Protein AF-0000000070051507 (afdb_homodimer)

Solvent-accessible surface area (backbone atoms only — not comparable to full-atom values): 35044 Å² total; per-residue (Å²): 140,75,80,56,63,63,51,51,51,51,50,54,23,62,71,34,67,65,43,35,50,49,50,51,35,51,47,28,41,49,50,14,38,51,30,26,48,51,31,29,52,52,48,38,68,68,48,47,46,37,40,68,68,58,68,72,49,69,60,43,59,74,74,42,43,77,36,34,33,37,32,28,30,28,58,47,40,47,27,27,34,36,51,43,52,40,48,64,41,48,28,32,37,35,39,18,28,78,46,60,70,51,39,54,53,39,52,52,52,40,33,53,50,28,43,73,73,70,38,88,58,59,73,87,47,46,41,85,45,68,42,52,52,79,47,59,86,52,49,64,62,50,50,52,56,54,34,65,71,74,70,49,50,39,30,39,37,45,47,47,69,60,43,38,44,23,55,86,43,46,54,71,41,38,50,52,33,29,38,29,41,23,52,28,49,52,43,53,50,59,68,45,45,63,50,13,60,73,71,62,36,28,34,42,34,39,56,52,26,46,44,38,74,47,62,47,21,14,26,23,46,38,18,11,15,23,20,12,36,50,32,28,48,55,8,46,39,28,32,26,59,46,70,66,48,61,44,48,40,24,39,33,21,38,45,50,42,42,42,67,53,53,22,52,25,38,30,43,87,77,47,59,68,68,43,96,41,78,53,74,63,27,67,71,28,44,50,24,57,61,52,24,54,50,48,51,22,27,46,51,63,60,34,60,62,44,47,40,19,44,72,65,58,40,36,46,52,40,25,41,50,48,32,31,70,60,34,49,52,52,40,58,69,40,8,41,61,39,26,49,50,28,43,49,51,49,51,52,50,41,51,49,45,46,69,74,48,62,69,66,74,74,106,140,76,84,54,65,64,52,50,51,51,50,54,22,62,71,34,68,66,43,35,50,49,50,49,35,49,46,28,40,50,51,14,38,52,31,26,47,53,31,29,52,52,47,39,68,68,47,47,44,36,40,69,66,57,67,72,49,69,59,44,60,74,73,43,44,78,37,34,34,37,32,28,30,26,56,46,40,48,27,27,34,36,51,43,52,39,46,63,41,47,26,31,37,36,39,18,26,77,46,60,68,49,39,56,52,39,51,52,50,40,33,51,52,28,43,74,73,71,37,88,57,59,71,86,46,46,42,84,46,69,43,49,54,79,47,60,84,53,49,64,62,49,51,52,55,53,33,65,72,74,69,49,49,39,30,40,36,46,47,45,67,62,43,38,44,24,54,86,42,46,55,71,42,37,51,51,33,30,38,28,40,23,52,28,49,52,43,55,51,60,67,44,45,62,49,14,59,72,71,62,34,30,36,43,34,39,55,52,26,44,44,36,74,47,61,46,21,13,26,24,45,36,20,11,16,22,20,12,37,51,32,29,46,54,7,47,37,28,31,25,57,46,69,65,48,60,45,49,40,25,38,35,20,37,46,50,41,43,43,66,53,52,21,50,25,37,29,42,88,78,46,60,67,68,44,98,42,78,54,72,62,27,67,72,28,44,50,23,57,61,51,23,53,50,48,50,23,27,47,50,64,61,34,60,62,44,45,39,19,43,73,66,57,41,37,46,51,40,26,41,50,46,32,32,70,61,33,48,52,52,40,58,70,40,7,40,61,38,24,50,50,28,44,48,50,49,52,51,51,40,51,50,46,48,68,74,48,61,68,67,76,76,107

InterPro domains:
  IPR002347 Short-chain dehydrogenase/reductase SDR [PF00106] (68-262)
  IPR002347 Short-chain dehydrogenase/reductase SDR [PR00080] (151-162)
  IPR002347 Short-chain dehydrogenase/reductase SDR [PR00080] (202-210)
  IPR002347 Short-chain dehydrogenase/reductase SDR [PR00080] (222-241)
  IPR002347 Short-chain dehydrogenase/reductase SDR [PR00081] (68-85)
  IPR002347 Short-chain dehydrogenase/reductase SDR [PR00081] (151-162)
  IPR002347 Short-chain dehydrogenase/reductase SDR [PR00081] (196-212)
  IPR002347 Short-chain dehydrogenase/reductase SDR [PR00081] (222-241)
  IPR002347 Short-chain dehydrogenase/reductase SDR [PR00081] (245-262)
  IPR036291 NAD(P)-binding domain superfamily [SSF51735] (64-303)
  IPR053011 Dehydrogenase/reductase SDR family member 7 [PTHR44269] (31-338)

Foldseek 3Di:
DDPVVVVVLVVVLVVDVVSVVVVVVVVVLVVLLVVLLVVLVVQQVPQQWKHDVLSPFFFPLQLLAPAEEEFEPCLWFLNVLLVLVSVLSHHQYEYEEQDQVSRVVSLVVSQVVNVVVPHHDDPLSYHDQYDDQQCLVCLLVSVVVVCVSVVAHAEYEADDAAAEFAAPADVVQLVSRLSRLAVSLVSNCVSRVVRQQVVQHHEYEHEAALLLLPPAGGRVSSSVNRVNRLVVQVVVQVVCVVVVGRYFYEYEHEYQAQIQRCQQYDYHPLFDRGDRDDDPSNVPWHYSNVSSSSSSSCVSVRPRYMYTTGPPSSSLSSCCVSPVVVSVVVRVVCRVVRNVSRVVRRVVRSVRVCVVPVPVVVD/DDPVVVVVLVVVLVVDVVSVVVVVVVVVLVVLLVVLLVVLVVQQVPQQWKHDVLSPFFFPLQLLAPAEEEFEPCLWFLNVLLVLVSVLSHHQYEYEEQDQVSQVVSLVVSQVVNVVVPRHDDPLSYHDQYDDLQCLVCLLVSVVVVCVSPVAHAEYEADDAAAAFAAPADVVQLVSRLSRLAVSLVSNCVSRVVRQQVVQHHEYEHEAALLLLPPAGGRVSSSVNRVNRLVVQVVVQVVCVVVVGRYFYEYEHEYQAQIQRCQQYDYHPLFDRGDRDDDPSNVPWHYSNVSSSSSSSCVSVRPRYMYTTGPPSSSLSSCCVSPVVVSVVVRVVCRVVRNVSSVVRRVVRSVRVCVVPVPVVVD

Sequence (726 aa):
MECIGLSCFFNSLVESPLLMIVACLGMFKIAGAVLNSLWCVVAALILRDCDFLTKILPEKKDYWKDRTAWVTGACSGIGLSVARLLAMRGCKIIMSSNRPDALKAAVDDIIKFCNKKGTQRKESDFLVLPCDMLHLETLDDTVVKAKEWQGKIDFLFNNAGIIGVGALMPYKSDERVVTIDLLAQMKLSKLVIPIMKEAGFGHIIFTASMYSRFVTGGFASYCAAKHGLRAFAEGLDREFRAKGYNIAVTNICPGWVDTPIYTRAVGPAEMPQAVDYKSKKVTVGLSSDTVAAKILKSSSNQLTECWVSRNPELLIAYFNYYVPFAARIFLDISARSMCAATDETVADIIAQKAVNNPRAELRMECIGLSCFFNSLVESPLLMIVACLGMFKIAGAVLNSLWCVVAALILRDCDFLTKILPEKKDYWKDRTAWVTGACSGIGLSVARLLAMRGCKIIMSSNRPDALKAAVDDIIKFCNKKGTQRKESDFLVLPCDMLHLETLDDTVVKAKEWQGKIDFLFNNAGIIGVGALMPYKSDERVVTIDLLAQMKLSKLVIPIMKEAGFGHIIFTASMYSRFVTGGFASYCAAKHGLRAFAEGLDREFRAKGYNIAVTNICPGWVDTPIYTRAVGPAEMPQAVDYKSKKVTVGLSSDTVAAKILKSSSNQLTECWVSRNPELLIAYFNYYVPFAARIFLDISARSMCAATDETVADIIAQKAVNNPRAELR

Organism: Toxoplasma gondii (strain ATCC 50861 / VEG) (NCBI:txid432359)

Secondary structure (DSSP, 8-state):
--THHHHHHHHHHHHSHHHHHHHHHHHHHHHHHHHHHHHHHHHHHHHSSB-HHHHHSPP-GGGTTT-EEEEESTTSHHHHHHHHHHHHTT-EEEEE-S-HHHHHHHHHHHHHHHHHTT----GGGEEE----TT-GGGHHHHHHHHHHHHS---EEEE-----B-STT--HHHHHHHHIIIIIHHHHHHHHHHHHHHHHT-EEEEEE--GGGTS--TT-HHHHHHHHHHHHHHHHHHHHHHHHT--EEEEEEEE-SEESSGGGG-B-STT--S------HHHHTSEEHHHHHHHHHHHHHTT-SEEEE--TTHHHHHHHHHH-HHHHHHHHHHTHHHHHHHHHHHHHHHHHHHHHH-GGGG--/--THHHHHHHHHHHHSHHHHHHHHHHHHHHHHHHHHHHHHHHHHHHHSSB-HHHHHSPP-GGGTTT-EEEEESTTSHHHHHHHHHHHHTT-EEEEE-S-HHHHHHHHHHHHHHHHHTT----GGGEEE----TT-GGGHHHHHHHHHHHHS---EEEE-----B-STT--HHHHHHHHIIIIIHHHHHHHHHHHHHHHHT-EEEEEE--GGGTS--TT-HHHHHHHHHHHHHHHHHHHHHHHHT--EEEEEEEE-SEESSGGGG-B-STT--S------HHHHTSEEHHHHHHHHHHHHHTT-SEEEE--TTHHHHHHHHHH-HHHHHHHHHHTHHHHHHHHHHHHHHHHHHHHHH-GGGG--

Structure (mmCIF, N/CA/C/O backbone):
data_AF-0000000070051507-model_v1
#
loop_
_entity.id
_entity.type
_entity.pdbx_description
1 polymer 'Oxidoreductase, putative'
#
loop_
_atom_site.group_PDB
_atom_site.id
_atom_site.type_symbol
_atom_site.label_atom_id
_atom_site.label_alt_id
_atom_site.label_comp_id
_atom_site.label_asym_id
_atom_site.label_entity_id
_atom_site.label_seq_id
_atom_site.pdbx_PDB_ins_code
_atom_site.Cartn_x
_atom_site.Cartn_y
_atom_site.Cartn_z
_atom_site.occupancy
_atom_site.B_iso_or_equiv
_atom_site.auth_seq_id
_atom_site.auth_comp_id
_atom_site.auth_asym_id
_atom_site.auth_atom_id
_atom_site.pdbx_PDB_model_num
ATOM 1 N N . MET A 1 1 ? 19.859 -2.852 -48.156 1 27.39 1 MET A N 1
ATOM 2 C CA . MET A 1 1 ? 18.953 -3.727 -47.438 1 27.39 1 MET A CA 1
ATOM 3 C C . MET A 1 1 ? 17.719 -2.961 -46.969 1 27.39 1 MET A C 1
ATOM 5 O O . MET A 1 1 ? 17.812 -2.105 -46.062 1 27.39 1 MET A O 1
ATOM 9 N N . GLU A 1 2 ? 16.672 -2.658 -47.875 1 28.89 2 GLU A N 1
ATOM 10 C CA . GLU A 1 2 ? 15.617 -1.666 -48.062 1 28.89 2 GLU A CA 1
ATOM 11 C C . GLU A 1 2 ? 14.578 -1.739 -46.969 1 28.89 2 GLU A C 1
ATOM 13 O O . GLU A 1 2 ? 14.398 -2.791 -46.344 1 28.89 2 GLU A O 1
ATOM 18 N N . CYS A 1 3 ? 14.109 -0.548 -46.531 1 34.5 3 CYS A N 1
ATOM 19 C CA . CYS A 1 3 ? 13.078 -0.025 -45.656 1 34.5 3 CYS A CA 1
ATOM 20 C C . CYS A 1 3 ? 11.742 -0.734 -45.875 1 34.5 3 CYS A C 1
ATOM 22 O O . CYS A 1 3 ? 10.68 -0.123 -45.75 1 34.5 3 CYS A O 1
ATOM 24 N N . ILE A 1 4 ? 11.719 -1.844 -46.625 1 40.22 4 ILE A N 1
ATOM 25 C CA . ILE A 1 4 ? 10.555 -2.615 -47.031 1 40.22 4 ILE A CA 1
ATOM 26 C C . ILE A 1 4 ? 9.836 -3.154 -45.812 1 40.22 4 ILE A C 1
ATOM 28 O O . ILE A 1 4 ? 8.641 -3.453 -45.844 1 40.22 4 ILE A O 1
ATOM 32 N N . GLY A 1 5 ? 10.641 -3.309 -44.75 1 37.44 5 GLY A N 1
ATOM 33 C CA . GLY A 1 5 ? 10.141 -4.105 -43.625 1 37.44 5 GLY A CA 1
ATOM 34 C C . GLY A 1 5 ? 9.031 -3.418 -42.844 1 37.44 5 GLY A C 1
ATOM 35 O O . GLY A 1 5 ? 8.125 -4.078 -42.344 1 37.44 5 GLY A O 1
ATOM 36 N N . LEU A 1 6 ? 9.094 -2.107 -42.656 1 42.06 6 LEU A N 1
ATOM 37 C CA . LEU A 1 6 ? 8.039 -1.378 -41.969 1 42.06 6 LEU A CA 1
ATOM 38 C C . LEU A 1 6 ? 6.797 -1.254 -42.844 1 42.06 6 LEU A C 1
ATOM 40 O O . LEU A 1 6 ? 5.668 -1.327 -42.344 1 42.06 6 LEU A O 1
ATOM 44 N N . SER A 1 7 ? 7.035 -1.087 -44.125 1 40.97 7 SER A N 1
ATOM 45 C CA . SER A 1 7 ? 5.934 -0.929 -45.094 1 40.97 7 SER A CA 1
ATOM 46 C C . SER A 1 7 ? 5.09 -2.195 -45.156 1 40.97 7 SER A C 1
ATOM 48 O O . SER A 1 7 ? 3.859 -2.123 -45.219 1 40.97 7 SER A O 1
ATOM 50 N N . CYS A 1 8 ? 5.711 -3.326 -45.25 1 43.97 8 CYS A N 1
ATOM 51 C CA . CYS A 1 8 ? 4.98 -4.586 -45.312 1 43.97 8 CYS A CA 1
ATOM 52 C C . CYS A 1 8 ? 4.238 -4.855 -44.031 1 43.97 8 CYS A C 1
ATOM 54 O O . CYS A 1 8 ? 3.17 -5.469 -44.031 1 43.97 8 CYS A O 1
ATOM 56 N N . PHE A 1 9 ? 4.84 -4.516 -42.938 1 44.34 9 PHE A N 1
ATOM 57 C CA . PHE A 1 9 ? 4.148 -4.609 -41.656 1 44.34 9 PHE A CA 1
ATOM 58 C C . PHE A 1 9 ? 2.914 -3.717 -41.656 1 44.34 9 PHE A C 1
ATOM 60 O O . PHE A 1 9 ? 1.825 -4.16 -41.281 1 44.34 9 PHE A O 1
ATOM 67 N N . PHE A 1 10 ? 3.047 -2.494 -42.125 1 47 10 PHE A N 1
ATOM 68 C CA . PHE A 1 10 ? 1.906 -1.591 -42.219 1 47 10 PHE A CA 1
ATOM 69 C C . PHE A 1 10 ? 0.923 -2.068 -43.281 1 47 10 PHE A C 1
ATOM 71 O O . PHE A 1 10 ? -0.29 -1.914 -43.125 1 47 10 PHE A O 1
ATOM 78 N N . ASN A 1 11 ? 1.437 -2.553 -44.312 1 47.88 11 ASN A N 1
ATOM 79 C CA . ASN A 1 11 ? 0.542 -3.064 -45.344 1 47.88 11 ASN A CA 1
ATOM 80 C C . ASN A 1 11 ? -0.254 -4.27 -44.875 1 47.88 11 ASN A C 1
ATOM 82 O O . ASN A 1 11 ? -1.44 -4.402 -45.156 1 47.88 11 ASN A O 1
ATOM 86 N N . SER A 1 12 ? 0.407 -5.184 -44.25 1 46.84 12 SER A N 1
ATOM 87 C CA . SER A 1 12 ? -0.302 -6.32 -43.688 1 46.84 12 SER A CA 1
ATOM 88 C C . SER A 1 12 ? -1.2 -5.883 -42.531 1 46.84 12 SER A C 1
ATOM 90 O O . SER A 1 12 ? -2.223 -6.516 -42.25 1 46.84 12 SER A O 1
ATOM 92 N N . LEU A 1 13 ? -0.785 -4.969 -41.75 1 47.97 13 LEU A N 1
ATOM 93 C CA . LEU A 1 13 ? -1.673 -4.367 -40.781 1 47.97 13 LEU A CA 1
ATOM 94 C C . LEU A 1 13 ? -2.914 -3.785 -41.438 1 47.97 13 LEU A C 1
ATOM 96 O O . LEU A 1 13 ? -4.016 -3.875 -40.906 1 47.97 13 LEU A O 1
ATOM 100 N N . VAL A 1 14 ? -2.76 -3.215 -42.594 1 48.12 14 VAL A N 1
ATOM 101 C CA . VAL A 1 14 ? -3.877 -2.66 -43.344 1 48.12 14 VAL A CA 1
ATOM 102 C C . VAL A 1 14 ? -4.777 -3.789 -43.844 1 48.12 14 VAL A C 1
ATOM 104 O O . VAL A 1 14 ? -5.973 -3.59 -44.062 1 48.12 14 VAL A O 1
ATOM 107 N N . GLU A 1 15 ? -4.309 -4.879 -44.156 1 52.56 15 GLU A N 1
ATOM 108 C CA . GLU A 1 15 ? -5.188 -5.891 -44.719 1 52.56 15 GLU A CA 1
ATOM 109 C C . GLU A 1 15 ? -6.012 -6.586 -43.656 1 52.56 15 GLU A C 1
ATOM 111 O O . GLU A 1 15 ? -7 -7.258 -43.938 1 52.56 15 GLU A O 1
ATOM 116 N N . SER A 1 16 ? -5.586 -6.641 -42.375 1 58.44 16 SER A N 1
ATOM 117 C CA . SER A 1 16 ? -6.465 -7.203 -41.375 1 58.44 16 SER A CA 1
ATOM 118 C C . SER A 1 16 ? -7.012 -6.117 -40.438 1 58.44 16 SER A C 1
ATOM 120 O O . SER A 1 16 ? -6.246 -5.359 -39.844 1 58.44 16 SER A O 1
ATOM 122 N N . PRO A 1 17 ? -8.32 -5.777 -40.594 1 60.12 17 PRO A N 1
ATOM 123 C CA . PRO A 1 17 ? -8.984 -4.77 -39.781 1 60.12 17 PRO A CA 1
ATOM 124 C C . PRO A 1 17 ? -8.547 -4.824 -38.312 1 60.12 17 PRO A C 1
ATOM 126 O O . PRO A 1 17 ? -8.383 -3.781 -37.688 1 60.12 17 PRO A O 1
ATOM 129 N N . LEU A 1 18 ? -8.289 -6.004 -37.875 1 63.69 18 LEU A N 1
ATOM 130 C CA . LEU A 1 18 ? -7.883 -6.148 -36.5 1 63.69 18 LEU A CA 1
ATOM 131 C C . LEU A 1 18 ? -6.492 -5.57 -36.25 1 63.69 18 LEU A C 1
ATOM 133 O O . LEU A 1 18 ? -6.25 -4.891 -35.25 1 63.69 18 LEU A O 1
ATOM 137 N N . LEU A 1 19 ? -5.668 -5.836 -37.156 1 63.16 19 LEU A N 1
ATOM 138 C CA . LEU A 1 19 ? -4.309 -5.328 -37.031 1 63.16 19 LEU A CA 1
ATOM 139 C C . LEU A 1 19 ? -4.285 -3.807 -37.125 1 63.16 19 LEU A C 1
ATOM 141 O O . LEU A 1 19 ? -3.496 -3.141 -36.469 1 63.16 19 LEU A O 1
ATOM 145 N N . MET A 1 20 ? -5.164 -3.293 -38 1 63.44 20 MET A N 1
ATOM 146 C CA . MET A 1 20 ? -5.27 -1.843 -38.125 1 63.44 20 MET A CA 1
ATOM 147 C C . MET A 1 20 ? -5.758 -1.202 -36.844 1 63.44 20 MET A C 1
ATOM 149 O O . MET A 1 20 ? -5.258 -0.15 -36.438 1 63.44 20 MET A O 1
ATOM 153 N N . ILE A 1 21 ? -6.672 -1.845 -36.312 1 65.06 21 ILE A N 1
ATOM 154 C CA . ILE A 1 21 ? -7.211 -1.332 -35.031 1 65.06 21 ILE A CA 1
ATOM 155 C C . ILE A 1 21 ? -6.121 -1.334 -33.969 1 65.06 21 ILE A C 1
ATOM 157 O O . ILE A 1 21 ? -5.941 -0.346 -33.25 1 65.06 21 ILE A O 1
ATOM 161 N N . VAL A 1 22 ? -5.383 -2.377 -34.031 1 67.62 22 VAL A N 1
ATOM 162 C CA . VAL A 1 22 ? -4.32 -2.506 -33.062 1 67.62 22 VAL A CA 1
ATOM 163 C C . VAL A 1 22 ? -3.248 -1.447 -33.312 1 67.62 22 VAL A C 1
ATOM 165 O O . VAL A 1 22 ? -2.734 -0.839 -32.344 1 67.62 22 VAL A O 1
ATOM 168 N N . ALA A 1 23 ? -2.947 -1.271 -34.531 1 68.06 23 ALA A N 1
ATOM 169 C CA . ALA A 1 23 ? -1.936 -0.278 -34.875 1 68.06 23 ALA A CA 1
ATOM 170 C C . ALA A 1 23 ? -2.393 1.128 -34.5 1 68.06 23 ALA A C 1
ATOM 172 O O . ALA A 1 23 ? -1.611 1.916 -33.969 1 68.06 23 ALA A O 1
ATOM 173 N N . CYS A 1 24 ? -3.654 1.364 -34.844 1 66.94 24 CYS A N 1
ATOM 174 C CA . CYS A 1 24 ? -4.203 2.67 -34.5 1 66.94 24 CYS A CA 1
ATOM 175 C C . CYS A 1 24 ? -4.199 2.871 -32.969 1 66.94 24 CYS A C 1
ATOM 177 O O . CYS A 1 24 ? -3.85 3.949 -32.5 1 66.94 24 CYS A O 1
ATOM 179 N N . LEU A 1 25 ? -4.457 1.819 -32.406 1 69.44 25 LEU A N 1
ATOM 180 C CA . LEU A 1 25 ? -4.492 1.853 -30.953 1 69.44 25 LEU A CA 1
ATOM 181 C C . LEU A 1 25 ? -3.107 2.146 -30.391 1 69.44 25 LEU A C 1
ATOM 183 O O . LEU A 1 25 ? -2.969 2.945 -29.453 1 69.44 25 LEU A O 1
ATOM 187 N N . GLY A 1 26 ? -2.252 1.47 -31 1 74.06 26 GLY A N 1
ATOM 188 C CA . GLY A 1 26 ? -0.878 1.714 -30.594 1 74.06 26 GLY A CA 1
ATOM 189 C C . GLY A 1 26 ? -0.429 3.143 -30.844 1 74.06 26 GLY A C 1
ATOM 190 O O . GLY A 1 26 ? 0.268 3.729 -30 1 74.06 26 GLY A O 1
ATOM 191 N N . MET A 1 27 ? -0.958 3.688 -31.875 1 75 27 MET A N 1
ATOM 192 C CA . MET A 1 27 ? -0.606 5.066 -32.219 1 75 27 MET A CA 1
ATOM 193 C C . MET A 1 27 ? -1.228 6.043 -31.219 1 75 27 MET A C 1
ATOM 195 O O . MET A 1 27 ? -0.59 7.02 -30.828 1 75 27 MET A O 1
ATOM 199 N N . PHE A 1 28 ? -2.424 5.758 -30.859 1 76.19 28 PHE A N 1
ATOM 200 C CA . PHE A 1 28 ? -3.072 6.613 -29.875 1 76.19 28 PHE A CA 1
ATOM 201 C C . PHE A 1 28 ? -2.316 6.586 -28.562 1 76.19 28 PHE A C 1
ATOM 203 O O . PHE A 1 28 ? -2.139 7.625 -27.922 1 76.19 28 PHE A O 1
ATOM 210 N N . LYS A 1 29 ? -1.93 5.434 -28.25 1 80.19 29 LYS A N 1
ATOM 211 C CA . LYS A 1 29 ? -1.178 5.266 -27.016 1 80.19 29 LYS A CA 1
ATOM 212 C C . LYS A 1 29 ? 0.126 6.059 -27.047 1 80.19 29 LYS A C 1
ATOM 214 O O . LYS A 1 29 ? 0.46 6.758 -26.094 1 80.19 29 LYS A O 1
ATOM 219 N N . ILE A 1 30 ? 0.766 5.996 -28.141 1 82.94 30 ILE A N 1
ATOM 220 C CA . ILE A 1 30 ? 2.055 6.664 -28.281 1 82.94 30 ILE A CA 1
ATOM 221 C C . ILE A 1 30 ? 1.851 8.18 -28.312 1 82.94 30 ILE A C 1
ATOM 223 O O . ILE A 1 30 ? 2.559 8.914 -27.625 1 82.94 30 ILE A O 1
ATOM 227 N N . ALA A 1 31 ? 0.872 8.562 -29.062 1 83.06 31 ALA A N 1
ATOM 228 C CA . ALA A 1 31 ? 0.582 9.992 -29.141 1 83.06 31 ALA A CA 1
ATOM 229 C C . ALA A 1 31 ? 0.167 10.547 -27.781 1 83.06 31 ALA A C 1
ATOM 231 O O . ALA A 1 31 ? 0.604 11.625 -27.391 1 83.06 31 ALA A O 1
ATOM 232 N N . GLY A 1 32 ? -0.646 9.867 -27.141 1 83.38 32 GLY A N 1
ATOM 233 C CA . GLY A 1 32 ? -1.034 10.266 -25.797 1 83.38 32 GLY A CA 1
ATOM 234 C C . GLY A 1 32 ? 0.14 10.367 -24.844 1 83.38 32 GLY A C 1
ATOM 235 O O . GLY A 1 32 ? 0.225 11.305 -24.047 1 83.38 32 GLY A O 1
ATOM 236 N N . ALA A 1 33 ? 0.987 9.414 -24.969 1 86.12 33 ALA A N 1
ATOM 237 C CA . ALA A 1 33 ? 2.168 9.398 -24.125 1 86.12 33 ALA A CA 1
ATOM 238 C C . ALA A 1 33 ? 3.064 10.602 -24.391 1 86.12 33 ALA A C 1
ATOM 240 O O . ALA A 1 33 ? 3.607 11.203 -23.469 1 86.12 33 ALA A O 1
ATOM 241 N N . VAL A 1 34 ? 3.234 10.93 -25.625 1 86.75 34 VAL A N 1
ATOM 242 C CA . VAL A 1 34 ? 4.094 12.047 -26.016 1 86.75 34 VAL A CA 1
ATOM 243 C C . VAL A 1 34 ? 3.508 13.359 -25.484 1 86.75 34 VAL A C 1
ATOM 245 O O . VAL A 1 34 ? 4.215 14.156 -24.875 1 86.75 34 VAL A O 1
ATOM 248 N N . LEU A 1 35 ? 2.252 13.562 -25.672 1 86.38 35 LEU A N 1
ATOM 249 C CA . LEU A 1 35 ? 1.6 14.781 -25.219 1 86.38 35 LEU A CA 1
ATOM 250 C C . LEU A 1 35 ? 1.623 14.875 -23.703 1 86.38 35 LEU A C 1
ATOM 252 O O . LEU A 1 35 ? 1.883 15.945 -23.141 1 86.38 35 LEU A O 1
ATOM 256 N N . ASN A 1 36 ? 1.382 13.789 -23.062 1 87.69 36 ASN A N 1
ATOM 257 C CA . ASN A 1 36 ? 1.438 13.766 -21.594 1 87.69 36 ASN A CA 1
ATOM 258 C C . ASN A 1 36 ? 2.857 14 -21.094 1 87.69 36 ASN A C 1
ATOM 260 O O . ASN A 1 36 ? 3.053 14.609 -20.047 1 87.69 36 ASN A O 1
ATOM 264 N N . SER A 1 37 ? 3.785 13.438 -21.844 1 88.44 37 SER A N 1
ATOM 265 C CA . SER A 1 37 ? 5.176 13.656 -21.453 1 88.44 37 SER A CA 1
ATOM 266 C C . SER A 1 37 ? 5.539 15.141 -21.516 1 88.44 37 SER A C 1
ATOM 268 O O . SER A 1 37 ? 6.234 15.648 -20.625 1 88.44 37 SER A O 1
ATOM 270 N N . LEU A 1 38 ? 5.113 15.773 -22.5 1 86.06 38 LEU A N 1
ATOM 271 C CA . LEU A 1 38 ? 5.359 17.203 -22.609 1 86.06 38 LEU A CA 1
ATOM 272 C C . LEU A 1 38 ? 4.723 17.969 -21.453 1 86.06 38 LEU A C 1
ATOM 274 O O . LEU A 1 38 ? 5.336 18.875 -20.891 1 86.06 38 LEU A O 1
ATOM 278 N N . TRP A 1 39 ? 3.586 17.578 -21.109 1 84.38 39 TRP A N 1
ATOM 279 C CA . TRP A 1 39 ? 2.918 18.172 -19.953 1 84.38 39 TRP A CA 1
ATOM 280 C C . TRP A 1 39 ? 3.736 17.969 -18.688 1 84.38 39 TRP A C 1
ATOM 282 O O . TRP A 1 39 ? 3.924 18.891 -17.906 1 84.38 39 TRP A O 1
ATOM 292 N N . CYS A 1 40 ? 4.172 16.75 -18.484 1 87.62 40 CYS A N 1
ATOM 293 C CA . CYS A 1 40 ? 4.926 16.406 -17.281 1 87.62 40 CYS A CA 1
ATOM 294 C C . CYS A 1 40 ? 6.191 17.266 -17.188 1 87.62 40 CYS A C 1
ATOM 296 O O . CYS A 1 40 ? 6.496 17.797 -16.109 1 87.62 40 CYS A O 1
ATOM 298 N N . VAL A 1 41 ? 6.879 17.453 -18.266 1 85.94 41 VAL A N 1
ATOM 299 C CA . VAL A 1 41 ? 8.141 18.188 -18.281 1 85.94 41 VAL A CA 1
ATOM 300 C C . VAL A 1 41 ? 7.883 19.656 -18 1 85.94 41 VAL A C 1
ATOM 302 O O . VAL A 1 41 ? 8.555 20.266 -17.156 1 85.94 41 VAL A O 1
ATOM 305 N N . VAL A 1 42 ? 6.91 20.203 -18.578 1 82.31 42 VAL A N 1
ATOM 306 C CA . VAL A 1 42 ? 6.605 21.625 -18.422 1 82.31 42 VAL A CA 1
ATOM 307 C C . VAL A 1 42 ? 6.109 21.875 -17 1 82.31 42 VAL A C 1
ATOM 309 O O . VAL A 1 42 ? 6.516 22.844 -16.359 1 82.31 42 VAL A O 1
ATOM 312 N N . ALA A 1 43 ? 5.277 21.047 -16.516 1 81.56 43 ALA A N 1
ATOM 313 C CA . ALA A 1 43 ? 4.75 21.203 -15.164 1 81.56 43 ALA A CA 1
ATOM 314 C C . ALA A 1 43 ? 5.867 21.125 -14.125 1 81.56 43 ALA A C 1
ATOM 316 O O . ALA A 1 43 ? 5.957 21.969 -13.234 1 81.56 43 ALA A O 1
ATOM 317 N N . ALA A 1 44 ? 6.664 20.125 -14.297 1 79.56 44 ALA A N 1
ATOM 318 C CA . ALA A 1 44 ? 7.75 19.938 -13.336 1 79.56 44 ALA A CA 1
ATOM 319 C C . ALA A 1 44 ? 8.711 21.125 -13.367 1 79.56 44 ALA A C 1
ATOM 321 O O . ALA A 1 44 ? 9.25 21.531 -12.336 1 79.56 44 ALA A O 1
ATOM 322 N N . LEU A 1 45 ? 8.922 21.641 -14.508 1 78.44 45 LEU A N 1
ATOM 323 C CA . LEU A 1 45 ? 9.852 22.766 -14.656 1 78.44 45 LEU A CA 1
ATOM 324 C C . LEU A 1 45 ? 9.266 24.031 -14.062 1 78.44 45 LEU A C 1
ATOM 326 O O . LEU A 1 45 ? 10 24.859 -13.492 1 78.44 45 LEU A O 1
ATOM 330 N N . ILE A 1 46 ? 7.988 24.156 -14.102 1 79.69 46 ILE A N 1
ATOM 331 C CA . ILE A 1 46 ? 7.348 25.375 -13.641 1 79.69 46 ILE A CA 1
ATOM 332 C C . ILE A 1 46 ? 7.055 25.281 -12.148 1 79.69 46 ILE A C 1
ATOM 334 O O . ILE A 1 46 ? 7.23 26.25 -11.406 1 79.69 46 ILE A O 1
ATOM 338 N N . LEU A 1 47 ? 6.602 24.25 -11.633 1 78.12 47 LEU A N 1
ATOM 339 C CA . LEU A 1 47 ? 6.117 24.125 -10.266 1 78.12 47 LEU A CA 1
ATOM 340 C C . LEU A 1 47 ? 7.281 23.938 -9.297 1 78.12 47 LEU A C 1
ATOM 342 O O . LEU A 1 47 ? 7.285 24.516 -8.203 1 78.12 47 LEU A O 1
ATOM 346 N N . ARG A 1 48 ? 8.32 23.375 -9.531 1 81.38 48 ARG A N 1
ATOM 347 C CA . ARG A 1 48 ? 9.641 23.281 -8.93 1 81.38 48 ARG A CA 1
ATOM 348 C C . ARG A 1 48 ? 9.578 22.594 -7.566 1 81.38 48 ARG A C 1
ATOM 350 O O . ARG A 1 48 ? 10.5 21.859 -7.188 1 81.38 48 ARG A O 1
ATOM 357 N N . ASP A 1 49 ? 8.367 22.875 -6.754 1 92 49 ASP A N 1
ATOM 358 C CA . ASP A 1 49 ? 8.492 22.344 -5.398 1 92 49 ASP A CA 1
ATOM 359 C C . ASP A 1 49 ? 7.176 21.719 -4.93 1 92 49 ASP A C 1
ATOM 361 O O . ASP A 1 49 ? 7.09 21.203 -3.812 1 92 49 ASP A O 1
ATOM 365 N N . CYS A 1 50 ? 6.137 21.797 -5.637 1 94.5 50 CYS A N 1
ATOM 366 C CA . CYS A 1 50 ? 4.875 21.156 -5.277 1 94.5 50 CYS A CA 1
ATOM 367 C C . CYS A 1 50 ? 3.979 21 -6.5 1 94.5 50 CYS A C 1
ATOM 369 O O . CYS A 1 50 ? 4.367 21.359 -7.613 1 94.5 50 CYS A O 1
ATOM 371 N N . ASP A 1 51 ? 2.863 20.375 -6.402 1 91.38 51 ASP A N 1
ATOM 372 C CA . ASP A 1 51 ? 1.928 20.156 -7.504 1 91.38 51 ASP A CA 1
ATOM 373 C C . ASP A 1 51 ? 1.176 21.438 -7.836 1 91.38 51 ASP A C 1
ATOM 375 O O . ASP A 1 51 ? 1.249 22.422 -7.094 1 91.38 51 ASP A O 1
ATOM 379 N N . PHE A 1 52 ? 0.408 21.453 -8.805 1 86.38 52 PHE A N 1
ATOM 380 C CA . PHE A 1 52 ? -0.171 22.641 -9.422 1 86.38 52 PHE A CA 1
ATOM 381 C C . PHE A 1 52 ? -1.198 23.281 -8.5 1 86.38 52 PHE A C 1
ATOM 383 O O . PHE A 1 52 ? -1.153 24.484 -8.258 1 86.38 52 PHE A O 1
ATOM 390 N N . LEU A 1 53 ? -2.146 22.562 -7.973 1 89.69 53 LEU A N 1
ATOM 391 C CA . LEU A 1 53 ? -3.219 23.109 -7.152 1 89.69 53 LEU A CA 1
ATOM 392 C C . LEU A 1 53 ? -2.664 23.719 -5.871 1 89.69 53 LEU A C 1
ATOM 394 O O . LEU A 1 53 ? -3.086 24.797 -5.457 1 89.69 53 LEU A O 1
ATOM 398 N N . THR A 1 54 ? -1.752 22.984 -5.277 1 93.62 54 THR A N 1
ATOM 399 C CA . THR A 1 54 ? -1.118 23.5 -4.07 1 93.62 54 THR A CA 1
ATOM 400 C C . THR A 1 54 ? -0.393 24.812 -4.363 1 93.62 54 THR A C 1
ATOM 402 O O . THR A 1 54 ? -0.371 25.719 -3.523 1 93.62 54 THR A O 1
ATOM 405 N N . LYS A 1 55 ? 0.182 24.922 -5.516 1 91.12 55 LYS A N 1
ATOM 406 C CA . LYS A 1 55 ? 0.932 26.109 -5.898 1 91.12 55 LYS A CA 1
ATOM 407 C C . LYS A 1 55 ? 0.01 27.328 -6.047 1 91.12 55 LYS A C 1
ATOM 409 O O . LYS A 1 55 ? 0.34 28.422 -5.59 1 91.12 55 LYS A O 1
ATOM 414 N N . ILE A 1 56 ? -1.159 27.156 -6.543 1 90 56 ILE A N 1
ATOM 415 C CA . ILE A 1 56 ? -1.947 28.312 -6.98 1 90 56 ILE A CA 1
ATOM 416 C C . ILE A 1 56 ? -2.943 28.703 -5.891 1 90 56 ILE A C 1
ATOM 418 O O . ILE A 1 56 ? -3.373 29.844 -5.816 1 90 56 ILE A O 1
ATOM 422 N N . LEU A 1 57 ? -3.377 27.812 -5.066 1 94.38 57 LEU A N 1
ATOM 423 C CA . LEU A 1 57 ? -4.387 28.109 -4.051 1 94.38 57 LEU A CA 1
ATOM 424 C C . LEU A 1 57 ? -3.752 28.75 -2.824 1 94.38 57 LEU A C 1
ATOM 426 O O . LEU A 1 57 ? -2.67 28.344 -2.393 1 94.38 57 LEU A O 1
ATOM 430 N N . PRO A 1 58 ? -4.414 29.75 -2.314 1 96.81 58 PRO A N 1
ATOM 431 C CA . PRO A 1 58 ? -3.91 30.359 -1.08 1 96.81 58 PRO A CA 1
ATOM 432 C C . PRO A 1 58 ? -4.301 29.578 0.167 1 96.81 58 PRO A C 1
ATOM 434 O O . PRO A 1 58 ? -5.293 28.844 0.156 1 96.81 58 PRO A O 1
ATOM 437 N N . GLU A 1 59 ? -3.574 29.719 1.198 1 97.81 59 GLU A N 1
ATOM 438 C CA . GLU A 1 59 ? -3.953 29.125 2.471 1 97.81 59 GLU A CA 1
ATOM 439 C C . GLU A 1 59 ? -5.16 29.828 3.082 1 97.81 59 GLU A C 1
ATOM 441 O O . GLU A 1 59 ? -5.211 31.062 3.111 1 97.81 59 GLU A O 1
ATOM 446 N N . LYS A 1 60 ? -6.148 29.078 3.533 1 98.12 60 LYS A N 1
ATOM 447 C CA . LYS A 1 60 ? -7.246 29.625 4.324 1 98.12 60 LYS A CA 1
ATOM 448 C C . LYS A 1 60 ? -6.906 29.609 5.812 1 98.12 60 LYS A C 1
ATOM 450 O O . LYS A 1 60 ? -7.332 28.719 6.547 1 98.12 60 LYS A O 1
ATOM 455 N N . LYS A 1 61 ? -6.293 30.609 6.285 1 96.75 61 LYS A N 1
ATOM 456 C CA . LYS A 1 61 ? -5.73 30.656 7.633 1 96.75 61 LYS A CA 1
ATOM 457 C C . LYS A 1 61 ? -6.824 30.531 8.688 1 96.75 61 LYS A C 1
ATOM 459 O O . LYS A 1 61 ? -6.598 29.953 9.758 1 96.75 61 LYS A O 1
ATOM 464 N N . ASP A 1 62 ? -8.023 31.016 8.422 1 97.56 62 ASP A N 1
ATOM 465 C CA . ASP A 1 62 ? -9.133 30.969 9.367 1 97.56 62 ASP A CA 1
ATOM 466 C C . ASP A 1 62 ? -9.625 29.547 9.578 1 97.56 62 ASP A C 1
ATOM 468 O O . ASP A 1 62 ? -10.352 29.266 10.531 1 97.56 62 ASP A O 1
ATOM 472 N N . TYR A 1 63 ? -9.227 28.656 8.656 1 98.38 63 TYR A N 1
ATOM 473 C CA . TYR A 1 63 ? -9.602 27.25 8.734 1 98.38 63 TYR A CA 1
ATOM 474 C C . TYR A 1 63 ? -9.102 26.625 10.031 1 98.38 63 TYR A C 1
ATOM 476 O O . TYR A 1 63 ? -9.742 25.719 10.57 1 98.38 63 TYR A O 1
ATOM 484 N N . TRP A 1 64 ? -8.031 27.172 10.609 1 98.5 64 TRP A N 1
ATOM 485 C CA . TRP A 1 64 ? -7.328 26.562 11.734 1 98.5 64 TRP A CA 1
ATOM 486 C C . TRP A 1 64 ? -7.699 27.266 13.039 1 98.5 64 TRP A C 1
ATOM 488 O O . TRP A 1 64 ? -7.59 26.672 14.117 1 98.5 64 TRP A O 1
ATOM 498 N N . LYS A 1 65 ? -8.117 28.469 13.008 1 97.81 65 LYS A N 1
ATOM 499 C CA . LYS A 1 65 ? -8.25 29.359 14.164 1 97.81 65 LYS A CA 1
ATOM 500 C C . LYS A 1 65 ? -9.242 28.797 15.18 1 97.81 65 LYS A C 1
ATOM 502 O O . LYS A 1 65 ? -10.336 28.375 14.812 1 97.81 65 LYS A O 1
ATOM 507 N N . ASP A 1 66 ? -8.828 28.656 16.422 1 97.38 66 ASP A N 1
ATOM 508 C CA . ASP A 1 66 ? -9.625 28.281 17.594 1 97.38 66 ASP A CA 1
ATOM 509 C C . ASP A 1 66 ? -10.078 26.828 17.516 1 97.38 66 ASP A C 1
ATOM 511 O O . ASP A 1 66 ? -11.117 26.453 18.062 1 97.38 66 ASP A O 1
ATOM 515 N N . ARG A 1 67 ? -9.383 26.062 16.766 1 98.44 67 ARG A N 1
ATOM 516 C CA . ARG A 1 67 ? -9.648 24.625 16.656 1 98.44 67 ARG A CA 1
ATOM 517 C C . ARG A 1 67 ? -8.523 23.812 17.281 1 98.44 67 ARG A C 1
ATOM 519 O O . ARG A 1 67 ? -7.52 24.359 17.734 1 98.44 67 ARG A O 1
ATOM 526 N N . THR A 1 68 ? -8.766 22.516 17.422 1 98.81 68 THR A N 1
ATOM 527 C CA . THR A 1 68 ? -7.82 21.641 18.094 1 98.81 68 THR A CA 1
ATOM 528 C C . THR A 1 68 ? -7.172 20.672 17.094 1 98.81 68 THR A C 1
ATOM 530 O O . THR A 1 68 ? -7.867 19.922 16.406 1 98.81 68 THR A O 1
ATOM 533 N N . ALA A 1 69 ? -5.848 20.719 17.031 1 98.94 69 ALA A N 1
ATOM 534 C CA . ALA A 1 69 ? -5.082 19.828 16.156 1 98.94 69 ALA A CA 1
ATOM 535 C C . ALA A 1 69 ? -4.238 18.859 16.969 1 98.94 69 ALA A C 1
ATOM 537 O O . ALA A 1 69 ? -3.635 19.234 17.984 1 98.94 69 ALA A O 1
ATOM 538 N N . TRP A 1 70 ? -4.285 17.609 16.609 1 98.94 70 TRP A N 1
ATOM 539 C CA . TRP A 1 70 ? -3.361 16.609 17.109 1 98.94 70 TRP A CA 1
ATOM 540 C C . TRP A 1 70 ? -2.277 16.297 16.094 1 98.94 70 TRP A C 1
ATOM 542 O O . TRP A 1 70 ? -2.57 15.812 14.992 1 98.94 70 TRP A O 1
ATOM 552 N N . VAL A 1 71 ? -1.01 16.562 16.422 1 98.88 71 VAL A N 1
ATOM 553 C CA . VAL A 1 71 ? 0.129 16.328 15.539 1 98.88 71 VAL A CA 1
ATOM 554 C C . VAL A 1 71 ? 1.014 15.234 16.125 1 98.88 71 VAL A C 1
ATOM 556 O O . VAL A 1 71 ? 1.575 15.383 17.203 1 98.88 71 VAL A O 1
ATOM 559 N N . THR A 1 72 ? 1.153 14.133 15.391 1 98.56 72 THR A N 1
ATOM 560 C CA . THR A 1 72 ? 2.098 13.094 15.789 1 98.56 72 THR A CA 1
ATOM 561 C C . THR A 1 72 ? 3.469 13.344 15.164 1 98.56 72 THR A C 1
ATOM 563 O O . THR A 1 72 ? 3.572 13.992 14.117 1 98.56 72 THR A O 1
ATOM 566 N N . GLY A 1 73 ? 4.512 12.852 15.82 1 96.81 73 GLY A N 1
ATOM 567 C CA . GLY A 1 73 ? 5.852 13.219 15.375 1 96.81 73 GLY A CA 1
ATOM 568 C C . GLY A 1 73 ? 6.129 14.703 15.477 1 96.81 73 GLY A C 1
ATOM 569 O O . GLY A 1 73 ? 6.703 15.297 14.562 1 96.81 73 GLY A O 1
ATOM 570 N N . ALA A 1 74 ? 5.773 15.289 16.578 1 97.56 74 ALA A N 1
ATOM 571 C CA . ALA A 1 74 ? 5.629 16.75 16.656 1 97.56 74 ALA A CA 1
ATOM 572 C C . ALA A 1 74 ? 6.891 17.391 17.203 1 97.56 74 ALA A C 1
ATOM 574 O O . ALA A 1 74 ? 6.957 18.625 17.344 1 97.56 74 ALA A O 1
ATOM 575 N N . CYS A 1 75 ? 7.949 16.656 17.484 1 93.56 75 CYS A N 1
ATOM 576 C CA . CYS A 1 75 ? 9.078 17.312 18.141 1 93.56 75 CYS A CA 1
ATOM 577 C C . CYS A 1 75 ? 10.25 17.453 17.188 1 93.56 75 CYS A C 1
ATOM 579 O O . CYS A 1 75 ? 11.328 17.891 17.594 1 93.56 75 CYS A O 1
ATOM 581 N N . SER A 1 76 ? 10.078 17.062 15.945 1 90.88 76 SER A N 1
ATOM 582 C CA . SER A 1 76 ? 11.141 17.281 14.969 1 90.88 76 SER A CA 1
ATOM 583 C C . SER A 1 76 ? 10.586 17.344 13.555 1 90.88 76 SER A C 1
ATOM 585 O O . SER A 1 76 ? 9.406 17.062 13.328 1 90.88 76 SER A O 1
ATOM 587 N N . GLY A 1 77 ? 11.328 17.922 12.695 1 93.5 77 GLY A N 1
ATOM 588 C CA . GLY A 1 77 ? 11.078 17.859 11.258 1 93.5 77 GLY A CA 1
ATOM 589 C C . GLY A 1 77 ? 9.766 18.5 10.859 1 93.5 77 GLY A C 1
ATOM 590 O O . GLY A 1 77 ? 9.469 19.625 11.273 1 93.5 77 GLY A O 1
ATOM 591 N N . ILE A 1 78 ? 9.062 17.797 9.984 1 96.12 78 ILE A N 1
ATOM 592 C CA . ILE A 1 78 ? 7.828 18.297 9.406 1 96.12 78 ILE A CA 1
ATOM 593 C C . ILE A 1 78 ? 6.793 18.516 10.5 1 96.12 78 ILE A C 1
ATOM 595 O O . ILE A 1 78 ? 6.121 19.562 10.531 1 96.12 78 ILE A O 1
ATOM 599 N N . GLY A 1 79 ? 6.699 17.609 11.469 1 97.81 79 GLY A N 1
ATOM 600 C CA . GLY A 1 79 ? 5.715 17.703 12.531 1 97.81 79 GLY A CA 1
ATOM 601 C C . GLY A 1 79 ? 5.898 18.938 13.406 1 97.81 79 GLY A C 1
ATOM 602 O O . GLY A 1 79 ? 4.926 19.609 13.75 1 97.81 79 GLY A O 1
ATOM 603 N N . LEU A 1 80 ? 7.129 19.203 13.711 1 97.69 80 LEU A N 1
ATOM 604 C CA . LEU A 1 80 ? 7.426 20.375 14.523 1 97.69 80 LEU A CA 1
ATOM 605 C C . LEU A 1 80 ? 7.066 21.656 13.781 1 97.69 80 LEU A C 1
ATOM 607 O O . LEU A 1 80 ? 6.469 22.562 14.367 1 97.69 80 LEU A O 1
ATOM 611 N N . SER A 1 81 ? 7.418 21.703 12.539 1 97.94 81 SER A N 1
ATOM 612 C CA . SER A 1 81 ? 7.125 22.891 11.727 1 97.94 81 SER A CA 1
ATOM 613 C C . SER A 1 81 ? 5.621 23.062 11.547 1 97.94 81 SER A C 1
ATOM 615 O O . SER A 1 81 ? 5.121 24.188 11.555 1 97.94 81 SER A O 1
ATOM 617 N N . VAL A 1 82 ? 4.895 22 11.383 1 98.69 82 VAL A N 1
ATOM 618 C CA . VAL A 1 82 ? 3.439 22.047 11.266 1 98.69 82 VAL A CA 1
ATOM 619 C C . VAL A 1 82 ? 2.838 22.578 12.562 1 98.69 82 VAL A C 1
ATOM 621 O O . VAL A 1 82 ? 1.992 23.484 12.531 1 98.69 82 VAL A O 1
ATOM 624 N N . ALA A 1 83 ? 3.297 22.078 13.664 1 98.75 83 ALA A N 1
ATOM 625 C CA . ALA A 1 83 ? 2.805 22.516 14.961 1 98.75 83 ALA A CA 1
ATOM 626 C C . ALA A 1 83 ? 3.049 24.016 15.156 1 98.75 83 ALA A C 1
ATOM 628 O O . ALA A 1 83 ? 2.17 24.734 15.633 1 98.75 83 ALA A O 1
ATOM 629 N N . ARG A 1 84 ? 4.223 24.438 14.781 1 98.44 84 ARG A N 1
ATOM 630 C CA . ARG A 1 84 ? 4.586 25.844 14.922 1 98.44 84 ARG A CA 1
ATOM 631 C C . ARG A 1 84 ? 3.664 26.734 14.094 1 98.44 84 ARG A C 1
ATOM 633 O O . ARG A 1 84 ? 3.162 27.75 14.586 1 98.44 84 ARG A O 1
ATOM 640 N N . LEU A 1 85 ? 3.404 26.359 12.883 1 98.38 85 LEU A N 1
ATOM 641 C CA . LEU A 1 85 ? 2.555 27.156 12 1 98.38 85 LEU A CA 1
ATOM 642 C C . LEU A 1 85 ? 1.108 27.156 12.492 1 98.38 85 LEU A C 1
ATOM 644 O O . LEU A 1 85 ? 0.423 28.172 12.43 1 98.38 85 LEU A O 1
ATOM 648 N N . LEU A 1 86 ? 0.654 26.016 12.953 1 98.75 86 LEU A N 1
ATOM 649 C CA . LEU A 1 86 ? -0.691 25.938 13.508 1 98.75 86 LEU A CA 1
ATOM 650 C C . LEU A 1 86 ? -0.842 26.859 14.719 1 98.75 86 LEU A C 1
ATOM 652 O O . LEU A 1 86 ? -1.878 27.5 14.883 1 98.75 86 LEU A O 1
ATOM 656 N N . ALA A 1 87 ? 0.199 26.875 15.547 1 98.62 87 ALA A N 1
ATOM 657 C CA . ALA A 1 87 ? 0.191 27.781 16.703 1 98.62 87 ALA A CA 1
ATOM 658 C C . ALA A 1 87 ? 0.068 29.234 16.25 1 98.62 87 ALA A C 1
ATOM 660 O O . ALA A 1 87 ? -0.701 30 16.844 1 98.62 87 ALA A O 1
ATOM 661 N N . MET A 1 88 ? 0.771 29.531 15.227 1 98.19 88 MET A N 1
ATOM 662 C CA . MET A 1 88 ? 0.742 30.891 14.672 1 98.19 88 MET A CA 1
ATOM 663 C C . MET A 1 88 ? -0.648 31.234 14.148 1 98.19 88 MET A C 1
ATOM 665 O O . MET A 1 88 ? -1.033 32.406 14.117 1 98.19 88 MET A O 1
ATOM 669 N N . ARG A 1 89 ? -1.418 30.203 13.766 1 97.81 89 ARG A N 1
ATOM 670 C CA . ARG A 1 89 ? -2.762 30.406 13.234 1 97.81 89 ARG A CA 1
ATOM 671 C C . ARG A 1 89 ? -3.801 30.391 14.344 1 97.81 89 ARG A C 1
ATOM 673 O O . ARG A 1 89 ? -5 30.5 14.086 1 97.81 89 ARG A O 1
ATOM 680 N N . GLY A 1 90 ? -3.4 30.172 15.594 1 97.38 90 GLY A N 1
ATOM 681 C CA . GLY A 1 90 ? -4.312 30.234 16.734 1 97.38 90 GLY A CA 1
ATOM 682 C C . GLY A 1 90 ? -4.926 28.906 17.078 1 97.38 90 GLY A C 1
ATOM 683 O O . GLY A 1 90 ? -5.934 28.844 17.781 1 97.38 90 GLY A O 1
ATOM 684 N N . CYS A 1 91 ? -4.367 27.844 16.641 1 98 91 CYS A N 1
ATOM 685 C CA . CYS A 1 91 ? -4.848 26.484 16.922 1 98 91 CYS A CA 1
ATOM 686 C C . CYS A 1 91 ? -4.367 26.016 18.297 1 98 91 CYS A C 1
ATOM 688 O O . CYS A 1 91 ? -3.273 26.391 18.734 1 98 91 CYS A O 1
ATOM 690 N N . LYS A 1 92 ? -5.211 25.266 19 1 98.56 92 LYS A N 1
ATOM 691 C CA . LYS A 1 92 ? -4.73 24.484 20.141 1 98.56 92 LYS A CA 1
ATOM 692 C C . LYS A 1 92 ? -4.117 23.172 19.672 1 98.56 92 LYS A C 1
ATOM 694 O O . LYS A 1 92 ? -4.617 22.531 18.734 1 98.56 92 LYS A O 1
ATOM 699 N N . ILE A 1 93 ? -3.039 22.75 20.344 1 98.88 93 ILE A N 1
ATOM 700 C CA . ILE A 1 93 ? -2.281 21.688 19.688 1 98.88 93 ILE A CA 1
ATOM 701 C C . ILE A 1 93 ? -1.964 20.578 20.703 1 98.88 93 ILE A C 1
ATOM 703 O O . ILE A 1 93 ? -1.417 20.844 21.766 1 98.88 93 ILE A O 1
ATOM 707 N N . ILE A 1 94 ? -2.344 19.359 20.375 1 98.88 94 ILE A N 1
ATOM 708 C CA . ILE A 1 94 ? -1.854 18.156 21.031 1 98.88 94 ILE A CA 1
ATOM 709 C C . ILE A 1 94 ? -0.575 17.688 20.344 1 98.88 94 ILE A C 1
ATOM 711 O O . ILE A 1 94 ? -0.575 17.391 19.156 1 98.88 94 ILE A O 1
ATOM 715 N N . MET A 1 95 ? 0.527 17.609 21.094 1 98.62 95 MET A N 1
ATOM 716 C CA . MET A 1 95 ? 1.827 17.219 20.562 1 98.62 95 MET A CA 1
ATOM 717 C C . MET A 1 95 ? 2.211 15.82 21.047 1 98.62 95 MET A C 1
ATOM 719 O O . MET A 1 95 ? 2.336 15.586 22.25 1 98.62 95 MET A O 1
ATOM 723 N N . SER A 1 96 ? 2.422 14.938 20.062 1 98.62 96 SER A N 1
ATOM 724 C CA . SER A 1 96 ? 2.781 13.578 20.453 1 98.62 96 SER A CA 1
ATOM 725 C C . SER A 1 96 ? 4.078 13.133 19.781 1 98.62 96 SER A C 1
ATOM 727 O O . SER A 1 96 ? 4.344 13.508 18.625 1 98.62 96 SER A O 1
ATOM 729 N N . SER A 1 97 ? 4.855 12.367 20.406 1 96.94 97 SER A N 1
ATOM 730 C CA . SER A 1 97 ? 6.051 11.641 19.984 1 96.94 97 SER A CA 1
ATOM 731 C C . SER A 1 97 ? 6.488 10.633 21.047 1 96.94 97 SER A C 1
ATOM 733 O O . SER A 1 97 ? 5.926 10.586 22.141 1 96.94 97 SER A O 1
ATOM 735 N N . ASN A 1 98 ? 7.457 9.844 20.672 1 95.06 98 ASN A N 1
ATOM 736 C CA . ASN A 1 98 ? 7.957 8.883 21.641 1 95.06 98 ASN A CA 1
ATOM 737 C C . ASN A 1 98 ? 9.086 9.469 22.484 1 95.06 98 ASN A C 1
ATOM 739 O O . ASN A 1 98 ? 9.828 8.734 23.141 1 95.06 98 ASN A O 1
ATOM 743 N N . ARG A 1 99 ? 9.281 10.852 22.531 1 93.88 99 ARG A N 1
ATOM 744 C CA . ARG A 1 99 ? 10.312 11.555 23.281 1 93.88 99 ARG A CA 1
ATOM 745 C C . ARG A 1 99 ? 9.703 12.664 24.141 1 93.88 99 ARG A C 1
ATOM 747 O O . ARG A 1 99 ? 9.727 13.836 23.75 1 93.88 99 ARG A O 1
ATOM 754 N N . PRO A 1 100 ? 9.32 12.344 25.297 1 96.31 100 PRO A N 1
ATOM 755 C CA . PRO A 1 100 ? 8.578 13.305 26.125 1 96.31 100 PRO A CA 1
ATOM 756 C C . PRO A 1 100 ? 9.375 14.57 26.406 1 96.31 100 PRO A C 1
ATOM 758 O O . PRO A 1 100 ? 8.82 15.672 26.375 1 96.31 100 PRO A O 1
ATOM 761 N N . ASP A 1 101 ? 10.648 14.469 26.656 1 97.19 101 ASP A N 1
ATOM 762 C CA . ASP A 1 101 ? 11.469 15.641 26.953 1 97.19 101 ASP A CA 1
ATOM 763 C C . ASP A 1 101 ? 11.594 16.547 25.734 1 97.19 101 ASP A C 1
ATOM 765 O O . ASP A 1 101 ? 11.539 17.781 25.859 1 97.19 101 ASP A O 1
ATOM 769 N N . ALA A 1 102 ? 11.742 15.93 24.656 1 96.06 102 ALA A N 1
ATOM 770 C CA . ALA A 1 102 ? 11.828 16.703 23.406 1 96.06 102 ALA A CA 1
ATOM 771 C C . ALA A 1 102 ? 10.516 17.422 23.125 1 96.06 102 ALA A C 1
ATOM 773 O O . ALA A 1 102 ? 10.516 18.516 22.578 1 96.06 102 ALA A O 1
ATOM 774 N N . LEU A 1 103 ? 9.43 16.844 23.484 1 98 103 LEU A N 1
ATOM 775 C CA . LEU A 1 103 ? 8.117 17.453 23.297 1 98 103 LEU A CA 1
ATOM 776 C C . LEU A 1 103 ? 7.984 18.719 24.141 1 98 103 LEU A C 1
ATOM 778 O O . LEU A 1 103 ? 7.516 19.75 23.641 1 98 103 LEU A O 1
ATOM 782 N N . LYS A 1 104 ? 8.375 18.625 25.359 1 97.88 104 LYS A N 1
ATOM 783 C CA . LYS A 1 104 ? 8.297 19.781 26.25 1 97.88 104 LYS A CA 1
ATOM 784 C C . LYS A 1 104 ? 9.164 20.922 25.734 1 97.88 104 LYS A C 1
ATOM 786 O O . LYS A 1 104 ? 8.727 22.078 25.719 1 97.88 104 LYS A O 1
ATOM 791 N N . ALA A 1 105 ? 10.328 20.562 25.328 1 98.12 105 ALA A N 1
ATOM 792 C CA . ALA A 1 105 ? 11.227 21.562 24.766 1 98.12 105 ALA A CA 1
ATOM 793 C C . ALA A 1 105 ? 10.625 22.203 23.516 1 98.12 105 ALA A C 1
ATOM 795 O O . ALA A 1 105 ? 10.758 23.422 23.312 1 98.12 105 ALA A O 1
ATOM 796 N N . ALA A 1 106 ? 10.016 21.406 22.719 1 98.06 106 ALA A N 1
ATOM 797 C CA . ALA A 1 106 ? 9.383 21.891 21.5 1 98.06 106 ALA A CA 1
ATOM 798 C C . ALA A 1 106 ? 8.266 22.875 21.812 1 98.06 106 ALA A C 1
ATOM 800 O O . ALA A 1 106 ? 8.133 23.906 21.141 1 98.06 106 ALA A O 1
ATOM 801 N N . VAL A 1 107 ? 7.461 22.594 22.797 1 98.5 107 VAL A N 1
ATOM 802 C CA . VAL A 1 107 ? 6.375 23.484 23.203 1 98.5 107 VAL A CA 1
ATOM 803 C C . VAL A 1 107 ? 6.941 24.828 23.641 1 98.5 107 VAL A C 1
ATOM 805 O O . VAL A 1 107 ? 6.449 25.875 23.219 1 98.5 107 VAL A O 1
ATOM 808 N N . ASP A 1 108 ? 7.965 24.766 24.406 1 98.19 108 ASP A N 1
ATOM 809 C CA . ASP A 1 108 ? 8.609 26 24.875 1 98.19 108 ASP A CA 1
ATOM 810 C C . ASP A 1 108 ? 9.117 26.828 23.703 1 98.19 108 ASP A C 1
ATOM 812 O O . ASP A 1 108 ? 8.914 28.047 23.656 1 98.19 108 ASP A O 1
ATOM 816 N N . ASP A 1 109 ? 9.719 26.156 22.812 1 97.56 109 ASP A N 1
ATOM 817 C CA . ASP A 1 109 ? 10.273 26.828 21.641 1 97.56 109 ASP A CA 1
ATOM 818 C C . ASP A 1 109 ? 9.172 27.453 20.797 1 97.56 109 ASP A C 1
ATOM 820 O O . ASP A 1 109 ? 9.336 28.562 20.281 1 97.56 109 ASP A O 1
ATOM 824 N N . ILE A 1 110 ? 8.094 26.797 20.625 1 98.56 110 ILE A N 1
ATOM 825 C CA . ILE A 1 110 ? 6.977 27.281 19.828 1 98.56 110 ILE A CA 1
ATOM 826 C C . ILE A 1 110 ? 6.363 28.516 20.484 1 98.56 110 ILE A C 1
ATOM 828 O O . ILE A 1 110 ? 6.07 29.516 19.797 1 98.56 110 ILE A O 1
ATOM 832 N N . ILE A 1 111 ? 6.238 28.484 21.75 1 98.31 111 ILE A N 1
ATOM 833 C CA . ILE A 1 111 ? 5.652 29.594 22.484 1 98.31 111 ILE A CA 1
ATOM 834 C C . ILE A 1 111 ? 6.531 30.844 22.328 1 98.31 111 ILE A C 1
ATOM 836 O O . ILE A 1 111 ? 6.035 31.922 22 1 98.31 111 ILE A O 1
ATOM 840 N N . LYS A 1 112 ? 7.816 30.609 22.516 1 97.88 112 LYS A N 1
ATOM 841 C CA . LYS A 1 112 ? 8.75 31.719 22.359 1 97.88 112 LYS A CA 1
ATOM 842 C C . LYS A 1 112 ? 8.695 32.312 20.938 1 97.88 112 LYS A C 1
ATOM 844 O O . LYS A 1 112 ? 8.672 33.531 20.766 1 97.88 112 LYS A O 1
ATOM 849 N N . PHE A 1 113 ? 8.648 31.453 20.016 1 97 113 PHE A N 1
ATOM 850 C CA . PHE A 1 113 ? 8.602 31.859 18.609 1 97 113 PHE A CA 1
ATOM 851 C C . PHE A 1 113 ? 7.34 32.656 18.328 1 97 113 PHE A C 1
ATOM 853 O O . PHE A 1 113 ? 7.414 33.75 17.734 1 97 113 PHE A O 1
ATOM 860 N N . CYS A 1 114 ? 6.234 32.156 18.719 1 97.5 114 CYS A N 1
ATOM 861 C CA . CYS A 1 114 ? 4.945 32.812 18.484 1 97.5 114 CYS A CA 1
ATOM 862 C C . CYS A 1 114 ? 4.875 34.188 19.156 1 97.5 114 CYS A C 1
ATOM 864 O O . CYS A 1 114 ? 4.453 35.156 18.531 1 97.5 114 CYS A O 1
ATOM 866 N N . ASN A 1 115 ? 5.301 34.188 20.328 1 96.31 115 ASN A N 1
ATOM 867 C CA . ASN A 1 115 ? 5.242 35.438 21.078 1 96.31 115 ASN A CA 1
ATOM 868 C C . ASN A 1 115 ? 6.16 36.5 20.484 1 96.31 115 ASN A C 1
ATOM 870 O O . ASN A 1 115 ? 5.801 37.688 20.422 1 96.31 115 ASN A O 1
ATOM 874 N N . LYS A 1 116 ? 7.254 36.094 20.047 1 96.81 116 LYS A N 1
ATOM 875 C CA . LYS A 1 116 ? 8.18 37 19.375 1 96.81 116 LYS A CA 1
ATOM 876 C C . LYS A 1 116 ? 7.566 37.531 18.094 1 96.81 116 LYS A C 1
ATOM 878 O O . LYS A 1 116 ? 7.828 38.688 17.719 1 96.81 116 LYS A O 1
ATOM 883 N N . LYS A 1 117 ? 6.754 36.812 17.484 1 95.69 117 LYS A N 1
ATOM 884 C CA . LYS A 1 117 ? 6.152 37.188 16.203 1 95.69 117 LYS A CA 1
ATOM 885 C C . LYS A 1 117 ? 4.816 37.906 16.422 1 95.69 117 LYS A C 1
ATOM 887 O O . LYS A 1 117 ? 4.129 38.25 15.461 1 95.69 117 LYS A O 1
ATOM 892 N N . GLY A 1 118 ? 4.34 38 17.703 1 95.12 118 GLY A N 1
ATOM 893 C CA . GLY A 1 118 ? 3.172 38.812 18.031 1 95.12 118 GLY A CA 1
ATOM 894 C C . GLY A 1 118 ? 1.919 37.969 18.234 1 95.12 118 GLY A C 1
ATOM 895 O O . GLY A 1 118 ? 0.823 38.531 18.375 1 95.12 118 GLY A O 1
ATOM 896 N N . THR A 1 119 ? 2.045 36.688 18.156 1 95.5 119 THR A N 1
ATOM 897 C CA . THR A 1 119 ? 0.94 35.812 18.469 1 95.5 119 THR A CA 1
ATOM 898 C C . THR A 1 119 ? 1.073 35.25 19.891 1 95.5 119 THR A C 1
ATOM 900 O O . THR A 1 119 ? 1.954 34.438 20.172 1 95.5 119 THR A O 1
ATOM 903 N N . GLN A 1 120 ? 0.228 35.656 20.781 1 96.12 120 GLN A N 1
ATOM 904 C CA . GLN A 1 120 ? 0.335 35.281 22.188 1 96.12 120 GLN A CA 1
ATOM 905 C C . GLN A 1 120 ? -0.095 33.844 22.406 1 96.12 120 GLN A C 1
ATOM 907 O O . GLN A 1 120 ? -1.256 33.5 22.188 1 96.12 120 GLN A O 1
ATOM 912 N N . ARG A 1 121 ? 0.861 33.062 22.797 1 97.88 121 ARG A N 1
ATOM 913 C CA . ARG A 1 121 ? 0.596 31.672 23.125 1 97.88 121 ARG A CA 1
ATOM 914 C C . ARG A 1 121 ? 1.101 31.328 24.531 1 97.88 121 ARG A C 1
ATOM 916 O O . ARG A 1 121 ? 2.053 31.953 25.016 1 97.88 121 ARG A O 1
ATOM 923 N N . LYS A 1 122 ? 0.431 30.391 25.25 1 97.81 122 LYS A N 1
ATOM 924 C CA . LYS A 1 122 ? 0.8 29.922 26.578 1 97.81 122 LYS A CA 1
ATOM 925 C C . LYS A 1 122 ? 0.788 28.406 26.656 1 97.81 122 LYS A C 1
ATOM 927 O O . LYS A 1 122 ? 0.348 27.734 25.719 1 97.81 122 LYS A O 1
ATOM 932 N N . GLU A 1 123 ? 1.26 27.859 27.656 1 97.81 123 GLU A N 1
ATOM 933 C CA . GLU A 1 123 ? 1.407 26.422 27.844 1 97.81 123 GLU A CA 1
ATOM 934 C C . GLU A 1 123 ? 0.058 25.703 27.75 1 97.81 123 GLU A C 1
ATOM 936 O O . GLU A 1 123 ? -0.028 24.578 27.266 1 97.81 123 GLU A O 1
ATOM 941 N N . SER A 1 124 ? -0.985 26.375 28.219 1 97.69 124 SER A N 1
ATOM 942 C CA . SER A 1 124 ? -2.312 25.766 28.25 1 97.69 124 SER A CA 1
ATOM 943 C C . SER A 1 124 ? -2.871 25.594 26.844 1 97.69 124 SER A C 1
ATOM 945 O O . SER A 1 124 ? -3.865 24.891 26.656 1 97.69 124 SER A O 1
ATOM 947 N N . ASP A 1 125 ? -2.234 26.203 25.875 1 98.44 125 ASP A N 1
ATOM 948 C CA . ASP A 1 125 ? -2.652 26.062 24.484 1 98.44 125 ASP A CA 1
ATOM 949 C C . ASP A 1 125 ? -2.113 24.766 23.875 1 98.44 125 ASP A C 1
ATOM 951 O O . ASP A 1 125 ? -2.445 24.422 22.734 1 98.44 125 ASP A O 1
ATOM 955 N N . PHE A 1 126 ? -1.315 24.031 24.672 1 98.69 126 PHE A N 1
ATOM 956 C CA . PHE A 1 126 ? -0.679 22.812 24.203 1 98.69 126 PHE A CA 1
ATOM 957 C C . PHE A 1 126 ? -0.94 21.672 25.188 1 98.69 126 PHE A C 1
ATOM 959 O O . PHE A 1 126 ? -1.035 21.891 26.391 1 98.69 126 PHE A O 1
ATOM 966 N N . LEU A 1 127 ? -1.101 20.484 24.656 1 98.75 127 LEU A N 1
ATOM 967 C CA . LEU A 1 127 ? -1.079 19.25 25.438 1 98.75 127 LEU A CA 1
ATOM 968 C C . LEU A 1 127 ? 0.082 18.359 25.016 1 98.75 127 LEU A C 1
ATOM 970 O O . LEU A 1 127 ? 0.162 17.953 23.859 1 98.75 127 LEU A O 1
ATOM 974 N N . VAL A 1 128 ? 1.026 18.188 25.891 1 98.69 128 VAL A N 1
ATOM 975 C CA . VAL A 1 128 ? 2.084 17.203 25.672 1 98.69 128 VAL A CA 1
ATOM 976 C C . VAL A 1 128 ? 1.557 15.797 25.969 1 98.69 128 VAL A C 1
ATOM 978 O O . VAL A 1 128 ? 1.215 15.484 27.109 1 98.69 128 VAL A O 1
ATOM 981 N N . LEU A 1 129 ? 1.477 14.953 24.953 1 98.62 129 LEU A N 1
ATOM 982 C CA . LEU A 1 129 ? 0.898 13.617 25.047 1 98.62 129 LEU A CA 1
ATOM 983 C C . LEU A 1 129 ? 1.814 12.578 24.422 1 98.62 129 LEU A C 1
ATOM 985 O O . LEU A 1 129 ? 1.643 12.227 23.25 1 98.62 129 LEU A O 1
ATOM 989 N N . PRO A 1 130 ? 2.738 12.055 25.25 1 98 130 PRO A N 1
ATOM 990 C CA . PRO A 1 130 ? 3.664 11.055 24.703 1 98 130 PRO A CA 1
ATOM 991 C C . PRO A 1 130 ? 2.945 9.844 24.094 1 98 130 PRO A C 1
ATOM 993 O O . PRO A 1 130 ? 1.941 9.391 24.656 1 98 130 PRO A O 1
ATOM 996 N N . CYS A 1 131 ? 3.469 9.43 22.953 1 96.5 131 CYS A N 1
ATOM 997 C CA . CYS A 1 131 ? 2.889 8.312 22.203 1 96.5 131 CYS A CA 1
ATOM 998 C C . CYS A 1 131 ? 3.953 7.586 21.391 1 96.5 131 CYS A C 1
ATOM 1000 O O . CYS A 1 131 ? 4.699 8.211 20.641 1 96.5 131 CYS A O 1
ATOM 1002 N N . ASP A 1 132 ? 4.074 6.285 21.609 1 96 132 ASP A N 1
ATOM 1003 C CA . ASP A 1 132 ? 4.949 5.449 20.781 1 96 132 ASP A CA 1
ATOM 1004 C C . ASP A 1 132 ? 4.137 4.613 19.797 1 96 132 ASP A C 1
ATOM 1006 O O . ASP A 1 132 ? 3.469 3.654 20.188 1 96 132 ASP A O 1
ATOM 1010 N N . MET A 1 133 ? 4.359 4.922 18.531 1 95.94 133 MET A N 1
ATOM 1011 C CA . MET A 1 133 ? 3.553 4.332 17.469 1 95.94 133 MET A CA 1
ATOM 1012 C C . MET A 1 133 ? 3.869 2.848 17.312 1 95.94 133 MET A C 1
ATOM 1014 O O . MET A 1 133 ? 3.105 2.109 16.688 1 95.94 133 MET A O 1
ATOM 1018 N N . LEU A 1 134 ? 4.934 2.402 17.812 1 94.94 134 LEU A N 1
ATOM 1019 C CA . LEU A 1 134 ? 5.281 0.986 17.766 1 94.94 134 LEU A CA 1
ATOM 1020 C C . LEU A 1 134 ? 4.383 0.173 18.688 1 94.94 134 LEU A C 1
ATOM 1022 O O . LEU A 1 134 ? 4.168 -1.02 18.469 1 94.94 134 LEU A O 1
ATOM 1026 N N . HIS A 1 135 ? 3.898 0.845 19.734 1 96.81 135 HIS A N 1
ATOM 1027 C CA . HIS A 1 135 ? 3.078 0.16 20.734 1 96.81 135 HIS A CA 1
ATOM 1028 C C . HIS A 1 135 ? 1.596 0.442 20.516 1 96.81 135 HIS A C 1
ATOM 1030 O O . HIS A 1 135 ? 0.983 1.194 21.266 1 96.81 135 HIS A O 1
ATOM 1036 N N . LEU A 1 136 ? 1.035 -0.291 19.609 1 97.56 136 LEU A N 1
ATOM 1037 C CA . LEU A 1 136 ? -0.343 -0.098 19.172 1 97.56 136 LEU A CA 1
ATOM 1038 C C . LEU A 1 136 ? -1.309 -0.217 20.344 1 97.56 136 LEU A C 1
ATOM 1040 O O . LEU A 1 136 ? -2.354 0.438 20.375 1 97.56 136 LEU A O 1
ATOM 1044 N N . GLU A 1 137 ? -0.96 -1.034 21.312 1 95.94 137 GLU A N 1
ATOM 1045 C CA . GLU A 1 137 ? -1.839 -1.343 22.438 1 95.94 137 GLU A CA 1
ATOM 1046 C C . GLU A 1 137 ? -2.051 -0.118 23.312 1 95.94 137 GLU A C 1
ATOM 1048 O O . GLU A 1 137 ? -3.008 -0.065 24.094 1 95.94 137 GLU A O 1
ATOM 1053 N N . THR A 1 138 ? -1.251 0.883 23.203 1 97.19 138 THR A N 1
ATOM 1054 C CA . THR A 1 138 ? -1.324 2.053 24.078 1 97.19 138 THR A CA 1
ATOM 1055 C C . THR A 1 138 ? -2.178 3.145 23.438 1 97.19 138 THR A C 1
ATOM 1057 O O . THR A 1 138 ? -2.551 4.113 24.109 1 97.19 138 THR A O 1
ATOM 1060 N N . LEU A 1 139 ? -2.57 3.025 22.188 1 98.12 139 LEU A N 1
ATOM 1061 C CA . LEU A 1 139 ? -3.186 4.113 21.438 1 98.12 139 LEU A CA 1
ATOM 1062 C C . LEU A 1 139 ? -4.609 4.367 21.922 1 98.12 139 LEU A C 1
ATOM 1064 O O . LEU A 1 139 ? -5.086 5.504 21.891 1 98.12 139 LEU A O 1
ATOM 1068 N N . ASP A 1 140 ? -5.246 3.328 22.438 1 97.75 140 ASP A N 1
ATOM 1069 C CA . ASP A 1 140 ? -6.594 3.518 22.969 1 97.75 140 ASP A CA 1
ATOM 1070 C C . ASP A 1 140 ? -6.598 4.523 24.125 1 97.75 140 ASP A C 1
ATOM 1072 O O . ASP A 1 140 ? -7.363 5.488 24.109 1 97.75 140 ASP A O 1
ATOM 1076 N N . ASP A 1 141 ? -5.742 4.309 25.031 1 97.94 141 ASP A N 1
ATOM 1077 C CA . ASP A 1 141 ? -5.641 5.191 26.188 1 97.94 141 ASP A CA 1
ATOM 1078 C C . ASP A 1 141 ? -5.18 6.586 25.781 1 97.94 141 ASP A C 1
ATOM 1080 O O . ASP A 1 141 ? -5.629 7.586 26.344 1 97.94 141 ASP A O 1
ATOM 1084 N N . THR A 1 142 ? -4.312 6.641 24.859 1 98.44 142 THR A N 1
ATOM 1085 C CA . THR A 1 142 ? -3.785 7.91 24.375 1 98.44 142 THR A CA 1
ATOM 1086 C C . THR A 1 142 ? -4.898 8.766 23.781 1 98.44 142 THR A C 1
ATOM 1088 O O . THR A 1 142 ? -4.957 9.977 24.016 1 98.44 142 THR A O 1
ATOM 1091 N N . VAL A 1 143 ? -5.805 8.18 23.031 1 98.62 143 VAL A N 1
ATOM 1092 C CA . VAL A 1 143 ? -6.879 8.906 22.359 1 98.62 143 VAL A CA 1
ATOM 1093 C C . VAL A 1 143 ? -7.883 9.414 23.391 1 98.62 143 VAL A C 1
ATOM 1095 O O . VAL A 1 143 ? -8.445 10.5 23.25 1 98.62 143 VAL A O 1
ATOM 1098 N N . VAL A 1 144 ? -8.086 8.633 24.438 1 98.25 144 VAL A N 1
ATOM 1099 C CA . VAL A 1 144 ? -8.977 9.055 25.5 1 98.25 144 VAL A CA 1
ATOM 1100 C C . VAL A 1 144 ? -8.453 10.336 26.141 1 98.25 144 VAL A C 1
ATOM 1102 O O . VAL A 1 144 ? -9.211 11.289 26.344 1 98.25 144 VAL A O 1
ATOM 1105 N N . LYS A 1 145 ? -7.176 10.359 26.422 1 98.5 145 LYS A N 1
ATOM 1106 C CA . LYS A 1 145 ? -6.551 11.539 27.016 1 98.5 145 LYS A CA 1
ATOM 1107 C C . LYS A 1 145 ? -6.617 12.734 26.078 1 98.5 145 LYS A C 1
ATOM 1109 O O . LYS A 1 145 ? -6.852 13.867 26.516 1 98.5 145 LYS A O 1
ATOM 1114 N N . ALA A 1 146 ? -6.406 12.492 24.828 1 98.69 146 ALA A N 1
ATOM 1115 C CA . ALA A 1 146 ? -6.48 13.562 23.828 1 98.69 146 ALA A CA 1
ATOM 1116 C C . ALA A 1 146 ? -7.875 14.18 23.781 1 98.69 146 ALA A C 1
ATOM 1118 O O . ALA A 1 146 ? -8.016 15.398 23.75 1 98.69 146 ALA A O 1
ATOM 1119 N N . LYS A 1 147 ? -8.867 13.367 23.766 1 98.19 147 LYS A N 1
ATOM 1120 C CA . LYS A 1 147 ? -10.25 13.828 23.703 1 98.19 147 LYS A CA 1
ATOM 1121 C C . LYS A 1 147 ? -10.625 14.625 24.953 1 98.19 147 LYS A C 1
ATOM 1123 O O . LYS A 1 147 ? -11.328 15.633 24.859 1 98.19 147 LYS A O 1
ATOM 1128 N N . GLU A 1 148 ? -10.172 14.188 26.094 1 98 148 GLU A N 1
ATOM 1129 C CA . GLU A 1 148 ? -10.531 14.789 27.375 1 98 148 GLU A CA 1
ATOM 1130 C C . GLU A 1 148 ? -10.008 16.219 27.484 1 98 148 GLU A C 1
ATOM 1132 O O . GLU A 1 148 ? -10.602 17.047 28.156 1 98 148 GLU A O 1
ATOM 1137 N N . TRP A 1 149 ? -9.016 16.547 26.797 1 98.31 149 TRP A N 1
ATOM 1138 C CA . TRP A 1 149 ? -8.359 17.859 26.938 1 98.31 149 TRP A CA 1
ATOM 1139 C C . TRP A 1 149 ? -9.281 18.984 26.484 1 98.31 149 TRP A C 1
ATOM 1141 O O . TRP A 1 149 ? -9.602 19.875 27.266 1 98.31 149 TRP A O 1
ATOM 1151 N N . GLN A 1 150 ? -9.805 18.891 25.312 1 97.5 150 GLN A N 1
ATOM 1152 C CA . GLN A 1 150 ? -10.664 19.953 24.781 1 97.5 150 GLN A CA 1
ATOM 1153 C C . GLN A 1 150 ? -12.055 19.406 24.469 1 97.5 150 GLN A C 1
ATOM 1155 O O . GLN A 1 150 ? -12.945 20.172 24.062 1 97.5 150 GLN A O 1
ATOM 1160 N N . GLY A 1 151 ? -12.258 18.125 24.547 1 97.19 151 GLY A N 1
ATOM 1161 C CA . GLY A 1 151 ? -13.539 17.5 24.25 1 97.19 151 GLY A CA 1
ATOM 1162 C C . GLY A 1 151 ? -13.719 17.172 22.781 1 97.19 151 GLY A C 1
ATOM 1163 O O . GLY A 1 151 ? -14.719 16.547 22.406 1 97.19 151 GLY A O 1
ATOM 1164 N N . LYS A 1 152 ? -12.805 17.641 21.969 1 97.81 152 LYS A N 1
ATOM 1165 C CA . LYS A 1 152 ? -12.891 17.406 20.531 1 97.81 152 LYS A CA 1
ATOM 1166 C C . LYS A 1 152 ? -11.5 17.391 19.891 1 97.81 152 LYS A C 1
ATOM 1168 O O . LYS A 1 152 ? -10.523 17.828 20.5 1 97.81 152 LYS A O 1
ATOM 1173 N N . ILE A 1 153 ? -11.406 16.844 18.719 1 98.75 153 ILE A N 1
ATOM 1174 C CA . ILE A 1 153 ? -10.242 16.859 17.844 1 98.75 153 ILE A CA 1
ATOM 1175 C C . ILE A 1 153 ? -10.68 17.219 16.422 1 98.75 153 ILE A C 1
ATOM 1177 O O . ILE A 1 153 ? -11.352 16.438 15.75 1 98.75 153 ILE A O 1
ATOM 1181 N N . ASP A 1 154 ? -10.273 18.375 15.992 1 98.88 154 ASP A N 1
ATOM 1182 C CA . ASP A 1 154 ? -10.711 18.859 14.688 1 98.88 154 ASP A CA 1
ATOM 1183 C C . ASP A 1 154 ? -9.789 18.359 13.578 1 98.88 154 ASP A C 1
ATOM 1185 O O . ASP A 1 154 ? -10.242 18.047 12.477 1 98.88 154 ASP A O 1
ATOM 1189 N N . PHE A 1 155 ? -8.477 18.359 13.859 1 98.94 155 PHE A N 1
ATOM 1190 C CA . PHE A 1 155 ? -7.465 17.953 12.891 1 98.94 155 PHE A CA 1
ATOM 1191 C C . PHE A 1 155 ? -6.555 16.875 13.469 1 98.94 155 PHE A C 1
ATOM 1193 O O . PHE A 1 155 ? -6.102 17 14.609 1 98.94 155 PHE A O 1
ATOM 1200 N N . LEU A 1 156 ? -6.363 15.82 12.742 1 98.94 156 LEU A N 1
ATOM 1201 C CA . LEU A 1 156 ? -5.355 14.812 13.062 1 98.94 156 LEU A CA 1
ATOM 1202 C C . LEU A 1 156 ? -4.266 14.773 11.992 1 98.94 156 LEU A C 1
ATOM 1204 O O . LEU A 1 156 ? -4.531 14.414 10.844 1 98.94 156 LEU A O 1
ATOM 1208 N N . PHE A 1 157 ? -3.098 15.219 12.352 1 98.88 157 PHE A N 1
ATOM 1209 C CA . PHE A 1 157 ? -1.927 15.117 11.492 1 98.88 157 PHE A CA 1
ATOM 1210 C C . PHE A 1 157 ? -1.14 13.844 11.805 1 98.88 157 PHE A C 1
ATOM 1212 O O . PHE A 1 157 ? -0.343 13.82 12.742 1 98.88 157 PHE A O 1
ATOM 1219 N N . ASN A 1 158 ? -1.367 12.812 10.984 1 98.56 158 ASN A N 1
ATOM 1220 C CA . ASN A 1 158 ? -0.58 11.586 11.055 1 98.56 158 ASN A CA 1
ATOM 1221 C C . ASN A 1 158 ? 0.796 11.766 10.422 1 98.56 158 ASN A C 1
ATOM 1223 O O . ASN A 1 158 ? 1.002 11.406 9.266 1 98.56 158 ASN A O 1
ATOM 1227 N N . ASN A 1 159 ? 1.719 12.203 11.25 1 97.38 159 ASN A N 1
ATOM 1228 C CA . ASN A 1 159 ? 3.021 12.586 10.711 1 97.38 159 ASN A CA 1
ATOM 1229 C C . ASN A 1 159 ? 4.129 11.672 11.227 1 97.38 159 ASN A C 1
ATOM 1231 O O . ASN A 1 159 ? 5.195 11.57 10.617 1 97.38 159 ASN A O 1
ATOM 1235 N N . ALA A 1 160 ? 3.895 11.047 12.367 1 96 160 ALA A N 1
ATOM 1236 C CA . ALA A 1 160 ? 4.906 10.148 12.914 1 96 160 ALA A CA 1
ATOM 1237 C C . ALA A 1 160 ? 5.234 9.023 11.93 1 96 160 ALA A C 1
ATOM 1239 O O . ALA A 1 160 ? 4.336 8.461 11.297 1 96 160 ALA A O 1
ATOM 1240 N N . GLY A 1 161 ? 6.5 8.766 11.703 1 93.62 161 GLY A N 1
ATOM 1241 C CA . GLY A 1 161 ? 6.922 7.703 10.805 1 93.62 161 GLY A CA 1
ATOM 1242 C C . GLY A 1 161 ? 8.406 7.422 10.867 1 93.62 161 GLY A C 1
ATOM 1243 O O . GLY A 1 161 ? 9.164 8.172 11.5 1 93.62 161 GLY A O 1
ATOM 1244 N N . ILE A 1 162 ? 8.789 6.324 10.281 1 92.81 162 ILE A N 1
ATOM 1245 C CA . ILE A 1 162 ? 10.195 5.945 10.148 1 92.81 162 ILE A CA 1
ATOM 1246 C C . ILE A 1 162 ? 10.484 5.523 8.711 1 92.81 162 ILE A C 1
ATOM 1248 O O . ILE A 1 162 ? 9.562 5.188 7.957 1 92.81 162 ILE A O 1
ATOM 1252 N N . ILE A 1 163 ? 11.773 5.621 8.398 1 92.31 163 ILE A N 1
ATOM 1253 C CA . ILE A 1 163 ? 12.164 5.199 7.059 1 92.31 163 ILE A CA 1
ATOM 1254 C C . ILE A 1 163 ? 12.914 3.869 7.133 1 92.31 163 ILE A C 1
ATOM 1256 O O . ILE A 1 163 ? 13.688 3.639 8.062 1 92.31 163 ILE A O 1
ATOM 1260 N N . GLY A 1 164 ? 12.555 2.928 6.305 1 91.94 164 GLY A N 1
ATOM 1261 C CA . GLY A 1 164 ? 13.344 1.731 6.055 1 91.94 164 GLY A CA 1
ATOM 1262 C C . GLY A 1 164 ? 14.25 1.854 4.848 1 91.94 164 GLY A C 1
ATOM 1263 O O . GLY A 1 164 ? 13.781 2.119 3.736 1 91.94 164 GLY A O 1
ATOM 1264 N N . VAL A 1 165 ? 15.57 1.651 5.094 1 91.12 165 VAL A N 1
ATOM 1265 C CA . VAL A 1 165 ? 16.516 1.879 4.012 1 91.12 165 VAL A CA 1
ATOM 1266 C C . VAL A 1 165 ? 17.469 0.692 3.902 1 91.12 165 VAL A C 1
ATOM 1268 O O . VAL A 1 165 ? 18 0.221 4.91 1 91.12 165 VAL A O 1
ATOM 1271 N N . GLY A 1 166 ? 17.594 0.192 2.67 1 91.25 166 GLY A N 1
ATOM 1272 C CA . GLY A 1 166 ? 18.484 -0.93 2.402 1 91.25 166 GLY A CA 1
ATOM 1273 C C . GLY A 1 166 ? 17.812 -2.047 1.626 1 91.25 166 GLY A C 1
ATOM 1274 O O . GLY A 1 166 ? 16.641 -2.359 1.862 1 91.25 166 GLY A O 1
ATOM 1275 N N . ALA A 1 167 ? 18.578 -2.586 0.691 1 92.25 167 ALA A N 1
ATOM 1276 C CA . ALA A 1 167 ? 18.047 -3.695 -0.1 1 92.25 167 ALA A CA 1
ATOM 1277 C C . ALA A 1 167 ? 17.938 -4.965 0.74 1 92.25 167 ALA A C 1
ATOM 1279 O O . ALA A 1 167 ? 18.828 -5.266 1.54 1 92.25 167 ALA A O 1
ATOM 1280 N N . LEU A 1 168 ? 16.766 -5.629 0.596 1 93.56 168 LEU A N 1
ATOM 1281 C CA . LEU A 1 168 ? 16.531 -6.949 1.177 1 93.56 168 LEU A CA 1
ATOM 1282 C C . LEU A 1 168 ? 16.766 -6.926 2.684 1 93.56 168 LEU A C 1
ATOM 1284 O O . LEU A 1 168 ? 17.484 -7.773 3.221 1 93.56 168 LEU A O 1
ATOM 1288 N N . MET A 1 169 ? 16.203 -5.973 3.307 1 92.25 169 MET A N 1
ATOM 1289 C CA . MET A 1 169 ? 16.25 -5.875 4.762 1 92.25 169 MET A CA 1
ATOM 1290 C C . MET A 1 169 ? 15.625 -7.105 5.41 1 92.25 169 MET A C 1
ATOM 1292 O O . MET A 1 169 ? 14.766 -7.758 4.816 1 92.25 169 MET A O 1
ATOM 1296 N N . PRO A 1 170 ? 16.078 -7.379 6.641 1 94.25 170 PRO A N 1
ATOM 1297 C CA . PRO A 1 170 ? 15.422 -8.477 7.355 1 94.25 170 PRO A CA 1
ATOM 1298 C C . PRO A 1 170 ? 13.961 -8.18 7.668 1 94.25 170 PRO A C 1
ATOM 1300 O O . PRO A 1 170 ? 13.578 -7.012 7.812 1 94.25 170 PRO A O 1
ATOM 1303 N N . TYR A 1 171 ? 13.164 -9.227 7.812 1 96.19 171 TYR A N 1
ATOM 1304 C CA . TYR A 1 171 ? 11.727 -9.07 8.008 1 96.19 171 TYR A CA 1
ATOM 1305 C C . TYR A 1 171 ? 11.438 -8.242 9.25 1 96.19 171 TYR A C 1
ATOM 1307 O O . TYR A 1 171 ? 10.477 -7.465 9.273 1 96.19 171 TYR A O 1
ATOM 1315 N N . LYS A 1 172 ? 12.172 -8.438 10.297 1 95.06 172 LYS A N 1
ATOM 1316 C CA . LYS A 1 172 ? 11.93 -7.68 11.523 1 95.06 172 LYS A CA 1
ATOM 1317 C C . LYS A 1 172 ? 11.914 -6.18 11.25 1 95.06 172 LYS A C 1
ATOM 1319 O O . LYS A 1 172 ? 11.086 -5.449 11.805 1 95.06 172 LYS A O 1
ATOM 1324 N N . SER A 1 173 ? 12.812 -5.73 10.422 1 95.12 173 SER A N 1
ATOM 1325 C CA . SER A 1 173 ? 12.844 -4.332 10.016 1 95.12 173 SER A CA 1
ATOM 1326 C C . SER A 1 173 ? 11.617 -3.967 9.188 1 95.12 173 SER A C 1
ATOM 1328 O O . SER A 1 173 ? 11.031 -2.896 9.367 1 95.12 173 SER A O 1
ATOM 1330 N N . ASP A 1 174 ? 11.25 -4.859 8.258 1 96.75 174 ASP A N 1
ATOM 1331 C CA . ASP A 1 174 ? 10.062 -4.641 7.438 1 96.75 174 ASP A CA 1
ATOM 1332 C C . ASP A 1 174 ? 8.82 -4.469 8.305 1 96.75 174 ASP A C 1
ATOM 1334 O O . ASP A 1 174 ? 8.023 -3.557 8.086 1 96.75 174 ASP A O 1
ATOM 1338 N N . GLU A 1 175 ? 8.703 -5.352 9.227 1 97.19 175 GLU A N 1
ATOM 1339 C CA . GLU A 1 175 ? 7.547 -5.359 10.109 1 97.19 175 GLU A CA 1
ATOM 1340 C C . GLU A 1 175 ? 7.457 -4.066 10.914 1 97.19 175 GLU A C 1
ATOM 1342 O O . GLU A 1 175 ? 6.367 -3.531 11.125 1 97.19 175 GLU A O 1
ATOM 1347 N N . ARG A 1 176 ? 8.531 -3.617 11.398 1 95.81 176 ARG A N 1
ATOM 1348 C CA . ARG A 1 176 ? 8.57 -2.379 12.172 1 95.81 176 ARG A CA 1
ATOM 1349 C C . ARG A 1 176 ? 8.086 -1.198 11.336 1 95.81 176 ARG A C 1
ATOM 1351 O O . ARG A 1 176 ? 7.301 -0.376 11.812 1 95.81 176 ARG A O 1
ATOM 1358 N N . VAL A 1 177 ? 8.547 -1.102 10.102 1 97.06 177 VAL A N 1
ATOM 1359 C CA . VAL A 1 177 ? 8.156 -0.021 9.203 1 97.06 177 VAL A CA 1
ATOM 1360 C C . VAL A 1 177 ? 6.648 -0.071 8.961 1 97.06 177 VAL A C 1
ATOM 1362 O O . VAL A 1 177 ? 5.961 0.943 9.094 1 97.06 177 VAL A O 1
ATOM 1365 N N . VAL A 1 178 ? 6.133 -1.252 8.672 1 98.44 178 VAL A N 1
ATOM 1366 C CA . VAL A 1 178 ? 4.719 -1.396 8.359 1 98.44 178 VAL A CA 1
ATOM 1367 C C . VAL A 1 178 ? 3.881 -1.104 9.609 1 98.44 178 VAL A C 1
ATOM 1369 O O . VAL A 1 178 ? 2.809 -0.501 9.516 1 98.44 178 VAL A O 1
ATOM 1372 N N . THR A 1 179 ? 4.355 -1.507 10.734 1 98.06 179 THR A N 1
ATOM 1373 C CA . THR A 1 179 ? 3.629 -1.282 11.977 1 98.06 179 THR A CA 1
ATOM 1374 C C . THR A 1 179 ? 3.502 0.211 12.266 1 98.06 179 THR A C 1
ATOM 1376 O O . THR A 1 179 ? 2.402 0.707 12.523 1 98.06 179 THR A O 1
ATOM 1379 N N . ILE A 1 180 ? 4.527 0.901 12.141 1 97.38 180 ILE A N 1
ATOM 1380 C CA . ILE A 1 180 ? 4.555 2.307 12.531 1 97.38 180 ILE A CA 1
ATOM 1381 C C . ILE A 1 180 ? 3.914 3.158 11.438 1 97.38 180 ILE A C 1
ATOM 1383 O O . ILE A 1 180 ? 3.07 4.012 11.727 1 97.38 180 ILE A O 1
ATOM 1387 N N . ASP A 1 181 ? 4.289 2.9 10.188 1 98.19 181 ASP A N 1
ATOM 1388 C CA . ASP A 1 181 ? 3.934 3.809 9.102 1 98.19 181 ASP A CA 1
ATOM 1389 C C . ASP A 1 181 ? 2.561 3.469 8.531 1 98.19 181 ASP A C 1
ATOM 1391 O O . ASP A 1 181 ? 1.98 4.258 7.781 1 98.19 181 ASP A O 1
ATOM 1395 N N . LEU A 1 182 ? 2.004 2.322 8.898 1 98.75 182 LEU A N 1
ATOM 1396 C CA . LEU A 1 182 ? 0.703 1.955 8.344 1 98.75 182 LEU A CA 1
ATOM 1397 C C . LEU A 1 182 ? -0.276 1.594 9.461 1 98.75 182 LEU A C 1
ATOM 1399 O O . LEU A 1 182 ? -1.196 2.359 9.758 1 98.75 182 LEU A O 1
ATOM 1403 N N . LEU A 1 183 ? -0.007 0.565 10.203 1 98.75 183 LEU A N 1
ATOM 1404 C CA . LEU A 1 183 ? -0.965 0.042 11.172 1 98.75 183 LEU A CA 1
ATOM 1405 C C . LEU A 1 183 ? -1.253 1.069 12.258 1 98.75 183 LEU A C 1
ATOM 1407 O O . LEU A 1 183 ? -2.41 1.282 12.633 1 98.75 183 LEU A O 1
ATOM 1411 N N . ALA A 1 184 ? -0.243 1.678 12.773 1 98.69 184 ALA A N 1
ATOM 1412 C CA . ALA A 1 184 ? -0.425 2.654 13.852 1 98.69 184 ALA A CA 1
ATOM 1413 C C . ALA A 1 184 ? -1.246 3.848 13.367 1 98.69 184 ALA A C 1
ATOM 1415 O O . ALA A 1 184 ? -2.117 4.34 14.094 1 98.69 184 ALA A O 1
ATOM 1416 N N . GLN A 1 185 ? -0.958 4.316 12.188 1 98.44 185 GLN A N 1
ATOM 1417 C CA . GLN A 1 185 ? -1.686 5.445 11.617 1 98.44 185 GLN A CA 1
ATOM 1418 C C . GLN A 1 185 ? -3.154 5.094 11.391 1 98.44 185 GLN A C 1
ATOM 1420 O O . GLN A 1 185 ? -4.039 5.914 11.641 1 98.44 185 GLN A O 1
ATOM 1425 N N . MET A 1 186 ? -3.395 3.902 10.898 1 98.62 186 MET A N 1
ATOM 1426 C CA . MET A 1 186 ? -4.758 3.42 10.711 1 98.62 186 MET A CA 1
ATOM 1427 C C . MET A 1 186 ? -5.508 3.377 12.039 1 98.62 186 MET A C 1
ATOM 1429 O O . MET A 1 186 ? -6.641 3.85 12.133 1 98.62 186 MET A O 1
ATOM 1433 N N . LYS A 1 187 ? -4.855 2.83 13.016 1 98.62 187 LYS A N 1
ATOM 1434 C CA . LYS A 1 187 ? -5.504 2.666 14.312 1 98.62 187 LYS A CA 1
ATOM 1435 C C . LYS A 1 187 ? -5.844 4.02 14.93 1 98.62 187 LYS A C 1
ATOM 1437 O O . LYS A 1 187 ? -6.977 4.242 15.367 1 98.62 187 LYS A O 1
ATOM 1442 N N . LEU A 1 188 ? -4.887 4.871 14.938 1 98.69 188 LEU A N 1
ATOM 1443 C CA . LEU A 1 188 ? -5.105 6.191 15.516 1 98.69 188 LEU A CA 1
ATOM 1444 C C . LEU A 1 188 ? -6.258 6.902 14.82 1 98.69 188 LEU A C 1
ATOM 1446 O O . LEU A 1 188 ? -7.121 7.488 15.477 1 98.69 188 LEU A O 1
ATOM 1450 N N . SER A 1 189 ? -6.285 6.883 13.523 1 98.69 189 SER A N 1
ATOM 1451 C CA . SER A 1 189 ? -7.352 7.508 12.742 1 98.69 189 SER A CA 1
ATOM 1452 C C . SER A 1 189 ? -8.711 6.906 13.086 1 98.69 189 SER A C 1
ATOM 1454 O O . SER A 1 189 ? -9.688 7.637 13.281 1 98.69 189 SER A O 1
ATOM 1456 N N . LYS A 1 190 ? -8.742 5.582 13.172 1 98.06 190 LYS A N 1
ATOM 1457 C CA . LYS A 1 190 ? -9.992 4.891 13.469 1 98.06 190 LYS A CA 1
ATOM 1458 C C . LYS A 1 190 ? -10.516 5.258 14.852 1 98.06 190 LYS A C 1
ATOM 1460 O O . LYS A 1 190 ? -11.727 5.316 15.07 1 98.06 190 LYS A O 1
ATOM 1465 N N . LEU A 1 191 ? -9.641 5.484 15.758 1 98.31 191 LEU A N 1
ATOM 1466 C CA . 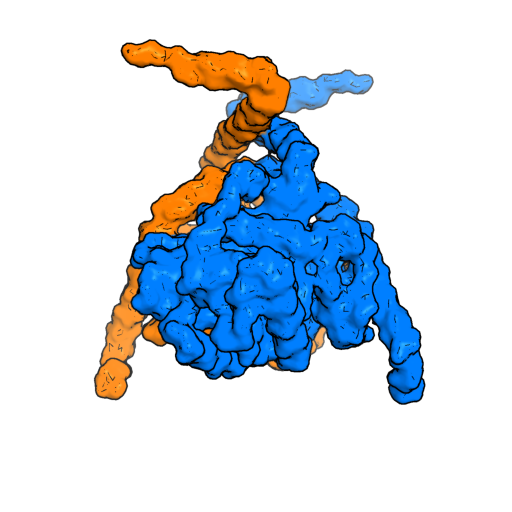LEU A 1 191 ? -10.023 5.828 17.125 1 98.31 191 LEU A CA 1
ATOM 1467 C C . LEU A 1 191 ? -10.516 7.27 17.203 1 98.31 191 LEU A C 1
ATOM 1469 O O . LEU A 1 191 ? -11.336 7.605 18.062 1 98.31 191 LEU A O 1
ATOM 1473 N N . VAL A 1 192 ? -10.094 8.141 16.281 1 98.75 192 VAL A N 1
ATOM 1474 C CA . VAL A 1 192 ? -10.414 9.562 16.328 1 98.75 192 VAL A CA 1
ATOM 1475 C C . VAL A 1 192 ? -11.703 9.828 15.547 1 98.75 192 VAL A C 1
ATOM 1477 O O . VAL A 1 192 ? -12.438 10.766 15.859 1 98.75 192 VAL A O 1
ATOM 1480 N N . ILE A 1 193 ? -12.055 9 14.594 1 98.5 193 ILE A N 1
ATOM 1481 C CA . ILE A 1 193 ? -13.172 9.188 13.672 1 98.5 193 ILE A CA 1
ATOM 1482 C C . ILE A 1 193 ? -14.469 9.352 14.461 1 98.5 193 ILE A C 1
ATOM 1484 O O . ILE A 1 193 ? -15.242 10.281 14.219 1 98.5 193 ILE A O 1
ATOM 1488 N N . PRO A 1 194 ? -14.719 8.477 15.484 1 97.88 194 PRO A N 1
ATOM 1489 C CA . PRO A 1 194 ? -15.969 8.664 16.234 1 97.88 194 PRO A CA 1
ATOM 1490 C C . PRO A 1 194 ? -16.031 10.008 16.953 1 97.88 194 PRO A C 1
ATOM 1492 O O . PRO A 1 194 ? -17.109 10.586 17.109 1 97.88 194 PRO A O 1
ATOM 1495 N N . ILE A 1 195 ? -14.93 10.531 17.375 1 98.5 195 ILE A N 1
ATOM 1496 C CA . ILE A 1 195 ? -14.859 11.82 18.047 1 98.5 195 ILE A CA 1
ATOM 1497 C C . ILE A 1 195 ? -15.227 12.938 17.062 1 98.5 195 ILE A C 1
ATOM 1499 O O . ILE A 1 195 ? -16.031 13.82 17.391 1 98.5 195 ILE A O 1
ATOM 1503 N N . MET A 1 196 ? -14.711 12.859 15.867 1 98.69 196 MET A N 1
ATOM 1504 C CA . MET A 1 196 ? -14.969 13.852 14.828 1 98.69 196 MET A CA 1
ATOM 1505 C C . MET A 1 196 ? -16.422 13.781 14.352 1 98.69 196 MET A C 1
ATOM 1507 O O . MET A 1 196 ? -17.047 14.812 14.117 1 98.69 196 MET A O 1
ATOM 1511 N N . LYS A 1 197 ? -16.859 12.586 14.234 1 97.88 197 LYS A N 1
ATOM 1512 C CA . LYS A 1 197 ? -18.25 12.398 13.836 1 97.88 197 LYS A CA 1
ATOM 1513 C C . LYS A 1 197 ? -19.203 13.047 14.828 1 97.88 197 LYS A C 1
ATOM 1515 O O . LYS A 1 197 ? -20.141 13.75 14.438 1 97.88 197 LYS A O 1
ATOM 1520 N N . GLU A 1 198 ? -18.953 12.781 16.062 1 97.38 198 GLU A N 1
ATOM 1521 C CA . GLU A 1 198 ? -19.797 13.336 17.141 1 97.38 198 GLU A CA 1
ATOM 1522 C C . GLU A 1 198 ? -19.734 14.859 17.141 1 97.38 198 GLU A C 1
ATOM 1524 O O . GLU A 1 198 ? -20.75 15.523 17.359 1 97.38 198 GLU A O 1
ATOM 1529 N N . ALA A 1 199 ? -18.625 15.43 16.891 1 97.75 199 ALA A N 1
ATOM 1530 C CA . ALA A 1 199 ? -18.422 16.875 16.906 1 97.75 199 ALA A CA 1
ATOM 1531 C C . ALA A 1 199 ? -18.969 17.516 15.633 1 97.75 199 ALA A C 1
ATOM 1533 O O . ALA A 1 199 ? -19.156 18.734 15.578 1 97.75 199 ALA A O 1
ATOM 1534 N N . GLY A 1 200 ? -19.125 16.703 14.547 1 97.75 200 GLY A N 1
ATOM 1535 C CA . GLY A 1 200 ? -19.688 17.188 13.297 1 97.75 200 GLY A CA 1
ATOM 1536 C C . GLY A 1 200 ? -18.656 17.828 12.383 1 97.75 200 GLY A C 1
ATOM 1537 O O . GLY A 1 200 ? -19.016 18.547 11.453 1 97.75 200 GLY A O 1
ATOM 1538 N N . PHE A 1 201 ? -17.406 17.625 12.734 1 98.38 201 PHE A N 1
ATOM 1539 C CA . PHE A 1 201 ? -16.328 18.156 11.922 1 98.38 201 PHE A CA 1
ATOM 1540 C C . PHE A 1 201 ? -15.039 17.375 12.164 1 98.38 201 PHE A C 1
ATOM 1542 O O . PHE A 1 201 ? -14.758 16.953 13.289 1 98.38 201 PHE A O 1
ATOM 1549 N N . GLY A 1 202 ? -14.289 17.219 11.062 1 98.75 202 GLY A N 1
ATOM 1550 C CA . GLY A 1 202 ? -12.969 16.641 11.203 1 98.75 202 GLY A CA 1
ATOM 1551 C C . GLY A 1 202 ? -12.141 16.719 9.93 1 98.75 202 GLY A C 1
ATOM 1552 O O . GLY A 1 202 ? -12.68 16.922 8.844 1 98.75 202 GLY A O 1
ATOM 1553 N N . HIS A 1 203 ? -10.867 16.641 10.055 1 98.94 203 HIS A N 1
ATOM 1554 C CA . HIS A 1 203 ? -9.922 16.562 8.953 1 98.94 203 HIS A CA 1
ATOM 1555 C C . HIS A 1 203 ? -8.719 15.703 9.312 1 98.94 203 HIS A C 1
ATOM 1557 O O . HIS A 1 203 ? -7.98 16.016 10.25 1 98.94 203 HIS A O 1
ATOM 1563 N N . ILE A 1 204 ? -8.602 14.641 8.656 1 98.94 204 ILE A N 1
ATOM 1564 C CA . ILE A 1 204 ? -7.48 13.727 8.875 1 98.94 204 ILE A CA 1
ATOM 1565 C C . ILE A 1 204 ? -6.434 13.922 7.781 1 98.94 204 ILE A C 1
ATOM 1567 O O . ILE A 1 204 ? -6.734 13.758 6.598 1 98.94 204 ILE A O 1
ATOM 1571 N N . ILE A 1 205 ? -5.219 14.289 8.164 1 98.94 205 ILE A N 1
ATOM 1572 C CA . ILE A 1 205 ? -4.109 14.531 7.25 1 98.94 205 ILE A CA 1
ATOM 1573 C C . ILE A 1 205 ? -3.043 13.453 7.426 1 98.94 205 ILE A C 1
ATOM 1575 O O . ILE A 1 205 ? -2.541 13.242 8.531 1 98.94 205 ILE A O 1
ATOM 1579 N N . PHE A 1 206 ? -2.766 12.695 6.363 1 98.75 206 PHE A N 1
ATOM 1580 C CA . PHE A 1 206 ? -1.728 11.672 6.359 1 98.75 206 PHE A CA 1
ATOM 1581 C C . PHE A 1 206 ? -0.461 12.188 5.691 1 98.75 206 PHE A C 1
ATOM 1583 O O . PHE A 1 206 ? -0.519 12.766 4.602 1 98.75 206 PHE A O 1
ATOM 1590 N N . THR A 1 207 ? 0.661 12.055 6.395 1 97.81 207 THR A N 1
ATOM 1591 C CA . THR A 1 207 ? 1.945 12.305 5.75 1 97.81 207 THR A CA 1
ATOM 1592 C C . THR A 1 207 ? 2.506 11.031 5.137 1 97.81 207 THR A C 1
ATOM 1594 O O . THR A 1 207 ? 3.186 10.258 5.812 1 97.81 207 THR A O 1
ATOM 1597 N N . ALA A 1 208 ? 2.252 10.883 3.922 1 96.88 208 ALA A N 1
ATOM 1598 C CA . ALA A 1 208 ? 2.801 9.75 3.18 1 96.88 208 ALA A CA 1
ATOM 1599 C C . ALA A 1 208 ? 4.207 10.062 2.674 1 96.88 208 ALA A C 1
ATOM 1601 O O . ALA A 1 208 ? 5.082 10.445 3.451 1 96.88 208 ALA A O 1
ATOM 1602 N N . SER A 1 209 ? 4.445 9.844 1.37 1 94.88 209 SER A N 1
ATOM 1603 C CA . SER A 1 209 ? 5.723 10.062 0.698 1 94.88 209 SER A CA 1
ATOM 1604 C C . SER A 1 209 ? 5.562 10.016 -0.818 1 94.88 209 SER A C 1
ATOM 1606 O O . SER A 1 209 ? 4.562 9.508 -1.327 1 94.88 209 SER A O 1
ATOM 1608 N N . MET A 1 210 ? 6.52 10.617 -1.464 1 94 210 MET A N 1
ATOM 1609 C CA . MET A 1 210 ? 6.582 10.367 -2.9 1 94 210 MET A CA 1
ATOM 1610 C C . MET A 1 210 ? 6.723 8.875 -3.188 1 94 210 MET A C 1
ATOM 1612 O O . MET A 1 210 ? 6.27 8.391 -4.227 1 94 210 MET A O 1
ATOM 1616 N N . TYR A 1 211 ? 7.234 8.195 -2.244 1 94.06 211 TYR A N 1
ATOM 1617 C CA . TYR A 1 211 ? 7.414 6.754 -2.369 1 94.06 211 TYR A CA 1
ATOM 1618 C C . TYR A 1 211 ? 6.094 6.023 -2.146 1 94.06 211 TYR A C 1
ATOM 1620 O O . TYR A 1 211 ? 6.043 4.793 -2.213 1 94.06 211 TYR A O 1
ATOM 1628 N N . SER A 1 212 ? 5.043 6.742 -1.935 1 96.31 212 SER A N 1
ATOM 1629 C CA . SER A 1 212 ? 3.705 6.156 -1.974 1 96.31 212 SER A CA 1
ATOM 1630 C C . SER A 1 212 ? 3.129 6.188 -3.387 1 96.31 212 SER A C 1
ATOM 1632 O O . SER A 1 212 ? 2.09 5.578 -3.652 1 96.31 212 SER A O 1
ATOM 1634 N N . ARG A 1 213 ? 3.822 6.82 -4.309 1 92.94 213 ARG A N 1
ATOM 1635 C CA . ARG A 1 213 ? 3.363 6.949 -5.688 1 92.94 213 ARG A CA 1
ATOM 1636 C C . ARG A 1 213 ? 4.223 6.113 -6.629 1 92.94 213 ARG A C 1
ATOM 1638 O O . ARG A 1 213 ? 3.734 5.625 -7.648 1 92.94 213 ARG A O 1
ATOM 1645 N N . PHE A 1 214 ? 5.461 6.043 -6.289 1 94.5 214 PHE A N 1
ATOM 1646 C CA . PHE A 1 214 ? 6.316 5.176 -7.09 1 94.5 214 PHE A CA 1
ATOM 1647 C C . PHE A 1 214 ? 7.266 4.383 -6.203 1 94.5 214 PHE A C 1
ATOM 1649 O O . PHE A 1 214 ? 7.516 4.762 -5.055 1 94.5 214 PHE A O 1
ATOM 1656 N N . VAL A 1 215 ? 7.723 3.275 -6.727 1 95.62 215 VAL A N 1
ATOM 1657 C CA . VAL A 1 215 ? 8.516 2.324 -5.957 1 95.62 215 VAL A CA 1
ATOM 1658 C C . VAL A 1 215 ? 9.953 2.299 -6.488 1 95.62 215 VAL A C 1
ATOM 1660 O O . VAL A 1 215 ? 10.172 2.15 -7.695 1 95.62 215 VAL A O 1
ATOM 1663 N N . THR A 1 216 ? 10.898 2.484 -5.633 1 92.5 216 THR A N 1
ATOM 1664 C CA . THR A 1 216 ? 12.305 2.396 -6 1 92.5 216 THR A CA 1
ATOM 1665 C C . THR A 1 216 ? 13 1.271 -5.238 1 92.5 216 THR A C 1
ATOM 1667 O O . THR A 1 216 ? 12.492 0.811 -4.211 1 92.5 216 THR A O 1
ATOM 1670 N N . GLY A 1 217 ? 14.109 0.811 -5.789 1 91.94 217 GLY A N 1
ATOM 1671 C CA . GLY A 1 217 ? 14.898 -0.185 -5.082 1 91.94 217 GLY A CA 1
ATOM 1672 C C . GLY A 1 217 ? 15.523 0.344 -3.803 1 91.94 217 GLY A C 1
ATOM 1673 O O . GLY A 1 217 ? 15.945 1.498 -3.746 1 91.94 217 GLY A O 1
ATOM 1674 N N . GLY A 1 218 ? 15.562 -0.519 -2.793 1 93.69 218 GLY A N 1
ATOM 1675 C CA . GLY A 1 218 ? 16.203 -0.161 -1.533 1 93.69 218 GLY A CA 1
ATOM 1676 C C . GLY A 1 218 ? 15.219 0.367 -0.501 1 93.69 218 GLY A C 1
ATOM 1677 O O . GLY A 1 218 ? 15.602 0.666 0.631 1 93.69 218 GLY A O 1
ATOM 1678 N N . PHE A 1 219 ? 13.922 0.442 -0.896 1 95.25 219 PHE A N 1
ATOM 1679 C CA . PHE A 1 219 ? 12.906 1.002 -0.006 1 95.25 219 PHE A CA 1
ATOM 1680 C C . PHE A 1 219 ? 11.641 0.154 -0.024 1 95.25 219 PHE A C 1
ATOM 1682 O O . PHE A 1 219 ? 10.539 0.674 0.156 1 95.25 219 PHE A O 1
ATOM 1689 N N . ALA A 1 220 ? 11.75 -1.13 -0.232 1 96.19 220 ALA A N 1
ATOM 1690 C CA . ALA A 1 220 ? 10.617 -2.002 -0.511 1 96.19 220 ALA A CA 1
ATOM 1691 C C . ALA A 1 220 ? 9.57 -1.921 0.602 1 96.19 220 ALA A C 1
ATOM 1693 O O . ALA A 1 220 ? 8.391 -1.697 0.339 1 96.19 220 ALA A O 1
ATOM 1694 N N . SER A 1 221 ? 9.977 -2.105 1.868 1 96.25 221 SER A N 1
ATOM 1695 C CA . SER A 1 221 ? 9.023 -2.115 2.967 1 96.25 221 SER A CA 1
ATOM 1696 C C . SER A 1 221 ? 8.453 -0.724 3.217 1 96.25 221 SER A C 1
ATOM 1698 O O . SER A 1 221 ? 7.281 -0.582 3.578 1 96.25 221 SER A O 1
ATOM 1700 N N . TYR A 1 222 ? 9.273 0.318 3.072 1 96.56 222 TYR A N 1
ATOM 1701 C CA . TYR A 1 222 ? 8.812 1.692 3.213 1 96.56 222 TYR A CA 1
ATOM 1702 C C . TYR A 1 222 ? 7.77 2.027 2.148 1 96.56 222 TYR A C 1
ATOM 1704 O O . TYR A 1 222 ? 6.715 2.584 2.457 1 96.56 222 TYR A O 1
ATOM 1712 N N . CYS A 1 223 ? 8.086 1.634 0.921 1 97.94 223 CYS A N 1
ATOM 1713 C CA . CYS A 1 223 ? 7.121 1.828 -0.159 1 97.94 223 CYS A CA 1
ATOM 1714 C C . CYS A 1 223 ? 5.836 1.058 0.111 1 97.94 223 CYS A C 1
ATOM 1716 O O . CYS A 1 223 ? 4.738 1.562 -0.14 1 97.94 223 CYS A O 1
ATOM 1718 N N . ALA A 1 224 ? 5.945 -0.138 0.609 1 98.56 224 ALA A N 1
ATOM 1719 C CA . ALA A 1 224 ? 4.766 -0.938 0.931 1 98.56 224 ALA A CA 1
ATOM 1720 C C . ALA A 1 224 ? 3.873 -0.218 1.937 1 98.56 224 ALA A C 1
ATOM 1722 O O . ALA A 1 224 ? 2.668 -0.075 1.715 1 98.56 224 ALA A O 1
ATOM 1723 N N . ALA A 1 225 ? 4.449 0.252 2.982 1 98.56 225 ALA A N 1
ATOM 1724 C CA . ALA A 1 225 ? 3.701 0.925 4.043 1 98.56 225 ALA A CA 1
ATOM 1725 C C . ALA A 1 225 ? 3.047 2.203 3.525 1 98.56 225 ALA A C 1
ATOM 1727 O O . ALA A 1 225 ? 1.868 2.453 3.785 1 98.56 225 ALA A O 1
ATOM 1728 N N . LYS A 1 226 ? 3.816 2.955 2.789 1 98.56 226 LYS A N 1
ATOM 1729 C CA . LYS A 1 226 ? 3.33 4.266 2.367 1 98.56 226 LYS A CA 1
ATOM 1730 C C . LYS A 1 226 ? 2.312 4.137 1.236 1 98.56 226 LYS A C 1
ATOM 1732 O O . LYS A 1 226 ? 1.376 4.934 1.144 1 98.56 226 LYS A O 1
ATOM 1737 N N . HIS A 1 227 ? 2.496 3.162 0.367 1 98.56 227 HIS A N 1
ATOM 1738 C CA . HIS A 1 227 ? 1.437 2.871 -0.593 1 98.56 227 HIS A CA 1
ATOM 1739 C C . HIS A 1 227 ? 0.16 2.428 0.113 1 98.56 227 HIS A C 1
ATOM 1741 O O . HIS A 1 227 ? -0.938 2.844 -0.261 1 98.56 227 HIS A O 1
ATOM 1747 N N . GLY A 1 228 ? 0.329 1.544 1.059 1 98.75 228 GLY A N 1
ATOM 1748 C CA . GLY A 1 228 ? -0.817 1.125 1.85 1 98.75 228 GLY A CA 1
ATOM 1749 C C . GLY A 1 228 ? -1.52 2.279 2.541 1 98.75 228 GLY A C 1
ATOM 1750 O O . GLY A 1 228 ? -2.75 2.359 2.529 1 98.75 228 GLY A O 1
ATOM 1751 N N . LEU A 1 229 ? -0.749 3.166 3.078 1 98.75 229 LEU A N 1
ATOM 1752 C CA . LEU A 1 229 ? -1.29 4.312 3.797 1 98.75 229 LEU A CA 1
ATOM 1753 C C . LEU A 1 229 ? -2.078 5.223 2.859 1 98.75 229 LEU A C 1
ATOM 1755 O O . LEU A 1 229 ? -3.172 5.676 3.201 1 98.75 229 LEU A O 1
ATOM 1759 N N . ARG A 1 230 ? -1.527 5.484 1.761 1 98.12 230 ARG A N 1
ATOM 1760 C CA . ARG A 1 230 ? -2.207 6.324 0.781 1 98.12 230 ARG A CA 1
ATOM 1761 C C . ARG A 1 230 ? -3.527 5.695 0.343 1 98.12 230 ARG A C 1
ATOM 1763 O O . ARG A 1 230 ? -4.543 6.387 0.232 1 98.12 230 ARG A O 1
ATOM 1770 N N . ALA A 1 231 ? -3.51 4.438 0.087 1 98.31 231 ALA A N 1
ATOM 1771 C CA . ALA A 1 231 ? -4.723 3.732 -0.321 1 98.31 231 ALA A CA 1
ATOM 1772 C C . ALA A 1 231 ? -5.777 3.77 0.784 1 98.31 231 ALA A C 1
ATOM 1774 O O . ALA A 1 231 ? -6.961 3.971 0.513 1 98.31 231 ALA A O 1
ATOM 1775 N N . PHE A 1 232 ? -5.348 3.57 2.025 1 98.62 232 PHE A N 1
ATOM 1776 C CA . PHE A 1 232 ? -6.258 3.639 3.164 1 98.62 232 PHE A CA 1
ATOM 1777 C C . PHE A 1 232 ? -6.918 5.008 3.248 1 98.62 232 PHE A C 1
ATOM 1779 O O . PHE A 1 232 ? -8.133 5.105 3.438 1 98.62 232 PHE A O 1
ATOM 1786 N N . ALA A 1 233 ? -6.117 5.988 3.062 1 98.38 233 ALA A N 1
ATOM 1787 C CA . ALA A 1 233 ? -6.605 7.363 3.117 1 98.38 233 ALA A CA 1
ATOM 1788 C C . ALA A 1 233 ? -7.652 7.617 2.041 1 98.38 233 ALA A C 1
ATOM 1790 O O . ALA A 1 233 ? -8.703 8.211 2.312 1 98.38 233 ALA A O 1
ATOM 1791 N N . GLU A 1 234 ? -7.359 7.195 0.875 1 97.19 234 GLU A N 1
ATOM 1792 C CA . GLU A 1 234 ? -8.297 7.363 -0.232 1 97.19 234 GLU A CA 1
ATOM 1793 C C . GLU A 1 234 ? -9.602 6.613 0.032 1 97.19 234 GLU A C 1
ATOM 1795 O O . GLU A 1 234 ? -10.688 7.125 -0.252 1 97.19 234 GLU A O 1
ATOM 1800 N N . GLY A 1 235 ? -9.461 5.387 0.497 1 97.44 235 GLY A N 1
ATOM 1801 C CA . GLY A 1 235 ? -10.641 4.613 0.845 1 97.44 235 GLY A CA 1
ATOM 1802 C C . GLY A 1 235 ? -11.484 5.27 1.92 1 97.44 235 GLY A C 1
ATOM 1803 O O . GLY A 1 235 ? -12.711 5.336 1.797 1 97.44 235 GLY A O 1
ATOM 1804 N N . LEU A 1 236 ? -10.844 5.75 2.936 1 97.38 236 LEU A N 1
ATOM 1805 C CA . LEU A 1 236 ? -11.531 6.43 4.027 1 97.38 236 LEU A CA 1
ATOM 1806 C C . LEU A 1 236 ? -12.289 7.648 3.512 1 97.38 236 LEU A C 1
ATOM 1808 O O . LEU A 1 236 ? -13.43 7.891 3.912 1 97.38 236 LEU A O 1
ATOM 1812 N N . ASP A 1 237 ? -11.664 8.445 2.678 1 97.56 237 ASP A N 1
ATOM 1813 C CA . ASP A 1 237 ? -12.289 9.633 2.098 1 97.56 237 ASP A CA 1
ATOM 1814 C C . ASP A 1 237 ? -13.586 9.273 1.383 1 97.56 237 ASP A C 1
ATOM 1816 O O . ASP A 1 237 ? -14.609 9.938 1.566 1 97.56 237 ASP A O 1
ATOM 1820 N N . ARG A 1 238 ? -13.539 8.234 0.609 1 96.88 238 ARG A N 1
ATOM 1821 C CA . ARG A 1 238 ? -14.711 7.809 -0.152 1 96.88 238 ARG A CA 1
ATOM 1822 C C . ARG A 1 238 ? -15.805 7.281 0.772 1 96.88 238 ARG A C 1
ATOM 1824 O O . ARG A 1 238 ? -17 7.477 0.509 1 96.88 238 ARG A O 1
ATOM 1831 N N . GLU A 1 239 ? -15.414 6.637 1.792 1 96.62 239 GLU A N 1
ATOM 1832 C CA . GLU A 1 239 ? -16.391 6.125 2.746 1 96.62 239 GLU A CA 1
ATOM 1833 C C . GLU A 1 239 ? -17.047 7.262 3.523 1 96.62 239 GLU A C 1
ATOM 1835 O O . GLU A 1 239 ? -18.25 7.223 3.789 1 96.62 239 GLU A O 1
ATOM 1840 N N . PHE A 1 240 ? -16.25 8.266 3.918 1 97.25 240 PHE A N 1
ATOM 1841 C CA . PHE A 1 240 ? -16.828 9.445 4.57 1 97.25 240 PHE A CA 1
ATOM 1842 C C . PHE A 1 240 ? -17.859 10.109 3.67 1 97.25 240 PHE A C 1
ATOM 1844 O O . PHE A 1 240 ? -18.953 10.453 4.121 1 97.25 240 PHE A O 1
ATOM 1851 N N . ARG A 1 241 ? -17.516 10.266 2.457 1 94 241 ARG A N 1
ATOM 1852 C CA . ARG A 1 241 ? -18.438 10.875 1.493 1 94 241 ARG A CA 1
ATOM 1853 C C . ARG A 1 241 ? -19.703 10.055 1.36 1 94 241 ARG A C 1
ATOM 1855 O O . ARG A 1 241 ? -20.812 10.609 1.353 1 94 241 ARG A O 1
ATOM 1862 N N . ALA A 1 242 ? -19.516 8.828 1.284 1 94.12 242 ALA A N 1
ATOM 1863 C CA . ALA A 1 242 ? -20.641 7.922 1.106 1 94.12 242 ALA A CA 1
ATOM 1864 C C . ALA A 1 242 ? -21.578 7.977 2.307 1 94.12 242 ALA A C 1
ATOM 1866 O O . ALA A 1 242 ? -22.812 7.887 2.152 1 94.12 242 ALA A O 1
ATOM 1867 N N . LYS A 1 243 ? -20.984 8.156 3.439 1 94.31 243 LYS A N 1
ATOM 1868 C CA . LYS A 1 243 ? -21.781 8.156 4.668 1 94.31 243 LYS A CA 1
ATOM 1869 C C . LYS A 1 243 ? -22.266 9.562 5.004 1 94.31 243 LYS A C 1
ATOM 1871 O O . LYS A 1 243 ? -23.047 9.742 5.953 1 94.31 243 LYS A O 1
ATOM 1876 N N . GLY A 1 244 ? -21.781 10.539 4.324 1 95.19 244 GLY A N 1
ATOM 1877 C CA . GLY A 1 244 ? -22.188 11.914 4.551 1 95.19 244 GLY A CA 1
ATOM 1878 C C . GLY A 1 244 ? -21.516 12.539 5.762 1 95.19 244 GLY A C 1
ATOM 1879 O O . GLY A 1 244 ? -22.094 13.398 6.43 1 95.19 244 GLY A O 1
ATOM 1880 N N . TYR A 1 245 ? -20.375 12.016 6.121 1 97 245 TYR A N 1
ATOM 1881 C CA . TYR A 1 245 ? -19.625 12.602 7.227 1 97 245 TYR A CA 1
ATOM 1882 C C . TYR A 1 245 ? -18.922 13.875 6.793 1 97 245 TYR A C 1
ATOM 1884 O O . TYR A 1 245 ? -18.391 13.953 5.684 1 97 245 TYR A O 1
ATOM 1892 N N . ASN A 1 246 ? -19 14.875 7.633 1 98.12 246 ASN A N 1
ATOM 1893 C CA . ASN A 1 246 ? -18.219 16.094 7.414 1 98.12 246 ASN A CA 1
ATOM 1894 C C . ASN A 1 246 ? -16.797 15.945 7.934 1 98.12 246 ASN A C 1
ATOM 1896 O O . ASN A 1 246 ? -16.359 16.703 8.805 1 98.12 246 ASN A O 1
ATOM 1900 N N . ILE A 1 247 ? -16.109 15.039 7.465 1 98.62 247 ILE A N 1
ATOM 1901 C CA . ILE A 1 247 ? -14.719 14.742 7.77 1 98.62 247 ILE A CA 1
ATOM 1902 C C . ILE A 1 247 ? -13.914 14.68 6.473 1 98.62 247 ILE A C 1
ATOM 1904 O O . ILE A 1 247 ? -14.234 13.898 5.574 1 98.62 247 ILE A O 1
ATOM 1908 N N . ALA A 1 248 ? -12.906 15.508 6.305 1 98.56 248 ALA A N 1
ATOM 1909 C CA . ALA A 1 248 ? -12.055 15.539 5.125 1 98.56 248 ALA A CA 1
ATOM 1910 C C . ALA A 1 248 ? -10.812 14.68 5.32 1 98.56 248 ALA A C 1
ATOM 1912 O O . ALA A 1 248 ? -10.453 14.344 6.453 1 98.56 248 ALA A O 1
ATOM 1913 N N . VAL A 1 249 ? -10.234 14.242 4.23 1 98.62 249 VAL A N 1
ATOM 1914 C CA . VAL A 1 249 ? -8.969 13.508 4.234 1 98.62 249 VAL A CA 1
ATOM 1915 C C . VAL A 1 249 ? -8 14.156 3.246 1 98.62 249 VAL A C 1
ATOM 1917 O O . VAL A 1 249 ? -8.375 14.469 2.115 1 98.62 249 VAL A O 1
ATOM 1920 N N . THR A 1 250 ? -6.789 14.453 3.654 1 98.69 250 THR A N 1
ATOM 1921 C CA . THR A 1 250 ? -5.727 14.922 2.773 1 98.69 250 THR A CA 1
ATOM 1922 C C . THR A 1 250 ? -4.492 14.039 2.887 1 98.69 250 THR A C 1
ATOM 1924 O O . THR A 1 250 ? -4.023 13.758 3.99 1 98.69 250 THR A O 1
ATOM 1927 N N . ASN A 1 251 ? -4.012 13.555 1.781 1 98 251 ASN A N 1
ATOM 1928 C CA . ASN A 1 251 ? -2.762 12.797 1.698 1 98 251 ASN A CA 1
ATOM 1929 C C . ASN A 1 251 ? -1.609 13.68 1.219 1 98 251 ASN A C 1
ATOM 1931 O O . ASN A 1 251 ? -1.646 14.203 0.104 1 98 251 ASN A O 1
ATOM 1935 N N . ILE A 1 252 ? -0.591 13.828 2.059 1 98.38 252 ILE A N 1
ATOM 1936 C CA . ILE A 1 252 ? 0.594 14.602 1.708 1 98.38 252 ILE A CA 1
ATOM 1937 C C . ILE A 1 252 ? 1.69 13.672 1.201 1 98.38 252 ILE A C 1
ATOM 1939 O O . ILE A 1 252 ? 2.016 12.672 1.853 1 98.38 252 ILE A O 1
ATOM 1943 N N . CYS A 1 253 ? 2.25 13.953 0.082 1 97.56 253 CYS A N 1
ATOM 1944 C CA . CYS A 1 253 ? 3.34 13.172 -0.486 1 97.56 253 CYS A CA 1
ATOM 1945 C C . CYS A 1 253 ? 4.609 14.008 -0.605 1 97.56 253 CYS A C 1
ATOM 1947 O O . CYS A 1 253 ? 4.93 14.508 -1.685 1 97.56 253 CYS A O 1
ATOM 1949 N N . PRO A 1 254 ? 5.355 14.039 0.448 1 96.44 254 PRO A N 1
ATOM 1950 C CA . PRO A 1 254 ? 6.621 14.773 0.386 1 96.44 254 PRO A CA 1
ATOM 1951 C C . PRO A 1 254 ? 7.73 13.984 -0.3 1 96.44 254 PRO A C 1
ATOM 1953 O O . PRO A 1 254 ? 7.723 12.75 -0.276 1 96.44 254 PRO A O 1
ATOM 1956 N N . GLY A 1 255 ? 8.617 14.672 -0.956 1 93.75 255 GLY A N 1
ATOM 1957 C CA . GLY A 1 255 ? 9.891 14.102 -1.358 1 93.75 255 GLY A CA 1
ATOM 1958 C C . GLY A 1 255 ? 10.945 14.18 -0.273 1 93.75 255 GLY A C 1
ATOM 1959 O O . GLY A 1 255 ? 10.641 14.008 0.909 1 93.75 255 GLY A O 1
ATOM 1960 N N . TRP A 1 256 ? 12.141 14.352 -0.663 1 87.75 256 TRP A N 1
ATOM 1961 C CA . TRP A 1 256 ? 13.219 14.516 0.311 1 87.75 256 TRP A CA 1
ATOM 1962 C C . TRP A 1 256 ? 13.078 15.836 1.06 1 87.75 256 TRP A C 1
ATOM 1964 O O . TRP A 1 256 ? 12.875 16.891 0.446 1 87.75 256 TRP A O 1
ATOM 1974 N N . VAL A 1 257 ? 13.062 15.68 2.299 1 86.31 257 VAL A N 1
ATOM 1975 C CA . VAL A 1 257 ? 12.945 16.828 3.193 1 86.31 257 VAL A CA 1
ATOM 1976 C C . VAL A 1 257 ? 14.102 16.828 4.188 1 86.31 257 VAL A C 1
ATOM 1978 O O . VAL A 1 257 ? 14.516 15.766 4.668 1 86.31 257 VAL A O 1
ATOM 1981 N N . ASP A 1 258 ? 14.547 17.984 4.512 1 85.19 258 ASP A N 1
ATOM 1982 C CA . ASP A 1 258 ? 15.617 18.109 5.492 1 85.19 258 ASP A CA 1
ATOM 1983 C C . ASP A 1 258 ? 15.094 17.859 6.906 1 85.19 258 ASP A C 1
ATOM 1985 O O . ASP A 1 258 ? 14.672 18.781 7.598 1 85.19 258 ASP A O 1
ATOM 1989 N N . THR A 1 259 ? 15.086 16.625 7.27 1 83.56 259 THR A N 1
ATOM 1990 C CA . THR A 1 259 ? 14.633 16.172 8.578 1 83.56 259 THR A CA 1
ATOM 1991 C C . THR A 1 259 ? 15.586 15.125 9.148 1 83.56 259 THR A C 1
ATOM 1993 O O . THR A 1 259 ? 16.406 14.562 8.422 1 83.56 259 THR A O 1
ATOM 1996 N N . PRO A 1 260 ? 15.516 14.977 10.445 1 77.12 260 PRO A N 1
ATOM 1997 C CA . PRO A 1 260 ? 16.328 13.906 11.023 1 77.12 260 PRO A CA 1
ATOM 1998 C C . PRO A 1 260 ? 15.719 12.523 10.828 1 77.12 260 PRO A C 1
ATOM 2000 O O . PRO A 1 260 ? 15.773 11.688 11.734 1 77.12 260 PRO A O 1
ATOM 2003 N N . ILE A 1 261 ? 15.195 12.203 9.719 1 76.94 261 ILE A N 1
ATOM 2004 C CA . ILE A 1 261 ? 14.438 10.977 9.484 1 76.94 261 ILE A CA 1
ATOM 2005 C C . ILE A 1 261 ? 15.367 9.773 9.562 1 76.94 261 ILE A C 1
ATOM 2007 O O . ILE A 1 261 ? 14.953 8.68 9.961 1 76.94 261 ILE A O 1
ATOM 2011 N N . TYR A 1 262 ? 16.594 9.953 9.266 1 76.12 262 TYR A N 1
ATOM 2012 C CA . TYR A 1 262 ? 17.516 8.82 9.234 1 76.12 262 TYR A CA 1
ATOM 2013 C C . TYR A 1 262 ? 18.016 8.492 10.633 1 76.12 262 TYR A C 1
ATOM 2015 O O . TYR A 1 262 ? 18.609 7.426 10.859 1 76.12 262 TYR A O 1
ATOM 2023 N N . THR A 1 263 ? 17.75 9.414 11.539 1 75.75 263 THR A N 1
ATOM 2024 C CA . THR A 1 263 ? 18.172 9.148 12.914 1 75.75 263 THR A CA 1
ATOM 2025 C C . THR A 1 263 ? 17.469 7.906 13.461 1 75.75 263 THR A C 1
ATOM 2027 O O . THR A 1 263 ? 18.031 7.188 14.289 1 75.75 263 THR A O 1
ATOM 2030 N N . ARG A 1 264 ? 16.328 7.598 12.922 1 79.25 264 ARG A N 1
ATOM 2031 C CA . ARG A 1 264 ? 15.562 6.453 13.406 1 79.25 264 ARG A CA 1
ATOM 2032 C C . ARG A 1 264 ? 15.305 5.453 12.289 1 79.25 264 ARG A C 1
ATOM 2034 O O . ARG A 1 264 ? 14.352 4.668 12.359 1 79.25 264 ARG A O 1
ATOM 2041 N N . ALA A 1 265 ? 16.125 5.543 11.383 1 83.62 265 ALA A N 1
ATOM 2042 C CA . ALA A 1 265 ? 15.969 4.652 10.234 1 83.62 265 ALA A CA 1
ATOM 2043 C C . ALA A 1 265 ? 16.203 3.199 10.633 1 83.62 265 ALA A C 1
ATOM 2045 O O . ALA A 1 265 ? 17 2.914 11.531 1 83.62 265 ALA A O 1
ATOM 2046 N N . VAL A 1 266 ? 15.414 2.342 9.984 1 88.62 266 VAL A N 1
ATOM 2047 C CA . VAL A 1 266 ? 15.656 0.912 10.141 1 88.62 266 VAL A CA 1
ATOM 2048 C C . VAL A 1 266 ? 16.25 0.341 8.852 1 88.62 266 VAL A C 1
ATOM 2050 O O . VAL A 1 266 ? 16 0.874 7.766 1 88.62 266 VAL A O 1
ATOM 2053 N N . GLY A 1 267 ? 17.031 -0.687 9.023 1 89.75 267 GLY A N 1
ATOM 2054 C CA . GLY A 1 267 ? 17.734 -1.3 7.902 1 89.75 267 GLY A CA 1
ATOM 2055 C C . GLY A 1 267 ? 18.188 -2.717 8.188 1 89.75 267 GLY A C 1
ATOM 2056 O O . GLY A 1 267 ? 17.484 -3.479 8.859 1 89.75 267 GLY A O 1
ATOM 2057 N N . PRO A 1 268 ? 19.281 -3.031 7.523 1 83.94 268 PRO A N 1
ATOM 2058 C CA . PRO A 1 268 ? 19.812 -4.367 7.797 1 83.94 268 PRO A CA 1
ATOM 2059 C C . PRO A 1 268 ? 20.125 -4.582 9.281 1 83.94 268 PRO A C 1
ATOM 2061 O O . PRO A 1 268 ? 20.094 -3.635 10.07 1 83.94 268 PRO A O 1
ATOM 2064 N N . ALA A 1 269 ? 20.281 -5.801 9.656 1 73.44 269 ALA A N 1
ATOM 2065 C CA . ALA A 1 269 ? 20.406 -6.242 11.039 1 73.44 269 ALA A CA 1
ATOM 2066 C C . ALA A 1 269 ? 21.5 -5.477 11.773 1 73.44 269 ALA A C 1
ATOM 2068 O O . ALA A 1 269 ? 21.391 -5.223 12.977 1 73.44 269 ALA A O 1
ATOM 2069 N N . GLU A 1 270 ? 22.344 -5 11.141 1 70.56 270 GLU A N 1
ATOM 2070 C CA . GLU A 1 270 ? 23.516 -4.383 11.766 1 70.56 270 GLU A CA 1
ATOM 2071 C C . GLU A 1 270 ? 23.281 -2.895 12.008 1 70.56 270 GLU A C 1
ATOM 2073 O O . GLU A 1 270 ? 24.078 -2.25 12.703 1 70.56 270 GLU A O 1
ATOM 2078 N N . MET A 1 271 ? 22.203 -2.467 11.562 1 75.88 271 MET A N 1
ATOM 2079 C CA . MET A 1 271 ? 21.984 -1.027 11.672 1 75.88 271 MET A CA 1
ATOM 2080 C C . MET A 1 271 ? 21.578 -0.644 13.094 1 75.88 271 MET A C 1
ATOM 2082 O O . MET A 1 271 ? 20.719 -1.289 13.688 1 75.88 271 MET A O 1
ATOM 2086 N N . PRO A 1 272 ? 22.25 0.381 13.523 1 67.75 272 PRO A N 1
ATOM 2087 C CA . PRO A 1 272 ? 21.906 0.832 14.875 1 67.75 272 PRO A CA 1
ATOM 2088 C C . PRO A 1 272 ? 20.516 1.472 14.945 1 67.75 272 PRO A C 1
ATOM 2090 O O . PRO A 1 272 ? 19.984 1.921 13.922 1 67.75 272 PRO A O 1
ATOM 2093 N N . GLN A 1 273 ? 19.922 1.489 16.047 1 65.31 273 GLN A N 1
ATOM 2094 C CA . GLN A 1 273 ? 18.562 1.993 16.234 1 65.31 273 GLN A CA 1
ATOM 2095 C C . GLN A 1 273 ? 18.516 3.512 16.094 1 65.31 273 GLN A C 1
ATOM 2097 O O . GLN A 1 273 ? 17.5 4.074 15.664 1 65.31 273 GLN A O 1
ATOM 2102 N N . ALA A 1 274 ? 19.531 4.141 16.547 1 62.72 274 ALA A N 1
ATOM 2103 C CA . ALA A 1 274 ? 19.469 5.598 16.547 1 62.72 274 ALA A CA 1
ATOM 2104 C C . ALA A 1 274 ? 20.828 6.207 16.25 1 62.72 274 ALA A C 1
ATOM 2106 O O . ALA A 1 274 ? 21.828 5.871 16.891 1 62.72 274 ALA A O 1
ATOM 2107 N N . VAL A 1 275 ? 20.906 6.867 15.094 1 64.12 275 VAL A N 1
ATOM 2108 C CA . VAL A 1 275 ? 22.141 7.582 14.766 1 64.12 275 VAL A CA 1
ATOM 2109 C C . VAL A 1 275 ? 21.797 8.938 14.141 1 64.12 275 VAL A C 1
ATOM 2111 O O . VAL A 1 275 ? 20.844 9.055 13.383 1 64.12 275 VAL A O 1
ATOM 2114 N N . ASP A 1 276 ? 22.484 9.859 14.625 1 66.19 276 ASP A N 1
ATOM 2115 C CA . ASP A 1 276 ? 22.344 11.172 14 1 66.19 276 ASP A CA 1
ATOM 2116 C C . ASP A 1 276 ? 22.984 11.18 12.609 1 66.19 276 ASP A C 1
ATOM 2118 O O . ASP A 1 276 ? 24.203 11.336 12.484 1 66.19 276 ASP A O 1
ATOM 2122 N N . TYR A 1 277 ? 22.281 10.859 11.617 1 69.75 277 TYR A N 1
ATOM 2123 C CA . TYR A 1 277 ? 22.766 10.789 10.242 1 69.75 277 TYR A CA 1
ATOM 2124 C C . TYR A 1 277 ? 21.906 11.633 9.312 1 69.75 277 TYR A C 1
ATOM 2126 O O . TYR A 1 277 ? 20.672 11.656 9.445 1 69.75 277 TYR A O 1
ATOM 2134 N N . LYS A 1 278 ? 22.656 12.398 8.609 1 70.81 278 LYS A N 1
ATOM 2135 C CA . LYS A 1 278 ? 21.984 13.156 7.559 1 70.81 278 LYS A CA 1
ATOM 2136 C C . LYS A 1 278 ? 22.531 12.789 6.184 1 70.81 278 LYS A C 1
ATOM 2138 O O . LYS A 1 278 ? 23.688 13.055 5.875 1 70.81 278 LYS A O 1
ATOM 2143 N N . SER A 1 279 ? 21.734 12.266 5.379 1 69.44 279 SER A N 1
ATOM 2144 C CA . SER A 1 279 ? 22.141 11.883 4.031 1 69.44 279 SER A CA 1
ATOM 2145 C C . SER A 1 279 ? 22.219 13.094 3.109 1 69.44 279 SER A C 1
ATOM 2147 O O . SER A 1 279 ? 21.578 14.117 3.377 1 69.44 279 SER A O 1
ATOM 2149 N N . LYS A 1 280 ? 23.016 12.945 1.993 1 68.75 280 LYS A N 1
ATOM 2150 C CA . LYS A 1 280 ? 23.109 13.992 0.98 1 68.75 280 LYS A CA 1
ATOM 2151 C C . LYS A 1 280 ? 21.734 14.297 0.385 1 68.75 280 LYS A C 1
ATOM 2153 O O . LYS A 1 280 ? 21.406 15.453 0.146 1 68.75 280 LYS A O 1
ATOM 2158 N N . LYS A 1 281 ? 21 13.328 0.227 1 71.56 281 LYS A N 1
ATOM 2159 C CA . LYS A 1 281 ? 19.672 13.5 -0.37 1 71.56 281 LYS A CA 1
ATOM 2160 C C . LYS A 1 281 ? 18.766 14.328 0.534 1 71.56 281 LYS A C 1
ATOM 2162 O O . LYS A 1 281 ? 18 15.156 0.053 1 71.56 281 LYS A O 1
ATOM 2167 N N . VAL A 1 282 ? 18.812 14.109 1.737 1 74.94 282 VAL A N 1
ATOM 2168 C CA . VAL A 1 282 ? 18.016 14.844 2.719 1 74.94 282 VAL A CA 1
ATOM 2169 C C . VAL A 1 282 ? 18.484 16.297 2.773 1 74.94 282 VAL A C 1
ATOM 2171 O O . VAL A 1 282 ? 17.672 17.219 2.85 1 74.94 282 VAL A O 1
ATOM 2174 N N . THR A 1 283 ? 19.703 16.469 2.602 1 73.69 283 THR A N 1
ATOM 2175 C CA . THR A 1 283 ? 20.281 17.812 2.729 1 73.69 283 THR A CA 1
ATOM 2176 C C . THR A 1 283 ? 19.875 18.688 1.553 1 73.69 283 THR A C 1
ATOM 2178 O O . THR A 1 283 ? 19.719 19.906 1.7 1 73.69 283 THR A O 1
ATOM 2181 N N . VAL A 1 284 ? 19.625 18.062 0.496 1 73.12 284 VAL A N 1
ATOM 2182 C CA . VAL A 1 284 ? 19.281 18.844 -0.691 1 73.12 284 VAL A CA 1
ATOM 2183 C C . VAL A 1 284 ? 17.766 18.953 -0.819 1 73.12 284 VAL A C 1
ATOM 2185 O O . VAL A 1 284 ? 17.266 19.672 -1.69 1 73.12 284 VAL A O 1
ATOM 2188 N N . GLY A 1 285 ? 17.094 18.406 0.094 1 84.25 285 GLY A N 1
ATOM 2189 C CA . GLY A 1 285 ? 15.641 18.438 0.033 1 84.25 285 GLY A CA 1
ATOM 2190 C C . GLY A 1 285 ? 15.047 19.75 0.509 1 84.25 285 GLY A C 1
ATOM 2191 O O . GLY A 1 285 ? 15.781 20.719 0.739 1 84.25 285 GLY A O 1
ATOM 2192 N N . LEU A 1 286 ? 13.75 19.781 0.498 1 91.25 286 LEU A N 1
ATOM 2193 C CA . LEU A 1 286 ? 13.031 20.969 0.973 1 91.25 286 LEU A CA 1
ATOM 2194 C C . LEU A 1 286 ? 13.172 21.109 2.484 1 91.25 286 LEU A C 1
ATOM 2196 O O . LEU A 1 286 ? 13.398 20.125 3.191 1 91.25 286 LEU A O 1
ATOM 2200 N N . SER A 1 287 ? 13.07 22.344 2.949 1 93.69 287 SER A N 1
ATOM 2201 C CA . SER A 1 287 ? 13.062 22.562 4.395 1 93.69 287 SER A CA 1
ATOM 2202 C C . SER A 1 287 ? 11.742 22.109 5.008 1 93.69 287 SER A C 1
ATOM 2204 O O . SER A 1 287 ? 10.703 22.125 4.348 1 93.69 287 SER A O 1
ATOM 2206 N N . SER A 1 288 ? 11.789 21.719 6.254 1 95.25 288 SER A N 1
ATOM 2207 C CA . SER A 1 288 ? 10.586 21.328 6.973 1 95.25 288 SER A CA 1
ATOM 2208 C C . SER A 1 288 ? 9.555 22.453 6.996 1 95.25 288 SER A C 1
ATOM 2210 O O . SER A 1 288 ? 8.352 22.203 6.891 1 95.25 288 SER A O 1
ATOM 2212 N N . ASP A 1 289 ? 10.023 23.656 7.055 1 95.56 289 ASP A N 1
ATOM 2213 C CA . ASP A 1 289 ? 9.133 24.812 7.098 1 95.56 289 ASP A CA 1
ATOM 2214 C C . ASP A 1 289 ? 8.375 24.969 5.777 1 95.56 289 ASP A C 1
ATOM 2216 O O . ASP A 1 289 ? 7.176 25.25 5.773 1 95.56 289 ASP A O 1
ATOM 2220 N N . THR A 1 290 ? 9.094 24.812 4.719 1 95.56 290 THR A N 1
ATOM 2221 C CA . THR A 1 290 ? 8.477 24.922 3.4 1 95.56 290 THR A CA 1
ATOM 2222 C C . THR A 1 290 ? 7.422 23.828 3.213 1 95.56 290 THR A C 1
ATOM 2224 O O . THR A 1 290 ? 6.328 24.109 2.715 1 95.56 290 THR A O 1
ATOM 2227 N N . VAL A 1 291 ? 7.758 22.656 3.631 1 97.19 291 VAL 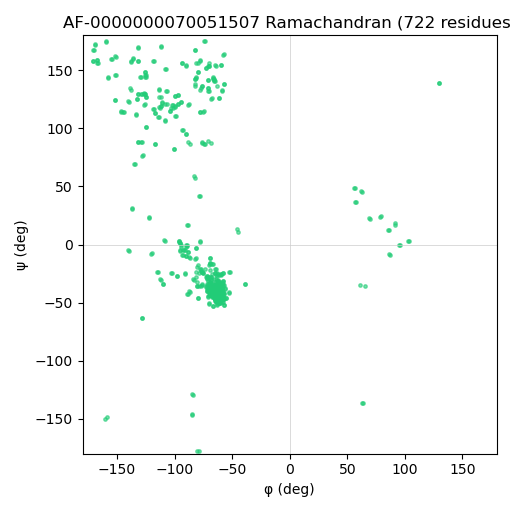A N 1
ATOM 2228 C CA . VAL A 1 291 ? 6.832 21.531 3.5 1 97.19 291 VAL A CA 1
ATOM 2229 C C . VAL A 1 291 ? 5.609 21.766 4.383 1 97.19 291 VAL A C 1
ATOM 2231 O O . VAL A 1 291 ? 4.473 21.562 3.945 1 97.19 291 VAL A O 1
ATOM 2234 N N . ALA A 1 292 ? 5.824 22.234 5.582 1 98.06 292 ALA A N 1
ATOM 2235 C CA . ALA A 1 292 ? 4.73 22.5 6.512 1 98.06 292 ALA A CA 1
ATOM 2236 C C . ALA A 1 292 ? 3.77 23.547 5.941 1 98.06 292 ALA A C 1
ATOM 2238 O O . ALA A 1 292 ? 2.551 23.391 6.055 1 98.06 292 ALA A O 1
ATOM 2239 N N . ALA A 1 293 ? 4.305 24.578 5.355 1 97.94 293 ALA A N 1
ATOM 2240 C CA . ALA A 1 293 ? 3.477 25.625 4.754 1 97.94 293 ALA A CA 1
ATOM 2241 C C . ALA A 1 293 ? 2.59 25.047 3.652 1 97.94 293 ALA A C 1
ATOM 2243 O O . ALA A 1 293 ? 1.415 25.406 3.543 1 97.94 293 ALA A O 1
ATOM 2244 N N . LYS A 1 294 ? 3.133 24.156 2.865 1 97.81 294 LYS A N 1
ATOM 2245 C CA . LYS A 1 294 ? 2.379 23.547 1.774 1 97.81 294 LYS A CA 1
ATOM 2246 C C . LYS A 1 294 ? 1.326 22.578 2.307 1 97.81 294 LYS A C 1
ATOM 2248 O O . LYS A 1 294 ? 0.255 22.438 1.716 1 97.81 294 LYS A O 1
ATOM 2253 N N . ILE A 1 295 ? 1.651 21.938 3.385 1 98.5 295 ILE A N 1
ATOM 2254 C CA . ILE A 1 295 ? 0.693 21.047 4.031 1 98.5 295 ILE A CA 1
ATOM 2255 C C . ILE A 1 295 ? -0.523 21.844 4.492 1 98.5 295 ILE A C 1
ATOM 2257 O O . ILE A 1 295 ? -1.664 21.469 4.223 1 98.5 295 ILE A O 1
ATOM 2261 N N . LEU A 1 296 ? -0.327 22.984 5.195 1 98.69 296 LEU A N 1
ATOM 2262 C CA . LEU A 1 296 ? -1.442 23.781 5.688 1 98.69 296 LEU A CA 1
ATOM 2263 C C . LEU A 1 296 ? -2.221 24.406 4.531 1 98.69 296 LEU A C 1
ATOM 2265 O O . LEU A 1 296 ? -3.449 24.484 4.578 1 98.69 296 LEU A O 1
ATOM 2269 N N . LYS A 1 297 ? -1.463 24.781 3.508 1 98.12 297 LYS A N 1
ATOM 2270 C CA . LYS A 1 297 ? -2.096 25.359 2.322 1 98.12 297 LYS A CA 1
ATOM 2271 C C . LYS A 1 297 ? -3.023 24.359 1.652 1 98.12 297 LYS A C 1
ATOM 2273 O O . LYS A 1 297 ? -4.195 24.656 1.405 1 98.12 297 LYS A O 1
ATOM 2278 N N . SER A 1 298 ? -2.564 23.203 1.383 1 98.12 298 SER A N 1
ATOM 2279 C CA . SER A 1 298 ? -3.344 22.172 0.699 1 98.12 298 SER A CA 1
ATOM 2280 C C . SER A 1 298 ? -4.488 21.672 1.575 1 98.12 298 SER A C 1
ATOM 2282 O O . SER A 1 298 ? -5.613 21.516 1.1 1 98.12 298 SER A O 1
ATOM 2284 N N . SER A 1 299 ? -4.234 21.484 2.834 1 98.56 299 SER A N 1
ATOM 2285 C CA . SER A 1 299 ? -5.23 20.938 3.746 1 98.56 299 SER A CA 1
ATOM 2286 C C . SER A 1 299 ? -6.363 21.922 3.996 1 98.56 299 SER A C 1
ATOM 2288 O O . SER A 1 299 ? -7.531 21.547 4.078 1 98.56 299 SER A O 1
ATOM 2290 N N . SER A 1 300 ? -6.02 23.219 4.137 1 98.75 300 SER A N 1
ATOM 2291 C CA . SER A 1 300 ? -7.062 24.219 4.375 1 98.75 300 SER A CA 1
ATOM 2292 C C . SER A 1 300 ? -8 24.328 3.18 1 98.75 300 SER A C 1
ATOM 2294 O O . SER A 1 300 ? -9.109 24.844 3.305 1 98.75 300 SER A O 1
ATOM 2296 N N . ASN A 1 301 ? -7.508 23.891 2.043 1 98.19 301 ASN A N 1
ATOM 2297 C CA . ASN A 1 301 ? -8.336 23.828 0.843 1 98.19 301 ASN A CA 1
ATOM 2298 C C . ASN A 1 301 ? -8.953 22.453 0.646 1 98.19 301 ASN A C 1
ATOM 2300 O O . ASN A 1 301 ? -9.586 22.188 -0.378 1 98.19 301 ASN A O 1
ATOM 2304 N N . GLN A 1 302 ? -8.703 21.547 1.558 1 97.94 302 GLN A N 1
ATOM 2305 C CA . GLN A 1 302 ? -9.25 20.203 1.611 1 97.94 302 GLN A CA 1
ATOM 2306 C C . GLN A 1 302 ? -8.93 19.422 0.335 1 97.94 302 GLN A C 1
ATOM 2308 O O . GLN A 1 302 ? -9.781 18.719 -0.201 1 97.94 302 GLN A O 1
ATOM 2313 N N . LEU A 1 303 ? -7.719 19.703 -0.162 1 97.31 303 LEU A N 1
ATOM 2314 C CA . LEU A 1 303 ? -7.262 18.875 -1.273 1 97.31 303 LEU A CA 1
ATOM 2315 C C . LEU A 1 303 ? -7.059 17.438 -0.83 1 97.31 303 LEU A C 1
ATOM 2317 O O . LEU A 1 303 ? -6.562 17.188 0.27 1 97.31 303 LEU A O 1
ATOM 2321 N N . THR A 1 304 ? -7.422 16.453 -1.7 1 96.06 304 THR A N 1
ATOM 2322 C CA . THR A 1 304 ? -7.336 15.055 -1.323 1 96.06 304 THR A CA 1
ATOM 2323 C C . THR A 1 304 ? -5.891 14.57 -1.357 1 96.06 304 THR A C 1
ATOM 2325 O O . THR A 1 304 ? -5.547 13.57 -0.719 1 96.06 304 THR A O 1
ATOM 2328 N N . GLU A 1 305 ? -5.078 15.219 -2.115 1 96.06 305 GLU A N 1
ATOM 2329 C CA . GLU A 1 305 ? -3.67 14.852 -2.236 1 96.06 305 GLU A CA 1
ATOM 2330 C C . GLU A 1 305 ? -2.807 16.062 -2.562 1 96.06 305 GLU A C 1
ATOM 2332 O O . GLU A 1 305 ? -3.256 16.984 -3.252 1 96.06 305 GLU A O 1
ATOM 2337 N N . CYS A 1 306 ? -1.606 16.047 -2.033 1 96.75 306 CYS A N 1
ATOM 2338 C CA . CYS A 1 306 ? -0.642 17.125 -2.244 1 96.75 306 CYS A CA 1
ATOM 2339 C C . CYS A 1 306 ? 0.764 16.562 -2.434 1 96.75 306 CYS A C 1
ATOM 2341 O O . CYS A 1 306 ? 1.25 15.805 -1.599 1 96.75 306 CYS A O 1
ATOM 2343 N N . TRP A 1 307 ? 1.401 16.891 -3.57 1 96.06 307 TRP A N 1
ATOM 2344 C CA . TRP A 1 307 ? 2.793 16.531 -3.818 1 96.06 307 TRP A CA 1
ATOM 2345 C C . TRP A 1 307 ? 3.721 17.688 -3.492 1 96.06 307 TRP A C 1
ATOM 2347 O O . TRP A 1 307 ? 3.568 18.781 -4.039 1 96.06 307 TRP A O 1
ATOM 2357 N N . VAL A 1 308 ? 4.629 17.5 -2.596 1 96.19 308 VAL A N 1
ATOM 2358 C CA . VAL A 1 308 ? 5.574 18.531 -2.176 1 96.19 308 VAL A CA 1
ATOM 2359 C C . VAL A 1 308 ? 7.004 18.016 -2.326 1 96.19 308 VAL A C 1
ATOM 2361 O O . VAL A 1 308 ? 7.5 17.281 -1.465 1 96.19 308 VAL A O 1
ATOM 2364 N N . SER A 1 309 ? 7.66 18.391 -3.332 1 93.62 309 SER A N 1
ATOM 2365 C CA . SER A 1 309 ? 9.008 17.891 -3.6 1 93.62 309 SER A CA 1
ATOM 2366 C C . SER A 1 309 ? 9.695 18.719 -4.676 1 93.62 309 SER A C 1
ATOM 2368 O O . SER A 1 309 ? 9.031 19.344 -5.512 1 93.62 309 SER A O 1
ATOM 2370 N N . ARG A 1 310 ? 11.055 18.656 -4.617 1 90.75 310 ARG A N 1
ATOM 2371 C CA . ARG A 1 310 ? 11.836 19.188 -5.727 1 90.75 310 ARG A CA 1
ATOM 2372 C C . ARG A 1 310 ? 11.945 18.172 -6.859 1 90.75 310 ARG A C 1
ATOM 2374 O O . ARG A 1 310 ? 11.523 17.031 -6.707 1 90.75 310 ARG A O 1
ATOM 2381 N N . ASN A 1 311 ? 12.43 18.719 -8.039 1 88.75 311 ASN A N 1
ATOM 2382 C CA . ASN A 1 311 ? 12.867 17.797 -9.086 1 88.75 311 ASN A CA 1
ATOM 2383 C C . ASN A 1 311 ? 14.164 17.094 -8.703 1 88.75 311 ASN A C 1
ATOM 2385 O O . ASN A 1 311 ? 14.984 17.656 -7.977 1 88.75 311 ASN A O 1
ATOM 2389 N N . PRO A 1 312 ? 14.398 15.82 -8.977 1 88.75 312 PRO A N 1
ATOM 2390 C CA . PRO A 1 312 ? 13.688 15.086 -10.031 1 88.75 312 PRO A CA 1
ATOM 2391 C C . PRO A 1 312 ? 12.492 14.305 -9.5 1 88.75 312 PRO A C 1
ATOM 2393 O O . PRO A 1 312 ? 11.742 13.711 -10.273 1 88.75 312 PRO A O 1
ATOM 2396 N N . GLU A 1 313 ? 12.234 14.242 -8.203 1 91 313 GLU A N 1
ATOM 2397 C CA . GLU A 1 313 ? 11.164 13.422 -7.641 1 91 313 GLU A CA 1
ATOM 2398 C C . GLU A 1 313 ? 9.797 13.898 -8.125 1 91 313 GLU A C 1
ATOM 2400 O O . GLU A 1 313 ? 8.922 13.078 -8.422 1 91 313 GLU A O 1
ATOM 2405 N N . LEU A 1 314 ? 9.633 15.195 -8.125 1 91.38 314 LEU A N 1
ATOM 2406 C CA . LEU A 1 314 ? 8.367 15.742 -8.594 1 91.38 314 LEU A CA 1
ATOM 2407 C C . LEU A 1 314 ? 8.102 15.328 -10.039 1 91.38 314 LEU A C 1
ATOM 2409 O O . LEU A 1 314 ? 6.973 14.969 -10.391 1 91.38 314 LEU A O 1
ATOM 2413 N N . LEU A 1 315 ? 9.172 15.391 -10.891 1 91.44 315 LEU A N 1
ATOM 2414 C CA . LEU A 1 315 ? 9.062 14.977 -12.281 1 91.44 315 LEU A CA 1
ATOM 2415 C C . LEU A 1 315 ? 8.68 13.5 -12.383 1 91.44 315 LEU A C 1
ATOM 2417 O O . LEU A 1 315 ? 7.816 13.133 -13.18 1 91.44 315 LEU A O 1
ATOM 2421 N N . ILE A 1 316 ? 9.289 12.688 -11.602 1 92.5 316 ILE A N 1
ATOM 2422 C CA . ILE A 1 316 ? 9.016 11.258 -11.594 1 92.5 316 ILE A CA 1
ATOM 2423 C C . ILE A 1 316 ? 7.562 11.008 -11.188 1 92.5 316 ILE A C 1
ATOM 2425 O O . ILE A 1 316 ? 6.883 10.156 -11.773 1 92.5 316 ILE A O 1
ATOM 2429 N N . ALA A 1 317 ? 7.125 11.734 -10.18 1 91.81 317 ALA A N 1
ATOM 2430 C CA . ALA A 1 317 ? 5.738 11.594 -9.734 1 91.81 317 ALA A CA 1
ATOM 2431 C C . ALA A 1 317 ? 4.77 11.953 -10.859 1 91.81 317 ALA A C 1
ATOM 2433 O O . ALA A 1 317 ? 3.773 11.25 -11.07 1 91.81 317 ALA A O 1
ATOM 2434 N N . TYR A 1 318 ? 5 13.023 -11.602 1 90.19 318 TYR A N 1
ATOM 2435 C CA . TYR A 1 318 ? 4.148 13.406 -12.727 1 90.19 318 TYR A CA 1
ATOM 2436 C C . TYR A 1 318 ? 4.16 12.336 -13.812 1 90.19 318 TYR A C 1
ATOM 2438 O O . TYR A 1 318 ? 3.115 11.992 -14.367 1 90.19 318 TYR A O 1
ATOM 2446 N N . PHE A 1 319 ? 5.32 11.836 -14.094 1 91.69 319 PHE A N 1
ATOM 2447 C CA . PHE A 1 319 ? 5.414 10.789 -15.109 1 91.69 319 PHE A CA 1
ATOM 2448 C C . PHE A 1 319 ? 4.695 9.523 -14.641 1 91.69 319 PHE A C 1
ATOM 2450 O O . PHE A 1 319 ? 4.031 8.852 -15.438 1 91.69 319 PHE A O 1
ATOM 2457 N N . ASN A 1 320 ? 4.883 9.227 -13.422 1 91.75 320 ASN A N 1
ATOM 2458 C CA . ASN A 1 320 ? 4.211 8.047 -12.898 1 91.75 320 ASN A CA 1
ATOM 2459 C C . ASN A 1 320 ? 2.693 8.188 -12.977 1 91.75 320 ASN A C 1
ATOM 2461 O O . ASN A 1 320 ? 1.983 7.191 -13.148 1 91.75 320 ASN A O 1
ATOM 2465 N N . TYR A 1 321 ? 2.262 9.391 -12.828 1 89.25 321 TYR A N 1
ATOM 2466 C CA . TYR A 1 321 ? 0.828 9.656 -12.828 1 89.25 321 TYR A CA 1
ATOM 2467 C C . TYR A 1 321 ? 0.284 9.711 -14.25 1 89.25 321 TYR A C 1
ATOM 2469 O O . TYR A 1 321 ? -0.809 9.211 -14.523 1 89.25 321 TYR A O 1
ATOM 2477 N N . TYR A 1 322 ? 1.063 10.242 -15.273 1 87.75 322 TYR A N 1
ATOM 2478 C CA . TYR A 1 322 ? 0.504 10.539 -16.594 1 87.75 322 TYR A CA 1
ATOM 2479 C C . TYR A 1 322 ? 1.085 9.602 -17.641 1 87.75 322 TYR A C 1
ATOM 2481 O O . TYR A 1 322 ? 0.466 9.375 -18.688 1 87.75 322 TYR A O 1
ATOM 2489 N N . VAL A 1 323 ? 2.305 9.188 -17.406 1 90.94 323 VAL A N 1
ATOM 2490 C CA . VAL A 1 323 ? 2.984 8.289 -18.344 1 90.94 323 VAL A CA 1
ATOM 2491 C C . VAL A 1 323 ? 3.672 7.168 -17.562 1 90.94 323 VAL A C 1
ATOM 2493 O O . VAL A 1 323 ? 4.895 7.023 -17.625 1 90.94 323 VAL A O 1
ATOM 2496 N N . PRO A 1 324 ? 2.881 6.305 -17 1 88.88 324 PRO A N 1
ATOM 2497 C CA . PRO A 1 324 ? 3.424 5.348 -16.031 1 88.88 324 PRO A CA 1
ATOM 2498 C C . PRO A 1 324 ? 4.453 4.406 -16.641 1 88.88 324 PRO A C 1
ATOM 2500 O O . PRO A 1 324 ? 5.406 4.004 -15.969 1 88.88 324 PRO A O 1
ATOM 2503 N N . PHE A 1 325 ? 4.297 4.004 -17.859 1 86.94 325 PHE A N 1
ATOM 2504 C CA . PHE A 1 325 ? 5.258 3.072 -18.438 1 86.94 325 PHE A CA 1
ATOM 2505 C C . PHE A 1 325 ? 6.641 3.707 -18.531 1 86.94 325 PHE A C 1
ATOM 2507 O O . PHE A 1 325 ? 7.652 3.029 -18.344 1 86.94 325 PHE A O 1
ATOM 2514 N N . ALA A 1 326 ? 6.703 5.004 -18.828 1 89.81 326 ALA A N 1
ATOM 2515 C CA . ALA A 1 326 ? 7.988 5.699 -18.875 1 89.81 326 ALA A CA 1
ATOM 2516 C C . ALA A 1 326 ? 8.633 5.766 -17.5 1 89.81 326 ALA A C 1
ATOM 2518 O O . ALA A 1 326 ? 9.844 5.57 -17.359 1 89.81 326 ALA A O 1
ATOM 2519 N N . ALA A 1 327 ? 7.836 6.086 -16.531 1 91.75 327 ALA A N 1
ATOM 2520 C CA . ALA A 1 327 ? 8.336 6.109 -15.156 1 91.75 327 ALA A CA 1
ATOM 2521 C C . ALA A 1 327 ? 8.852 4.738 -14.742 1 91.75 327 ALA A C 1
ATOM 2523 O O . ALA A 1 327 ? 9.898 4.637 -14.094 1 91.75 327 ALA A O 1
ATOM 2524 N N . ARG A 1 328 ? 8.195 3.709 -15.102 1 90.88 328 ARG A N 1
ATOM 2525 C CA . ARG A 1 328 ? 8.594 2.35 -14.758 1 90.88 328 ARG A CA 1
ATOM 2526 C C . ARG A 1 328 ? 9.938 2 -15.383 1 90.88 328 ARG A C 1
ATOM 2528 O O . ARG A 1 328 ? 10.805 1.413 -14.727 1 90.88 328 ARG A O 1
ATOM 2535 N N . ILE A 1 329 ? 10.078 2.326 -16.641 1 90.31 329 ILE A N 1
ATOM 2536 C CA . ILE A 1 329 ? 11.336 2.064 -17.328 1 90.31 329 ILE A CA 1
ATOM 2537 C C . ILE A 1 329 ? 12.477 2.783 -16.609 1 90.31 329 ILE A C 1
ATOM 2539 O O . ILE A 1 329 ? 13.523 2.186 -16.328 1 90.31 329 ILE A O 1
ATOM 2543 N N . PHE A 1 330 ? 12.258 4.008 -16.312 1 92.12 330 PHE A N 1
ATOM 2544 C CA . PHE A 1 330 ? 13.273 4.797 -15.617 1 92.12 330 PHE A CA 1
ATOM 2545 C C . PHE A 1 330 ? 13.625 4.168 -14.273 1 92.12 330 PHE A C 1
ATOM 2547 O O . PHE A 1 330 ? 14.805 4.039 -13.938 1 92.12 330 PHE A O 1
ATOM 2554 N N . LEU A 1 331 ? 12.609 3.791 -13.492 1 91.69 331 LEU A N 1
ATOM 2555 C CA . LEU A 1 331 ? 12.812 3.242 -12.156 1 91.69 331 LEU A CA 1
ATOM 2556 C C . LEU A 1 331 ? 13.477 1.873 -12.227 1 91.69 331 LEU A C 1
ATOM 2558 O O . LEU A 1 331 ? 14.273 1.521 -11.352 1 91.69 331 LEU A O 1
ATOM 2562 N N . ASP A 1 332 ? 13.18 1.115 -13.266 1 91.38 332 ASP A N 1
ATOM 2563 C CA . ASP A 1 332 ? 13.836 -0.172 -13.469 1 91.38 332 ASP A CA 1
ATOM 2564 C C . ASP A 1 332 ? 15.312 0.013 -13.805 1 91.38 332 ASP A C 1
ATOM 2566 O O . ASP A 1 332 ? 16.172 -0.677 -13.25 1 91.38 332 ASP A O 1
ATOM 2570 N N . ILE A 1 333 ? 15.586 0.982 -14.633 1 89.81 333 ILE A N 1
ATOM 2571 C CA . ILE A 1 333 ? 16.953 1.246 -15.062 1 89.81 333 ILE A CA 1
ATOM 2572 C C . ILE A 1 333 ? 17.766 1.794 -13.891 1 89.81 333 ILE A C 1
ATOM 2574 O O . ILE A 1 333 ? 18.953 1.484 -13.75 1 89.81 333 ILE A O 1
ATOM 2578 N N . SER A 1 334 ? 17.141 2.504 -13.047 1 91 334 SER A N 1
ATOM 2579 C CA . SER A 1 334 ? 17.844 3.164 -11.953 1 91 334 SER A CA 1
ATOM 2580 C C . SER A 1 334 ? 17.922 2.262 -10.719 1 91 334 SER A C 1
ATOM 2582 O O . SER A 1 334 ? 18.484 2.652 -9.695 1 91 334 SER A O 1
ATOM 2584 N N . ALA A 1 335 ? 17.375 1.113 -10.828 1 89.94 335 ALA A N 1
ATOM 2585 C CA . ALA A 1 335 ? 17.266 0.226 -9.672 1 89.94 335 ALA A CA 1
ATOM 2586 C C . ALA A 1 335 ? 18.641 -0.085 -9.086 1 89.94 335 ALA A C 1
ATOM 2588 O O . ALA A 1 335 ? 18.828 -0.035 -7.867 1 89.94 335 ALA A O 1
ATOM 2589 N N . ARG A 1 336 ? 19.609 -0.367 -9.883 1 91.19 336 ARG A N 1
ATOM 2590 C CA . ARG A 1 336 ? 20.953 -0.71 -9.422 1 91.19 336 ARG A CA 1
ATOM 2591 C C . ARG A 1 336 ? 21.594 0.464 -8.695 1 91.19 336 ARG A C 1
ATOM 2593 O O . ARG A 1 336 ? 22.156 0.296 -7.613 1 91.19 336 ARG A O 1
ATOM 2600 N N . SER A 1 337 ? 21.5 1.586 -9.352 1 91.38 337 SER A N 1
ATOM 2601 C CA . SER A 1 337 ? 22.109 2.77 -8.758 1 91.38 337 SER A CA 1
ATOM 2602 C C . SER A 1 337 ? 21.406 3.158 -7.461 1 91.38 337 SER A C 1
ATOM 2604 O O . SER A 1 337 ? 22.047 3.592 -6.504 1 91.38 337 SER A O 1
ATOM 2606 N N . MET A 1 338 ? 20.141 3.016 -7.422 1 89.75 338 MET A N 1
ATOM 2607 C CA . MET A 1 338 ? 19.375 3.371 -6.23 1 89.75 338 MET A CA 1
ATOM 2608 C C . MET A 1 338 ? 19.688 2.418 -5.078 1 89.75 338 MET A C 1
ATOM 2610 O O . MET A 1 338 ? 19.812 2.846 -3.932 1 89.75 338 MET A O 1
ATOM 2614 N N . CYS A 1 339 ? 19.766 1.177 -5.387 1 92.12 339 CYS A N 1
ATOM 2615 C CA . CYS A 1 339 ? 20.125 0.201 -4.359 1 92.12 339 CYS A CA 1
ATOM 2616 C C . CYS A 1 339 ? 21.531 0.427 -3.852 1 92.12 339 CYS A C 1
ATOM 2618 O O . CYS A 1 339 ? 21.797 0.304 -2.654 1 92.12 339 CYS A O 1
ATOM 2620 N N . ALA A 1 340 ? 22.422 0.765 -4.746 1 90.62 340 ALA A N 1
ATOM 2621 C CA . ALA A 1 340 ? 23.781 1.071 -4.344 1 90.62 340 ALA A CA 1
ATOM 2622 C C . ALA A 1 340 ? 23.828 2.277 -3.41 1 90.62 340 ALA A C 1
ATOM 2624 O O . ALA A 1 340 ? 24.578 2.289 -2.434 1 90.62 340 ALA A O 1
ATOM 2625 N N . ALA A 1 341 ? 23.062 3.227 -3.738 1 88 341 ALA A N 1
ATOM 2626 C CA . ALA A 1 341 ? 23 4.434 -2.918 1 88 341 ALA A CA 1
ATOM 2627 C C . ALA A 1 341 ? 22.484 4.125 -1.518 1 88 341 ALA A C 1
ATOM 2629 O O . ALA A 1 341 ? 22.984 4.672 -0.53 1 88 341 ALA A O 1
ATOM 2630 N N . THR A 1 342 ? 21.453 3.312 -1.416 1 88.62 342 THR A N 1
ATOM 2631 C CA . THR A 1 342 ? 20.906 2.963 -0.113 1 88.62 342 THR A CA 1
ATOM 2632 C C . THR A 1 342 ? 21.891 2.113 0.684 1 88.62 342 THR A C 1
ATOM 2634 O O . THR A 1 342 ? 22 2.26 1.903 1 88.62 342 THR A O 1
ATOM 2637 N N . ASP A 1 343 ? 22.531 1.236 0.018 1 87 343 ASP A N 1
ATOM 2638 C CA . ASP A 1 343 ? 23.562 0.444 0.682 1 87 343 ASP A CA 1
ATOM 2639 C C . ASP A 1 343 ? 24.688 1.336 1.227 1 87 343 ASP A C 1
ATOM 2641 O O . ASP A 1 343 ? 25.203 1.09 2.314 1 87 343 ASP A O 1
ATOM 2645 N N . GLU A 1 344 ? 25.047 2.309 0.436 1 86.06 344 GLU A N 1
ATOM 2646 C CA . GLU A 1 344 ? 26.047 3.27 0.888 1 86.06 344 GLU A CA 1
ATOM 2647 C C . GLU A 1 344 ? 25.562 4.031 2.119 1 86.06 344 GLU A C 1
ATOM 2649 O O . GLU A 1 344 ? 26.328 4.273 3.047 1 86.06 344 GLU A O 1
ATOM 2654 N N . THR A 1 345 ? 24.344 4.414 2.07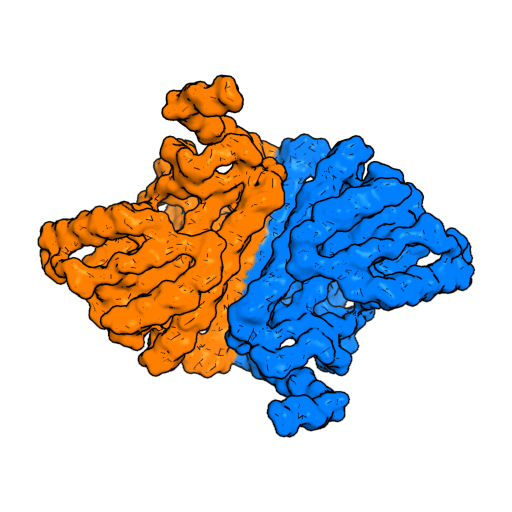4 1 83.62 345 THR A N 1
ATOM 2655 C CA . THR A 1 345 ? 23.75 5.098 3.221 1 83.62 345 THR A CA 1
ATOM 2656 C C . THR A 1 345 ? 23.812 4.211 4.465 1 83.62 345 THR A C 1
ATOM 2658 O O . THR A 1 345 ? 24.188 4.68 5.547 1 83.62 345 THR A O 1
ATOM 2661 N N . VAL A 1 346 ? 23.484 2.982 4.344 1 85.44 346 VAL A N 1
ATOM 2662 C CA . VAL A 1 346 ? 23.5 2.023 5.445 1 85.44 346 VAL A CA 1
ATOM 2663 C C . VAL A 1 346 ? 24.922 1.88 5.98 1 85.44 346 VAL A C 1
ATOM 2665 O O . VAL A 1 346 ? 25.141 1.896 7.195 1 85.44 346 VAL A O 1
ATOM 2668 N N . ALA A 1 347 ? 25.828 1.789 5.086 1 84.81 347 ALA A N 1
ATOM 2669 C CA . ALA A 1 347 ? 27.219 1.668 5.473 1 84.81 347 ALA A CA 1
ATOM 2670 C C . ALA A 1 347 ? 27.688 2.9 6.242 1 84.81 347 ALA A C 1
ATOM 2672 O O . ALA A 1 347 ? 28.422 2.785 7.23 1 84.81 347 ALA A O 1
ATOM 2673 N N . ASP A 1 348 ? 27.266 4.051 5.762 1 82.06 348 ASP A N 1
ATOM 2674 C CA . ASP A 1 348 ? 27.625 5.305 6.418 1 82.06 348 ASP A CA 1
ATOM 2675 C C . ASP A 1 348 ? 27.047 5.363 7.832 1 82.06 348 ASP A C 1
ATOM 2677 O O . ASP A 1 348 ? 27.734 5.82 8.758 1 82.06 348 ASP A O 1
ATOM 2681 N N . ILE A 1 349 ? 25.906 4.93 7.977 1 81.38 349 ILE A N 1
ATOM 2682 C CA . ILE A 1 349 ? 25.25 4.941 9.273 1 81.38 349 ILE A CA 1
ATOM 2683 C C . ILE A 1 349 ? 25.953 3.984 10.227 1 81.38 349 ILE A C 1
ATOM 2685 O O . ILE A 1 349 ? 26.188 4.32 11.391 1 81.38 349 ILE A O 1
ATOM 2689 N N . ILE A 1 350 ? 26.25 2.82 9.75 1 82.12 350 ILE A N 1
ATOM 2690 C CA . ILE A 1 350 ? 26.922 1.823 10.562 1 82.12 350 ILE A CA 1
ATOM 2691 C C . ILE A 1 350 ? 28.312 2.346 10.969 1 82.12 350 ILE A C 1
ATOM 2693 O O . ILE A 1 350 ? 28.734 2.17 12.117 1 82.12 350 ILE A O 1
ATOM 2697 N N . ALA A 1 351 ? 28.969 3.004 10.055 1 80.75 351 ALA A N 1
ATOM 2698 C CA . ALA A 1 351 ? 30.297 3.543 10.312 1 80.75 351 ALA A CA 1
ATOM 2699 C C . ALA A 1 351 ? 30.25 4.652 11.359 1 80.75 351 ALA A C 1
ATOM 2701 O O . ALA A 1 351 ? 31.156 4.793 12.172 1 80.75 351 ALA A O 1
ATOM 2702 N N . GLN A 1 352 ? 29.281 5.43 11.32 1 77.06 352 GLN A N 1
ATOM 2703 C CA . GLN A 1 352 ? 29.141 6.52 12.281 1 77.06 352 GLN A CA 1
ATOM 2704 C C . GLN A 1 352 ? 28.906 5.988 13.688 1 77.06 352 GLN A C 1
ATOM 2706 O O . GLN A 1 352 ? 29.344 6.582 14.672 1 77.06 352 GLN A O 1
ATOM 2711 N N . LYS A 1 353 ? 28.188 4.918 13.828 1 67.38 353 LYS A N 1
ATOM 2712 C CA . LYS A 1 353 ? 27.969 4.289 15.125 1 67.38 353 LYS A CA 1
ATOM 2713 C C . LYS A 1 353 ? 29.297 3.773 15.703 1 67.38 353 LYS A C 1
ATOM 2715 O O . LYS A 1 353 ? 29.531 3.895 16.906 1 67.38 353 LYS A O 1
ATOM 2720 N N . ALA A 1 354 ? 30.016 3.158 14.805 1 62.34 354 ALA A N 1
ATOM 2721 C CA . ALA A 1 354 ? 31.297 2.625 15.25 1 62.34 354 ALA A CA 1
ATOM 2722 C C . ALA A 1 354 ? 32.188 3.734 15.797 1 62.34 354 ALA A C 1
ATOM 2724 O O . ALA A 1 354 ? 32.938 3.521 16.75 1 62.34 354 ALA A O 1
ATOM 2725 N N . VAL A 1 355 ? 32.031 4.848 15.211 1 58.75 355 VAL A N 1
ATOM 2726 C CA . VAL A 1 355 ? 32.844 5.977 15.648 1 58.75 355 VAL A CA 1
ATOM 2727 C C . VAL A 1 355 ? 32.281 6.547 16.953 1 58.75 355 VAL A C 1
ATOM 2729 O O . VAL A 1 355 ? 33.062 6.918 17.844 1 58.75 355 VAL A O 1
ATOM 2732 N N . ASN A 1 356 ? 31.016 6.492 16.969 1 58.12 356 ASN A N 1
ATOM 2733 C CA . ASN A 1 356 ? 30.422 7.129 18.141 1 58.12 356 ASN A CA 1
ATOM 2734 C C . ASN A 1 356 ? 30.391 6.188 19.344 1 58.12 356 ASN A C 1
ATOM 2736 O O . ASN A 1 356 ? 30.281 6.633 20.484 1 58.12 356 ASN A O 1
ATOM 2740 N N . ASN A 1 357 ? 30.281 4.695 19.078 1 54.25 357 ASN A N 1
ATOM 2741 C CA . ASN A 1 357 ? 30.391 3.736 20.172 1 54.25 357 ASN A CA 1
ATOM 2742 C C . ASN A 1 357 ? 31.438 2.662 19.875 1 54.25 357 ASN A C 1
ATOM 2744 O O . ASN A 1 357 ? 31.078 1.521 19.562 1 54.25 357 ASN A O 1
ATOM 2748 N N . PRO A 1 358 ? 32.812 2.967 20.016 1 47.34 358 PRO A N 1
ATOM 2749 C CA . PRO A 1 358 ? 33.875 1.992 19.734 1 47.34 358 PRO A CA 1
ATOM 2750 C C . PRO A 1 358 ? 33.781 0.755 20.625 1 47.34 358 PRO A C 1
ATOM 2752 O O . PRO A 1 358 ? 34.281 -0.308 20.25 1 47.34 358 PRO A O 1
ATOM 2755 N N . ARG A 1 359 ? 33.5 0.851 21.812 1 46.44 359 ARG A N 1
ATOM 2756 C CA . ARG A 1 359 ? 33.594 -0.245 22.766 1 46.44 359 ARG A CA 1
ATOM 2757 C C . ARG A 1 359 ? 32.594 -1.354 22.438 1 46.44 359 ARG A C 1
ATOM 2759 O O . ARG A 1 359 ? 32.625 -2.426 23.047 1 46.44 359 ARG A O 1
ATOM 2766 N N . ALA A 1 360 ? 31.547 -1.155 21.906 1 41.25 360 ALA A N 1
ATOM 2767 C CA . ALA A 1 360 ? 30.531 -2.197 21.781 1 41.25 360 ALA A CA 1
ATOM 2768 C C . ALA A 1 360 ? 30.984 -3.285 20.812 1 41.25 360 ALA A C 1
ATOM 2770 O O . ALA A 1 360 ? 30.344 -4.34 20.719 1 41.25 360 ALA A O 1
ATOM 2771 N N . GLU A 1 361 ? 31.844 -3.156 19.922 1 36.34 361 GLU A N 1
ATOM 2772 C CA . GLU A 1 361 ? 32.375 -4.188 19.031 1 36.34 361 GLU A CA 1
ATOM 2773 C C . GLU A 1 361 ? 33.375 -5.078 19.75 1 36.34 361 GLU A C 1
ATOM 2775 O O . GLU A 1 361 ? 33.781 -6.117 19.234 1 36.34 361 GLU A O 1
ATOM 2780 N N . LEU A 1 362 ? 33.938 -4.66 20.734 1 35.38 362 LEU A N 1
ATOM 2781 C CA . LEU A 1 362 ? 34.906 -5.523 21.391 1 35.38 362 LEU A CA 1
ATOM 2782 C C . LEU A 1 362 ? 34.219 -6.562 22.266 1 35.38 362 LEU A C 1
ATOM 2784 O O . LEU A 1 362 ? 34.875 -7.434 22.844 1 35.38 362 LEU A O 1
ATOM 2788 N N . ARG A 1 363 ? 32.969 -6.414 22.641 1 26.38 363 ARG A N 1
ATOM 2789 C CA . ARG A 1 363 ? 32.469 -7.543 23.406 1 26.38 363 ARG A CA 1
ATOM 2790 C C . ARG A 1 363 ? 31.75 -8.547 22.5 1 26.38 363 ARG A C 1
ATOM 2792 O O . ARG A 1 363 ? 30.969 -8.156 21.625 1 26.38 363 ARG A O 1
ATOM 2799 N N . MET B 1 1 ? -26.344 37.406 -25.797 1 26.73 1 MET B N 1
ATOM 2800 C CA . MET B 1 1 ? -25.328 37.438 -24.75 1 26.73 1 MET B CA 1
ATOM 2801 C C . MET B 1 1 ? -24.078 36.656 -25.172 1 26.73 1 MET B C 1
ATOM 2803 O O . MET B 1 1 ? -24.125 35.438 -25.281 1 26.73 1 MET B O 1
ATOM 2807 N N . GLU B 1 2 ? -23.156 37.219 -26.094 1 28.59 2 GLU B N 1
ATOM 2808 C CA . GLU B 1 2 ? -22.172 36.812 -27.094 1 28.59 2 GLU B CA 1
ATOM 2809 C C . GLU B 1 2 ? -21.031 36.031 -26.453 1 28.59 2 GLU B C 1
ATOM 2811 O O . GLU B 1 2 ? -20.703 36.25 -25.281 1 28.59 2 GLU B O 1
ATOM 2816 N N . CYS B 1 3 ? -20.625 34.938 -27.109 1 33.5 3 CYS B N 1
ATOM 2817 C CA . CYS B 1 3 ? -19.562 33.938 -27.031 1 33.5 3 CYS B CA 1
ATOM 2818 C C . CYS B 1 3 ? -18.203 34.594 -26.812 1 33.5 3 CYS B C 1
ATOM 2820 O O . CYS B 1 3 ? -17.234 34.25 -27.469 1 33.5 3 CYS B O 1
ATOM 2822 N N . ILE B 1 4 ? -18.156 35.906 -26.438 1 39.28 4 ILE B N 1
ATOM 2823 C CA . ILE B 1 4 ? -16.984 36.75 -26.25 1 39.28 4 ILE B CA 1
ATOM 2824 C C . ILE B 1 4 ? -16.094 36.156 -25.172 1 39.28 4 ILE B C 1
ATOM 2826 O O . ILE B 1 4 ? -14.898 36.469 -25.094 1 39.28 4 ILE B O 1
ATOM 2830 N N . GLY B 1 5 ? -16.734 35.375 -24.281 1 36.75 5 GLY B N 1
ATOM 2831 C CA . GLY B 1 5 ? -16.047 35.062 -23.047 1 36.75 5 GLY B CA 1
ATOM 2832 C C . GLY B 1 5 ? -14.891 34.094 -23.234 1 36.75 5 GLY B C 1
ATOM 2833 O O . GLY B 1 5 ? -13.898 34.156 -22.5 1 36.75 5 GLY B O 1
ATOM 2834 N N . LEU B 1 6 ? -14.992 33.094 -24.094 1 41.91 6 LEU B N 1
ATOM 2835 C CA . LEU B 1 6 ? -13.898 32.156 -24.344 1 41.91 6 LEU B CA 1
ATOM 2836 C C . LEU B 1 6 ? -12.797 32.844 -25.156 1 41.91 6 LEU B C 1
ATOM 2838 O O . LEU B 1 6 ? -11.609 32.562 -24.938 1 41.91 6 LEU B O 1
ATOM 2842 N N . SER B 1 7 ? -13.188 33.719 -26.062 1 40.47 7 SER B N 1
ATOM 2843 C CA . SER B 1 7 ? -12.234 34.438 -26.906 1 40.47 7 SER B CA 1
ATOM 2844 C C . SER B 1 7 ? -11.32 35.344 -26.094 1 40.47 7 SER B C 1
ATOM 2846 O O . SER B 1 7 ? -10.117 35.406 -26.359 1 40.47 7 SER B O 1
ATOM 2848 N N . CYS B 1 8 ? -11.867 36.125 -25.219 1 43.62 8 CYS B N 1
ATOM 2849 C CA . CYS B 1 8 ? -11.078 37 -24.391 1 43.62 8 CYS B CA 1
ATOM 2850 C C . CYS B 1 8 ? -10.164 36.219 -23.453 1 43.62 8 CYS B C 1
ATOM 2852 O O . CYS B 1 8 ? -9.07 36.688 -23.125 1 43.62 8 CYS B O 1
ATOM 2854 N N . PHE B 1 9 ? -10.625 35.125 -22.969 1 44.19 9 PHE B N 1
ATOM 2855 C CA . PHE B 1 9 ? -9.773 34.25 -22.188 1 44.19 9 PHE B CA 1
ATOM 2856 C C . PHE B 1 9 ? -8.602 33.75 -23.016 1 44.19 9 PHE B C 1
ATOM 2858 O O . PHE B 1 9 ? -7.453 33.781 -22.562 1 44.19 9 PHE B O 1
ATOM 2865 N N . PHE B 1 10 ? -8.852 33.312 -24.25 1 46.19 10 PHE B N 1
ATOM 2866 C CA . PHE B 1 10 ? -7.781 32.906 -25.141 1 46.19 10 PHE B CA 1
ATOM 2867 C C . PHE B 1 10 ? -6.926 34.094 -25.562 1 46.19 10 PHE B C 1
ATOM 2869 O O . PHE B 1 10 ? -5.711 33.969 -25.719 1 46.19 10 PHE B O 1
ATOM 2876 N N . ASN B 1 11 ? -7.531 35.188 -25.781 1 47.25 11 ASN B N 1
ATOM 2877 C CA . ASN B 1 11 ? -6.758 36.344 -26.141 1 47.25 11 ASN B CA 1
ATOM 2878 C C . ASN B 1 11 ? -5.836 36.781 -25.016 1 47.25 11 ASN B C 1
ATOM 2880 O O . ASN B 1 11 ? -4.695 37.188 -25.266 1 47.25 11 ASN B O 1
ATOM 2884 N N . SER B 1 12 ? -6.336 36.875 -23.844 1 46.03 12 SER B N 1
ATOM 2885 C CA . SER B 1 12 ? -5.492 37.188 -22.688 1 46.03 12 SER B CA 1
ATOM 2886 C C . SER B 1 12 ? -4.473 36.094 -22.422 1 46.03 12 SER B C 1
ATOM 2888 O O . SER B 1 12 ? -3.4 36.375 -21.875 1 46.03 12 SER B O 1
ATOM 2890 N N . LEU B 1 13 ? -4.832 34.906 -22.594 1 47.28 13 LEU B N 1
ATOM 2891 C CA . LEU B 1 13 ? -3.84 33.844 -22.562 1 47.28 13 LEU B CA 1
ATOM 2892 C C . LEU B 1 13 ? -2.738 34.094 -23.578 1 47.28 13 LEU B C 1
ATOM 2894 O O . LEU B 1 13 ? -1.564 33.812 -23.312 1 47.28 13 LEU B O 1
ATOM 2898 N N . VAL B 1 14 ? -3.061 34.594 -24.734 1 47.78 14 VAL B N 1
ATOM 2899 C CA . VAL B 1 14 ? -2.092 34.906 -25.766 1 47.78 14 VAL B CA 1
ATOM 2900 C C . VAL B 1 14 ? -1.22 36.094 -25.328 1 47.78 14 VAL B C 1
ATOM 2902 O O . VAL B 1 14 ? -0.077 36.219 -25.766 1 47.78 14 VAL B O 1
ATOM 2905 N N . GLU B 1 15 ? -1.667 36.969 -24.594 1 52.16 15 GLU B N 1
ATOM 2906 C CA . GLU B 1 15 ? -0.827 38.125 -24.297 1 52.16 15 GLU B CA 1
ATOM 2907 C C . GLU B 1 15 ? 0.17 37.812 -23.188 1 52.16 15 GLU B C 1
ATOM 2909 O O . GLU B 1 15 ? 1.138 38.562 -22.984 1 52.16 15 GLU B O 1
ATOM 2914 N N . SER B 1 16 ? -0.066 36.844 -22.312 1 58.12 16 SER B N 1
ATOM 2915 C CA . SER B 1 16 ? 0.968 36.469 -21.344 1 58.12 16 SER B CA 1
ATOM 2916 C C . SER B 1 16 ? 1.564 35.125 -21.672 1 58.12 16 SER B C 1
ATOM 2918 O O . SER B 1 16 ? 0.838 34.125 -21.781 1 58.12 16 SER B O 1
ATOM 2920 N N . PRO B 1 17 ? 2.822 35.125 -22.203 1 60.09 17 PRO B N 1
ATOM 2921 C CA . PRO B 1 17 ? 3.529 33.875 -22.547 1 60.09 17 PRO B CA 1
ATOM 2922 C C . PRO B 1 17 ? 3.293 32.781 -21.531 1 60.09 17 PRO B C 1
ATOM 2924 O O . PRO B 1 17 ? 3.146 31.609 -21.906 1 60.09 17 PRO B O 1
ATOM 2927 N N . LEU B 1 18 ? 3.16 33.188 -20.328 1 64 18 LEU B N 1
ATOM 2928 C CA . LEU B 1 18 ? 2.955 32.188 -19.281 1 64 18 LEU B CA 1
ATOM 2929 C C . LEU B 1 18 ? 1.571 31.547 -19.406 1 64 18 LEU B C 1
ATOM 2931 O O . LEU B 1 18 ? 1.424 30.328 -19.266 1 64 18 LEU B O 1
ATOM 2935 N N . LEU B 1 19 ? 0.651 32.344 -19.641 1 63.5 19 LEU B N 1
ATOM 2936 C CA . LEU B 1 19 ? -0.711 31.844 -19.766 1 63.5 19 LEU B CA 1
ATOM 2937 C C . LEU B 1 19 ? -0.847 30.953 -21.016 1 63.5 19 LEU B C 1
ATOM 2939 O O . LEU B 1 19 ? -1.579 29.969 -21 1 63.5 19 LEU B O 1
ATOM 2943 N N . MET B 1 20 ? -0.115 31.344 -22.062 1 63.88 20 MET B N 1
ATOM 2944 C CA . MET B 1 20 ? -0.12 30.531 -23.266 1 63.88 20 MET B CA 1
ATOM 2945 C C . MET B 1 20 ? 0.495 29.172 -23.016 1 63.88 20 MET B C 1
ATOM 2947 O O . MET B 1 20 ? -0.016 28.156 -23.5 1 63.88 20 MET B O 1
ATOM 2951 N N . ILE B 1 21 ? 1.511 29.219 -22.297 1 65.44 21 ILE B N 1
ATOM 2952 C CA . ILE B 1 21 ? 2.182 27.969 -21.984 1 65.44 21 ILE B CA 1
ATOM 2953 C C . ILE B 1 21 ? 1.249 27.078 -21.156 1 65.44 21 ILE B C 1
ATOM 2955 O O . ILE B 1 21 ? 1.109 25.875 -21.453 1 65.44 21 ILE B O 1
ATOM 2959 N N . VAL B 1 22 ? 0.574 27.734 -20.297 1 67.88 22 VAL B N 1
ATOM 2960 C CA . VAL B 1 22 ? -0.337 26.984 -19.438 1 67.88 22 VAL B CA 1
ATOM 2961 C C . VAL B 1 22 ? -1.494 26.438 -20.266 1 67.88 22 VAL B C 1
ATOM 2963 O O . VAL B 1 22 ? -1.913 25.281 -20.078 1 67.88 22 VAL B O 1
ATOM 2966 N N . ALA B 1 23 ? -1.967 27.234 -21.125 1 68.38 23 ALA B N 1
ATOM 2967 C CA . ALA B 1 23 ? -3.076 26.812 -21.984 1 68.38 23 ALA B CA 1
ATOM 2968 C C . ALA B 1 23 ? -2.66 25.656 -22.891 1 68.38 23 ALA B C 1
ATOM 2970 O O . ALA B 1 23 ? -3.406 24.688 -23.047 1 68.38 23 ALA B O 1
ATOM 2971 N N . CYS B 1 24 ? -1.481 25.859 -23.453 1 67.38 24 CYS B N 1
ATOM 2972 C CA . CYS B 1 24 ? -0.972 24.797 -24.312 1 67.38 24 CYS B CA 1
ATOM 2973 C C . CYS B 1 24 ? -0.775 23.516 -23.516 1 67.38 24 CYS B C 1
ATOM 2975 O O . CYS B 1 24 ? -1.123 22.422 -24 1 67.38 24 CYS B O 1
ATOM 2977 N N . LEU B 1 25 ? -0.363 23.75 -22.391 1 69.44 25 LEU B N 1
ATOM 2978 C CA . LEU B 1 25 ? -0.13 22.609 -21.516 1 69.44 25 LEU B CA 1
ATOM 2979 C C . LEU B 1 25 ? -1.438 21.891 -21.188 1 69.44 25 LEU B C 1
ATOM 2981 O O . LEU B 1 25 ? -1.495 20.656 -21.203 1 69.44 25 LEU B O 1
ATOM 2985 N N . GLY B 1 26 ? -2.338 22.734 -20.953 1 74.12 26 GLY B N 1
ATOM 2986 C CA . GLY B 1 26 ? -3.654 22.172 -20.703 1 74.12 26 GLY B CA 1
ATOM 2987 C C . GLY B 1 26 ? -4.219 21.422 -21.875 1 74.12 26 GLY B C 1
ATOM 2988 O O . GLY B 1 26 ? -4.832 20.359 -21.719 1 74.12 26 GLY B O 1
ATOM 2989 N N . MET B 1 27 ? -3.879 21.906 -23.016 1 74.88 27 MET B N 1
ATOM 2990 C CA . MET B 1 27 ? -4.355 21.25 -24.234 1 74.88 27 MET B CA 1
ATOM 2991 C C . MET B 1 27 ? -3.662 19.922 -24.453 1 74.88 27 MET B C 1
ATOM 2993 O O . MET B 1 27 ? -4.297 18.938 -24.844 1 74.88 27 MET B O 1
ATOM 2997 N N . PHE B 1 28 ? -2.414 19.906 -24.188 1 76 28 PHE B N 1
ATOM 2998 C CA . PHE B 1 28 ? -1.686 18.656 -24.312 1 76 28 PHE B CA 1
ATOM 2999 C C . PHE B 1 28 ? -2.24 17.609 -23.359 1 76 28 PHE B C 1
ATOM 3001 O O . PHE B 1 28 ? -2.395 16.438 -23.734 1 76 28 PHE B O 1
ATOM 3008 N N . LYS B 1 29 ? -2.496 18.078 -22.234 1 80.19 29 LYS B N 1
ATOM 3009 C CA . LYS B 1 29 ? -3.045 17.188 -21.219 1 80.19 29 LYS B CA 1
ATOM 3010 C C . LYS B 1 29 ? -4.391 16.625 -21.656 1 80.19 29 LYS B C 1
ATOM 3012 O O . LYS B 1 29 ? -4.629 15.414 -21.531 1 80.19 29 LYS B O 1
ATOM 3017 N N . ILE B 1 30 ? -5.176 17.453 -22.203 1 82.75 30 ILE B N 1
ATOM 3018 C CA . ILE B 1 30 ? -6.516 17.047 -22.609 1 82.75 30 ILE B CA 1
ATOM 3019 C C . ILE B 1 30 ? -6.426 16.109 -23.812 1 82.75 30 ILE B C 1
ATOM 3021 O O . ILE B 1 30 ? -7.074 15.062 -23.844 1 82.75 30 ILE B O 1
ATOM 3025 N N . ALA B 1 31 ? -5.602 16.516 -24.734 1 83.31 31 ALA B N 1
ATOM 3026 C CA . ALA B 1 31 ? -5.426 15.68 -25.922 1 83.31 31 ALA B CA 1
ATOM 3027 C C . ALA B 1 31 ? -4.855 14.312 -25.547 1 83.31 31 ALA B C 1
ATOM 3029 O O . ALA B 1 31 ? -5.305 13.289 -26.062 1 83.31 31 ALA B O 1
ATOM 3030 N N . GLY B 1 32 ? -3.912 14.305 -24.734 1 83.25 32 GLY B N 1
ATOM 3031 C CA . GLY B 1 32 ? -3.359 13.047 -24.266 1 83.25 32 GLY B CA 1
ATOM 3032 C C . GLY B 1 32 ? -4.387 12.172 -23.562 1 83.25 32 GLY B C 1
ATOM 3033 O O . GLY B 1 32 ? -4.418 10.961 -23.781 1 83.25 32 GLY B O 1
ATOM 3034 N N . ALA B 1 33 ? -5.168 12.82 -22.797 1 86.19 33 ALA B N 1
ATOM 3035 C CA . ALA B 1 33 ? -6.207 12.094 -22.078 1 86.19 33 ALA B CA 1
ATOM 3036 C C . ALA B 1 33 ? -7.219 11.477 -23.031 1 86.19 33 ALA B C 1
ATOM 3038 O O . ALA B 1 33 ? -7.66 10.344 -22.844 1 86.19 33 ALA B O 1
ATOM 3039 N N . VAL B 1 34 ? -7.598 12.211 -24.047 1 86.81 34 VAL B N 1
ATOM 3040 C CA . VAL B 1 34 ? -8.578 11.727 -25.016 1 86.81 34 VAL B CA 1
ATOM 3041 C C . VAL B 1 34 ? -8.008 10.531 -25.766 1 86.81 34 VAL B C 1
ATOM 3043 O O . VAL B 1 34 ? -8.672 9.5 -25.906 1 86.81 34 VAL B O 1
ATOM 3046 N N . LEU B 1 35 ? -6.816 10.633 -26.25 1 86.31 35 LEU B N 1
ATOM 3047 C CA . LEU B 1 35 ? -6.188 9.555 -27 1 86.31 35 LEU B CA 1
ATOM 3048 C C . LEU B 1 35 ? -5.996 8.32 -26.109 1 86.31 35 LEU B C 1
ATOM 3050 O O . LEU B 1 35 ? -6.246 7.195 -26.547 1 86.31 35 LEU B O 1
ATOM 3054 N N . ASN B 1 36 ? -5.59 8.539 -24.906 1 87.5 36 ASN B N 1
ATOM 3055 C CA . ASN B 1 36 ? -5.426 7.43 -23.984 1 87.5 36 ASN B CA 1
ATOM 3056 C C . ASN B 1 36 ? -6.77 6.797 -23.625 1 87.5 36 ASN B C 1
ATOM 3058 O O . ASN B 1 36 ? -6.848 5.586 -23.406 1 87.5 36 ASN B O 1
ATOM 3062 N N . SER B 1 37 ? -7.758 7.66 -23.516 1 88.5 37 SER B N 1
ATOM 3063 C CA . SER B 1 37 ? -9.086 7.129 -23.234 1 88.5 37 SER B CA 1
ATOM 3064 C C . SER B 1 37 ? -9.555 6.199 -24.359 1 88.5 37 SER B C 1
ATOM 3066 O O . SER B 1 37 ? -10.148 5.148 -24.094 1 88.5 37 SER B O 1
ATOM 3068 N N . LEU B 1 38 ? -9.328 6.582 -25.516 1 86 38 LEU B N 1
ATOM 3069 C CA . LEU B 1 38 ? -9.68 5.742 -26.656 1 86 38 LEU B CA 1
ATOM 3070 C C . LEU B 1 38 ? -8.938 4.414 -26.609 1 86 38 LEU B C 1
ATOM 3072 O O . LEU B 1 38 ? -9.523 3.357 -26.859 1 86 38 LEU B O 1
ATOM 3076 N N . TRP B 1 39 ? -7.742 4.469 -26.266 1 84.31 39 TRP B N 1
ATOM 3077 C CA . TRP B 1 39 ? -6.953 3.256 -26.094 1 84.31 39 TRP B CA 1
ATOM 3078 C C . TRP B 1 39 ? -7.559 2.359 -25.016 1 84.31 39 TRP B C 1
ATOM 3080 O O . TRP B 1 39 ? -7.688 1.148 -25.219 1 84.31 39 TRP B O 1
ATOM 3090 N N . CYS B 1 40 ? -7.875 2.947 -23.906 1 87.69 40 CYS B N 1
ATOM 3091 C CA . CYS B 1 40 ? -8.422 2.188 -22.797 1 87.69 40 CYS B CA 1
ATOM 3092 C C . CYS B 1 40 ? -9.711 1.478 -23.188 1 87.69 40 CYS B C 1
ATOM 3094 O O . CYS B 1 40 ? -9.891 0.297 -22.891 1 87.69 40 CYS B O 1
ATOM 3096 N N . VAL B 1 41 ? -10.555 2.143 -23.906 1 86 41 VAL B N 1
ATOM 3097 C CA . VAL B 1 41 ? -11.852 1.596 -24.297 1 86 41 VAL B CA 1
ATOM 3098 C C . VAL B 1 41 ? -11.656 0.457 -25.297 1 86 41 VAL B C 1
ATOM 3100 O O . VAL B 1 41 ? -12.242 -0.62 -25.141 1 86 41 VAL B O 1
ATOM 3103 N N . VAL B 1 42 ? -10.82 0.625 -26.203 1 82.38 42 VAL B N 1
ATOM 3104 C CA . VAL B 1 42 ? -10.594 -0.385 -27.234 1 82.38 42 VAL B CA 1
ATOM 3105 C C . VAL B 1 42 ? -9.914 -1.606 -26.625 1 82.38 42 VAL B C 1
ATOM 3107 O O . VAL B 1 42 ? -10.289 -2.744 -26.906 1 82.38 42 VAL B O 1
ATOM 3110 N N . ALA B 1 43 ? -8.969 -1.384 -25.812 1 81.44 43 ALA B N 1
ATOM 3111 C CA . ALA B 1 43 ? -8.258 -2.484 -25.156 1 81.44 43 ALA B CA 1
ATOM 3112 C C . ALA B 1 43 ? -9.211 -3.309 -24.297 1 81.44 43 ALA B C 1
ATOM 3114 O O . ALA B 1 43 ? -9.227 -4.539 -24.375 1 81.44 43 ALA B O 1
ATOM 3115 N N . ALA B 1 44 ? -9.953 -2.59 -23.5 1 79.44 44 ALA B N 1
ATOM 3116 C CA . ALA B 1 44 ? -10.867 -3.289 -22.609 1 79.44 44 ALA B CA 1
ATOM 3117 C C . ALA B 1 44 ? -11.906 -4.078 -23.391 1 79.44 44 ALA B C 1
ATOM 3119 O O . ALA B 1 44 ? -12.312 -5.168 -22.984 1 79.44 44 ALA B O 1
ATOM 3120 N N . LEU B 1 45 ? -12.312 -3.553 -24.469 1 78.44 45 LEU B N 1
ATOM 3121 C CA . LEU B 1 45 ? -13.336 -4.211 -25.281 1 78.44 45 LEU B CA 1
ATOM 3122 C C . LEU B 1 45 ? -12.773 -5.441 -25.984 1 78.44 45 LEU B C 1
ATOM 3124 O O . LEU B 1 45 ? -13.469 -6.445 -26.141 1 78.44 45 LEU B O 1
ATOM 3128 N N . ILE B 1 46 ? -11.523 -5.398 -26.281 1 79.69 46 ILE B N 1
ATOM 3129 C CA . ILE B 1 46 ? -10.914 -6.492 -27.031 1 79.69 46 ILE B CA 1
ATOM 3130 C C . ILE B 1 46 ? -10.406 -7.555 -26.062 1 79.69 46 ILE B C 1
ATOM 3132 O O . ILE B 1 46 ? -10.547 -8.75 -26.328 1 79.69 46 ILE B O 1
ATOM 3136 N N . LEU B 1 47 ? -9.805 -7.27 -25.016 1 78 47 LEU B N 1
ATOM 3137 C CA . LEU B 1 47 ? -9.117 -8.203 -24.125 1 78 47 LEU B CA 1
ATOM 3138 C C . LEU B 1 47 ? -10.109 -8.898 -23.188 1 78 47 LEU B C 1
ATOM 3140 O O . LEU B 1 47 ? -9.984 -10.094 -22.922 1 78 47 LEU B O 1
ATOM 3144 N N . ARG B 1 48 ? -11.156 -8.461 -22.797 1 81.56 48 ARG B N 1
ATOM 3145 C CA . ARG B 1 48 ? -12.367 -8.945 -22.141 1 81.56 48 ARG B CA 1
ATOM 3146 C C . ARG B 1 48 ? -12.055 -9.539 -20.781 1 81.56 48 ARG B C 1
ATOM 3148 O O . ARG B 1 48 ? -12.859 -9.43 -19.844 1 81.56 48 ARG B O 1
ATOM 3155 N N . ASP B 1 49 ? -10.742 -10.258 -20.656 1 92.06 49 ASP B N 1
ATOM 3156 C CA . ASP B 1 49 ? -10.625 -10.961 -19.375 1 92.06 49 ASP B CA 1
ATOM 3157 C C . ASP B 1 49 ? -9.219 -10.836 -18.812 1 92.06 49 ASP B C 1
ATOM 3159 O O . ASP B 1 49 ? -8.93 -11.359 -17.734 1 92.06 49 ASP B O 1
ATOM 3163 N N . CYS B 1 50 ? -8.312 -10.266 -19.469 1 94.56 50 CYS B N 1
ATOM 3164 C CA . CYS B 1 50 ? -6.965 -10.055 -18.938 1 94.56 50 CYS B CA 1
ATOM 3165 C C . CYS B 1 50 ? -6.254 -8.945 -19.703 1 94.56 50 CYS B C 1
ATOM 3167 O O . CYS B 1 50 ? -6.824 -8.359 -20.625 1 94.56 50 CYS B O 1
ATOM 3169 N N . ASP B 1 51 ? -5.102 -8.523 -19.328 1 91.5 51 ASP B N 1
ATOM 3170 C CA . ASP B 1 51 ? -4.328 -7.484 -19.984 1 91.5 51 ASP B CA 1
ATOM 3171 C C . ASP B 1 51 ? -3.723 -7.996 -21.297 1 91.5 51 ASP B C 1
ATOM 3173 O O . ASP B 1 51 ? -3.756 -9.195 -21.578 1 91.5 51 ASP B O 1
ATOM 3177 N N . PHE B 1 52 ? -3.104 -7.199 -22.016 1 86.44 52 PHE B N 1
ATOM 3178 C CA . PHE B 1 52 ? -2.705 -7.441 -23.391 1 86.44 52 PHE B CA 1
ATOM 3179 C C . PHE B 1 52 ? -1.599 -8.492 -23.453 1 86.44 52 PHE B C 1
ATOM 3181 O O . PHE B 1 52 ? -1.688 -9.445 -24.234 1 86.44 52 PHE B O 1
ATOM 3188 N N . LEU B 1 53 ? -0.533 -8.367 -22.719 1 89.62 53 LEU B N 1
ATOM 3189 C CA . LEU B 1 53 ? 0.608 -9.273 -22.797 1 89.62 53 LEU B CA 1
ATOM 3190 C C . LEU B 1 53 ? 0.21 -10.688 -22.375 1 89.62 53 LEU B C 1
ATOM 3192 O O . LEU B 1 53 ? 0.614 -11.664 -23.016 1 89.62 53 LEU B O 1
ATOM 3196 N N . THR B 1 54 ? -0.56 -10.734 -21.297 1 93.62 54 THR B N 1
ATOM 3197 C CA . THR B 1 54 ? -1.041 -12.039 -20.859 1 93.62 54 THR B CA 1
ATOM 3198 C C . THR B 1 54 ? -1.889 -12.703 -21.938 1 93.62 54 THR B C 1
ATOM 3200 O O . THR B 1 54 ? -1.846 -13.922 -22.109 1 93.62 54 THR B O 1
ATOM 3203 N N . LYS B 1 55 ? -2.631 -11.922 -22.656 1 91.19 55 LYS B N 1
ATOM 3204 C CA . LYS B 1 55 ? -3.51 -12.438 -23.703 1 91.19 55 LYS B CA 1
ATOM 3205 C C . LYS B 1 55 ? -2.703 -13.039 -24.859 1 91.19 55 LYS B C 1
ATOM 3207 O O . LYS B 1 55 ? -3.035 -14.109 -25.359 1 91.19 55 LYS B O 1
ATOM 3212 N N . ILE B 1 56 ? -1.613 -12.469 -25.219 1 89.94 56 ILE B N 1
ATOM 3213 C CA . ILE B 1 56 ? -0.979 -12.812 -26.484 1 89.94 56 ILE B CA 1
ATOM 3214 C C . ILE B 1 56 ? 0.141 -13.82 -26.25 1 89.94 56 ILE B C 1
ATOM 3216 O O . ILE B 1 56 ? 0.495 -14.594 -27.156 1 89.94 56 ILE B O 1
ATOM 3220 N N . LEU B 1 57 ? 0.751 -13.859 -25.125 1 94.19 57 LEU B N 1
ATOM 3221 C CA . LEU B 1 57 ? 1.877 -14.75 -24.859 1 94.19 57 LEU B CA 1
ATOM 3222 C C . LEU B 1 57 ? 1.39 -16.156 -24.484 1 94.19 57 LEU B C 1
ATOM 3224 O O . LEU B 1 57 ? 0.425 -16.297 -23.734 1 94.19 57 LEU B O 1
ATOM 3228 N N . PRO B 1 58 ? 2.031 -17.141 -25.047 1 96.75 58 PRO B N 1
ATOM 3229 C CA . PRO B 1 58 ? 1.674 -18.516 -24.672 1 96.75 58 PRO B CA 1
ATOM 3230 C C . PRO B 1 58 ? 2.299 -18.938 -23.344 1 96.75 58 PRO B C 1
ATOM 3232 O O . PRO B 1 58 ? 3.332 -18.406 -22.938 1 96.75 58 PRO B O 1
ATOM 3235 N N . GLU B 1 59 ? 1.717 -19.875 -22.703 1 97.75 59 GLU B N 1
ATOM 3236 C CA . GLU B 1 59 ? 2.32 -20.438 -21.5 1 97.75 59 GLU B CA 1
ATOM 3237 C C . GLU B 1 59 ? 3.549 -21.281 -21.844 1 97.75 59 GLU B C 1
ATOM 3239 O O . GLU B 1 59 ? 3.518 -22.078 -22.766 1 97.75 59 GLU B O 1
ATOM 3244 N N . LYS B 1 60 ? 4.648 -21.062 -21.141 1 98.06 60 LYS B N 1
ATOM 3245 C CA . LYS B 1 60 ? 5.809 -21.938 -21.219 1 98.06 60 LYS B CA 1
ATOM 3246 C C . LYS B 1 60 ? 5.691 -23.109 -20.234 1 98.06 60 LYS B C 1
ATOM 3248 O O . LYS B 1 60 ? 6.277 -23.062 -19.141 1 98.06 60 LYS B O 1
ATOM 3253 N N . LYS B 1 61 ? 5.078 -24.141 -20.609 1 96.75 61 LYS B N 1
ATOM 3254 C CA . LYS B 1 61 ? 4.719 -25.25 -19.734 1 96.75 61 LYS B CA 1
ATOM 3255 C C . LYS B 1 61 ? 5.961 -25.906 -19.125 1 96.75 61 LYS B C 1
ATOM 3257 O O . LYS B 1 61 ? 5.934 -26.375 -17.984 1 96.75 61 LYS B O 1
ATOM 3262 N N . ASP B 1 62 ? 7.062 -25.922 -19.844 1 97.56 62 ASP B N 1
ATOM 3263 C CA . ASP B 1 62 ? 8.305 -26.547 -19.391 1 97.56 62 ASP B CA 1
ATOM 3264 C C . ASP B 1 62 ? 8.922 -25.766 -18.234 1 97.56 62 ASP B C 1
ATOM 3266 O O . ASP B 1 62 ? 9.797 -26.281 -17.531 1 97.56 62 ASP B O 1
ATOM 3270 N N . TYR B 1 63 ? 8.453 -24.531 -18.062 1 98.38 63 TYR B N 1
ATOM 3271 C CA . TYR B 1 63 ? 8.938 -23.656 -17 1 98.38 63 TYR B CA 1
ATOM 3272 C C . TYR B 1 63 ? 8.688 -24.281 -15.633 1 98.38 63 TYR B C 1
ATOM 3274 O O . TYR B 1 63 ? 9.461 -24.078 -14.695 1 98.38 63 TYR B O 1
ATOM 3282 N N . TRP B 1 64 ? 7.68 -25.156 -15.539 1 98.5 64 TRP B N 1
ATOM 3283 C CA . TRP B 1 64 ? 7.195 -25.688 -14.266 1 98.5 64 TRP B CA 1
ATOM 3284 C C . TRP B 1 64 ? 7.699 -27.109 -14.047 1 98.5 64 TRP B C 1
ATOM 3286 O O . TRP B 1 64 ? 7.789 -27.562 -12.906 1 98.5 64 TRP B O 1
ATOM 3296 N N . LYS B 1 65 ? 8.023 -27.828 -15.047 1 97.81 65 LYS B N 1
ATOM 3297 C CA . LYS B 1 65 ? 8.258 -29.266 -15.023 1 97.81 65 LYS B CA 1
ATOM 3298 C C . LYS B 1 65 ? 9.422 -29.625 -14.109 1 97.81 65 LYS B C 1
ATOM 3300 O O . LYS B 1 65 ? 10.477 -29 -14.164 1 97.81 65 LYS B O 1
ATOM 3305 N N . ASP B 1 66 ? 9.203 -30.516 -13.164 1 97.44 66 ASP B N 1
ATOM 3306 C CA . ASP B 1 66 ? 10.188 -31.125 -12.273 1 97.44 66 ASP B CA 1
ATOM 3307 C C . ASP B 1 66 ? 10.727 -30.109 -11.273 1 97.44 66 ASP B C 1
ATOM 3309 O O . ASP B 1 66 ? 11.859 -30.234 -10.805 1 97.44 66 ASP B O 1
ATOM 3313 N N . ARG B 1 67 ? 10 -29.078 -11.031 1 98.44 67 ARG B N 1
ATOM 3314 C CA . ARG B 1 67 ? 10.352 -28.078 -10.047 1 98.44 67 ARG B CA 1
ATOM 3315 C C . ARG B 1 67 ? 9.391 -28.109 -8.859 1 98.44 67 ARG B C 1
ATOM 3317 O O . ARG B 1 67 ? 8.43 -28.875 -8.859 1 98.44 67 ARG B O 1
ATOM 3324 N N . THR B 1 68 ? 9.727 -27.375 -7.816 1 98.81 68 THR B N 1
ATOM 3325 C CA . THR B 1 68 ? 8.961 -27.391 -6.578 1 98.81 68 THR B CA 1
ATOM 3326 C C . THR B 1 68 ? 8.242 -26.062 -6.363 1 98.81 68 THR B C 1
ATOM 3328 O O . THR B 1 68 ? 8.883 -25.016 -6.324 1 98.81 68 THR B O 1
ATOM 3331 N N . ALA B 1 69 ? 6.926 -26.141 -6.242 1 98.94 69 ALA B N 1
ATOM 3332 C CA . ALA B 1 69 ? 6.109 -24.953 -5.992 1 98.94 69 ALA B CA 1
ATOM 3333 C C . ALA B 1 69 ? 5.461 -25.016 -4.613 1 98.94 69 ALA B C 1
ATOM 3335 O O . ALA B 1 69 ? 4.996 -26.078 -4.188 1 98.94 69 ALA B O 1
ATOM 3336 N N . TRP B 1 70 ? 5.539 -23.938 -3.902 1 98.94 70 TRP B N 1
ATOM 3337 C CA . TRP B 1 70 ? 4.773 -23.75 -2.674 1 98.94 70 TRP B CA 1
ATOM 3338 C C . TRP B 1 70 ? 3.572 -22.828 -2.916 1 98.94 70 TRP B C 1
ATOM 3340 O O . TRP B 1 70 ? 3.732 -21.672 -3.277 1 98.94 70 TRP B O 1
ATOM 3350 N N . VAL B 1 71 ? 2.355 -23.344 -2.729 1 98.88 71 VAL B N 1
ATOM 3351 C CA . VAL B 1 71 ? 1.119 -22.609 -2.934 1 98.88 71 VAL B CA 1
ATOM 3352 C C . VAL B 1 71 ? 0.406 -22.406 -1.597 1 98.88 71 VAL B C 1
ATOM 3354 O O . VAL B 1 71 ? 0.004 -23.375 -0.952 1 98.88 71 VAL B O 1
ATOM 3357 N N . THR B 1 72 ? 0.239 -21.156 -1.181 1 98.56 72 THR B N 1
ATOM 3358 C CA . THR B 1 72 ? -0.563 -20.875 0.003 1 98.56 72 THR B CA 1
ATOM 3359 C C . THR B 1 72 ? -2.025 -20.656 -0.375 1 98.56 72 THR B C 1
ATOM 3361 O O . THR B 1 72 ? -2.328 -20.266 -1.508 1 98.56 72 THR B O 1
ATOM 3364 N N . GLY B 1 73 ? -2.926 -20.906 0.565 1 96.81 73 GLY B N 1
ATOM 3365 C CA . GLY B 1 73 ? -4.336 -20.891 0.21 1 96.81 73 GLY B CA 1
ATOM 3366 C C . GLY B 1 73 ? -4.699 -21.938 -0.831 1 96.81 73 GLY B C 1
ATOM 3367 O O . GLY B 1 73 ? -5.453 -21.656 -1.767 1 96.81 73 GLY B O 1
ATOM 3368 N N . ALA B 1 74 ? -4.23 -23.125 -0.653 1 97.56 74 ALA B N 1
ATOM 3369 C CA . ALA B 1 74 ? -4.18 -24.094 -1.748 1 97.56 74 ALA B CA 1
ATOM 3370 C C . ALA B 1 74 ? -5.391 -25.016 -1.724 1 97.56 74 ALA B C 1
ATOM 3372 O O . ALA B 1 74 ? -5.527 -25.906 -2.574 1 97.56 74 ALA B O 1
ATOM 3373 N N . CYS B 1 75 ? -6.34 -24.844 -0.824 1 93.62 75 CYS B N 1
ATOM 3374 C CA . CYS B 1 75 ? -7.395 -25.844 -0.751 1 93.62 75 CYS B CA 1
ATOM 3375 C C . CYS B 1 75 ? -8.711 -25.297 -1.294 1 93.62 75 CYS B C 1
ATOM 3377 O O . CYS B 1 75 ? -9.742 -25.953 -1.226 1 93.62 75 CYS B O 1
ATOM 3379 N N . SER B 1 76 ? -8.688 -24.078 -1.786 1 90.94 76 SER B N 1
ATOM 3380 C CA . SER B 1 76 ? -9.898 -23.531 -2.396 1 90.94 76 SER B CA 1
ATOM 3381 C C . SER B 1 76 ? -9.562 -22.453 -3.416 1 90.94 76 SER B C 1
ATOM 3383 O O . SER B 1 76 ? -8.414 -22.016 -3.512 1 90.94 76 SER B O 1
ATOM 3385 N N . GLY B 1 77 ? -10.469 -22.203 -4.277 1 93.56 77 GLY B N 1
ATOM 3386 C CA . GLY B 1 77 ? -10.43 -21.047 -5.156 1 93.56 77 GLY B CA 1
ATOM 3387 C C . GLY B 1 77 ? -9.234 -21.062 -6.094 1 93.56 77 GLY B C 1
ATOM 3388 O O . GLY B 1 77 ? -8.945 -22.078 -6.738 1 93.56 77 GLY B O 1
ATOM 3389 N N . ILE B 1 78 ? -8.625 -19.891 -6.215 1 96.19 78 ILE B N 1
ATOM 3390 C CA . ILE B 1 78 ? -7.523 -19.672 -7.148 1 96.19 78 ILE B CA 1
ATOM 3391 C C . ILE B 1 78 ? -6.355 -20.594 -6.789 1 96.19 78 ILE B C 1
ATOM 3393 O O . ILE B 1 78 ? -5.758 -21.219 -7.664 1 96.19 78 ILE B O 1
ATOM 3397 N N . GLY B 1 79 ? -6.055 -20.75 -5.504 1 97.81 79 GLY B N 1
ATOM 3398 C CA . GLY B 1 79 ? -4.934 -21.547 -5.059 1 97.81 79 GLY B CA 1
ATOM 3399 C C . GLY B 1 79 ? -5.07 -23.016 -5.426 1 97.81 79 GLY B C 1
ATOM 3400 O O . GLY B 1 79 ? -4.105 -23.641 -5.871 1 97.81 79 GLY B O 1
ATOM 3401 N N . LEU B 1 80 ? -6.262 -23.516 -5.246 1 97.75 80 LEU B N 1
ATOM 3402 C CA . LEU B 1 80 ? -6.516 -24.906 -5.594 1 97.75 80 LEU B CA 1
ATOM 3403 C C . LEU B 1 80 ? -6.355 -25.125 -7.094 1 97.75 80 LEU B C 1
ATOM 3405 O O . LEU B 1 80 ? -5.742 -26.109 -7.52 1 97.75 80 LEU B O 1
ATOM 3409 N N . SER B 1 81 ? -6.898 -24.234 -7.859 1 98 81 SER B N 1
ATOM 3410 C CA . SER B 1 81 ? -6.809 -24.328 -9.312 1 98 81 SER B CA 1
ATOM 3411 C C . SER B 1 81 ? -5.363 -24.203 -9.789 1 98 81 SER B C 1
ATOM 3413 O O . SER B 1 81 ? -4.949 -24.891 -10.719 1 98 81 SER B O 1
ATOM 3415 N N . VAL B 1 82 ? -4.59 -23.344 -9.18 1 98.69 82 VAL B N 1
ATOM 3416 C CA . VAL B 1 82 ? -3.176 -23.188 -9.5 1 98.69 82 VAL B CA 1
ATOM 3417 C C . VAL B 1 82 ? -2.43 -24.484 -9.195 1 98.69 82 VAL B C 1
ATOM 3419 O O . VAL B 1 82 ? -1.661 -24.984 -10.023 1 98.69 82 VAL B O 1
ATOM 3422 N N . ALA B 1 83 ? -2.686 -25.031 -8.047 1 98.75 83 ALA B N 1
ATOM 3423 C CA . ALA B 1 83 ? -2.039 -26.281 -7.656 1 98.75 83 ALA B CA 1
ATOM 3424 C C . ALA B 1 83 ? -2.357 -27.406 -8.641 1 98.75 83 ALA B C 1
ATOM 3426 O O . ALA B 1 83 ? -1.472 -28.172 -9.031 1 98.75 83 ALA B O 1
ATOM 3427 N N . ARG B 1 84 ? -3.596 -27.469 -9.016 1 98.44 84 ARG B N 1
ATOM 3428 C CA . ARG B 1 84 ? -4.031 -28.5 -9.953 1 98.44 84 ARG B CA 1
ATOM 3429 C C . ARG B 1 84 ? -3.307 -28.375 -11.289 1 98.44 84 ARG B C 1
ATOM 3431 O O . ARG B 1 84 ? -2.809 -29.359 -11.836 1 98.44 84 ARG B O 1
ATOM 3438 N N . LEU B 1 85 ? -3.213 -27.188 -11.797 1 98.44 85 LEU B N 1
ATOM 3439 C CA . LEU B 1 85 ? -2.562 -26.953 -13.078 1 98.44 85 LEU B CA 1
ATOM 3440 C C . LEU B 1 85 ? -1.063 -27.219 -12.984 1 98.44 85 LEU B C 1
ATOM 3442 O O . LEU B 1 85 ? -0.469 -27.766 -13.914 1 98.44 85 LEU B O 1
ATOM 3446 N N . LEU B 1 86 ? -0.467 -26.828 -11.914 1 98.75 86 LEU B N 1
ATOM 3447 C CA . LEU B 1 86 ? 0.949 -27.094 -11.695 1 98.75 86 LEU B CA 1
ATOM 3448 C C . LEU B 1 86 ? 1.211 -28.609 -11.672 1 98.75 86 LEU B C 1
ATOM 3450 O O . LEU B 1 86 ? 2.209 -29.078 -12.227 1 98.75 86 LEU B O 1
ATOM 3454 N N . ALA B 1 87 ? 0.308 -29.328 -11.016 1 98.62 87 ALA B N 1
ATOM 3455 C CA . ALA B 1 87 ? 0.424 -30.781 -10.984 1 98.62 87 ALA B CA 1
ATOM 3456 C C . ALA B 1 87 ? 0.376 -31.359 -12.391 1 98.62 87 ALA B C 1
ATOM 3458 O O . ALA B 1 87 ? 1.165 -32.25 -12.734 1 98.62 87 ALA B O 1
ATOM 3459 N N . MET B 1 88 ? -0.495 -30.812 -13.172 1 98.19 88 MET B N 1
ATOM 3460 C CA . MET B 1 88 ? -0.645 -31.25 -14.555 1 98.19 88 MET B CA 1
ATOM 3461 C C . MET B 1 88 ? 0.625 -30.984 -15.352 1 98.19 88 MET B C 1
ATOM 3463 O O . MET B 1 88 ? 0.915 -31.672 -16.328 1 98.19 88 MET B O 1
ATOM 3467 N N . ARG B 1 89 ? 1.396 -29.969 -14.922 1 97.81 89 ARG B N 1
ATOM 3468 C CA . ARG B 1 89 ? 2.629 -29.594 -15.609 1 97.81 89 ARG B CA 1
ATOM 3469 C C . ARG B 1 89 ? 3.82 -30.375 -15.055 1 97.81 89 ARG B C 1
ATOM 3471 O O . ARG B 1 89 ? 4.961 -30.156 -15.469 1 97.81 89 ARG B O 1
ATOM 3478 N N . GLY B 1 90 ? 3.621 -31.234 -14.055 1 97.38 90 GLY B N 1
ATOM 3479 C CA . GLY B 1 90 ? 4.68 -32.062 -13.531 1 97.38 90 GLY B CA 1
ATOM 3480 C C . GLY B 1 90 ? 5.434 -31.453 -12.375 1 97.38 90 GLY B C 1
ATOM 3481 O O . GLY B 1 90 ? 6.539 -31.875 -12.039 1 97.38 90 GLY B O 1
ATOM 3482 N N . CYS B 1 91 ? 4.906 -30.469 -11.758 1 98 91 CYS B N 1
ATOM 3483 C CA . CYS B 1 91 ? 5.52 -29.797 -10.617 1 98 91 CYS B CA 1
ATOM 3484 C C . CYS B 1 91 ? 5.277 -30.578 -9.328 1 98 91 CYS B C 1
ATOM 3486 O O . CYS B 1 91 ? 4.234 -31.219 -9.172 1 98 91 CYS B O 1
ATOM 3488 N N . LYS B 1 92 ? 6.266 -30.578 -8.422 1 98.56 92 LYS B N 1
ATOM 3489 C CA . LYS B 1 92 ? 6.016 -30.984 -7.039 1 98.56 92 LYS B CA 1
ATOM 3490 C C . LYS B 1 92 ? 5.434 -29.828 -6.23 1 98.56 92 LYS B C 1
ATOM 3492 O O . LYS B 1 92 ? 5.836 -28.672 -6.406 1 98.56 92 LYS B O 1
ATOM 3497 N N . ILE B 1 93 ? 4.5 -30.156 -5.332 1 98.88 93 ILE B N 1
ATOM 3498 C CA . ILE B 1 93 ? 3.732 -29.031 -4.812 1 98.88 93 ILE B CA 1
ATOM 3499 C C . ILE B 1 93 ? 3.645 -29.125 -3.289 1 98.88 93 ILE B C 1
ATOM 3501 O O . ILE B 1 93 ? 3.242 -30.156 -2.746 1 98.88 93 ILE B O 1
ATOM 3505 N N . ILE B 1 94 ? 4.062 -28.062 -2.611 1 98.88 94 ILE B N 1
ATOM 3506 C CA . ILE B 1 94 ? 3.764 -27.844 -1.202 1 98.88 94 ILE B CA 1
ATOM 3507 C C . ILE B 1 94 ? 2.436 -27.094 -1.069 1 98.88 94 ILE B C 1
ATOM 3509 O O . ILE B 1 94 ? 2.281 -26 -1.59 1 98.88 94 ILE B O 1
ATOM 3513 N N . MET B 1 95 ? 1.459 -27.719 -0.391 1 98.62 95 MET B N 1
ATOM 3514 C CA . MET B 1 95 ? 0.126 -27.141 -0.229 1 98.62 95 MET B CA 1
ATOM 3515 C C . MET B 1 95 ? -0.085 -26.641 1.198 1 98.62 95 MET B C 1
ATOM 3517 O O . MET B 1 95 ? -0.016 -27.422 2.146 1 98.62 95 MET B O 1
ATOM 3521 N N . SER B 1 96 ? -0.368 -25.344 1.295 1 98.62 96 SER B N 1
ATOM 3522 C CA . SER B 1 96 ? -0.574 -24.797 2.633 1 98.62 96 SER B CA 1
ATOM 3523 C C . SER B 1 96 ? -1.921 -24.094 2.738 1 98.62 96 SER B C 1
ATOM 3525 O O . SER B 1 96 ? -2.379 -23.469 1.777 1 98.62 96 SER B O 1
ATOM 3527 N N . SER B 1 97 ? -2.553 -24.141 3.84 1 96.94 97 SER B N 1
ATOM 3528 C CA . SER B 1 97 ? -3.744 -23.438 4.305 1 96.94 97 SER B CA 1
ATOM 3529 C C . SER B 1 97 ? -3.949 -23.641 5.805 1 96.94 97 SER B C 1
ATOM 3531 O O . SER B 1 97 ? -3.232 -24.406 6.441 1 96.94 97 SER B O 1
ATOM 3533 N N . ASN B 1 98 ? -4.895 -22.906 6.32 1 95 98 ASN B N 1
ATOM 3534 C CA . ASN B 1 98 ? -5.18 -23.078 7.742 1 95 98 ASN B CA 1
ATOM 3535 C C . ASN B 1 98 ? -6.211 -24.188 7.98 1 95 98 ASN B C 1
ATOM 3537 O O . ASN B 1 98 ? -6.789 -24.266 9.062 1 95 98 ASN B O 1
ATOM 3541 N N . ARG B 1 99 ? -6.504 -25.125 6.984 1 93.81 99 ARG B N 1
ATOM 3542 C CA . ARG B 1 99 ? -7.461 -26.219 7.062 1 93.81 99 ARG B CA 1
ATOM 3543 C C . ARG B 1 99 ? -6.816 -27.531 6.645 1 93.81 99 ARG B C 1
ATOM 3545 O O . ARG B 1 99 ? -6.977 -27.984 5.504 1 93.81 99 ARG B O 1
ATOM 3552 N N . PRO B 1 100 ? -6.246 -28.188 7.559 1 96.31 100 PRO B N 1
ATOM 3553 C CA . PRO B 1 100 ? -5.457 -29.391 7.227 1 96.31 100 PRO B CA 1
ATOM 3554 C C . PRO B 1 100 ? -6.289 -30.469 6.543 1 96.31 100 PRO B C 1
ATOM 3556 O O . PRO B 1 100 ? -5.824 -31.094 5.594 1 96.31 100 PRO B O 1
ATOM 3559 N N . ASP B 1 101 ? -7.496 -30.688 6.973 1 97.19 101 ASP B N 1
ATOM 3560 C CA . ASP B 1 101 ? -8.336 -31.719 6.379 1 97.19 101 ASP B CA 1
ATOM 3561 C C . ASP B 1 101 ? -8.703 -31.375 4.938 1 97.19 101 ASP B C 1
ATOM 3563 O O . ASP B 1 101 ? -8.711 -32.25 4.062 1 97.19 101 ASP B O 1
ATOM 3567 N N . ALA B 1 102 ? -8.984 -30.141 4.77 1 96.06 102 ALA B N 1
ATOM 3568 C CA . ALA B 1 102 ? -9.305 -29.688 3.418 1 96.06 102 ALA B CA 1
ATOM 3569 C C . ALA B 1 102 ? -8.094 -29.828 2.492 1 96.06 102 ALA B C 1
ATOM 3571 O O . ALA B 1 102 ? -8.25 -30.109 1.302 1 96.06 102 ALA B O 1
ATOM 3572 N N . LEU B 1 103 ? -6.93 -29.672 3.002 1 98 103 LEU B N 1
ATOM 3573 C CA . LEU B 1 103 ? -5.703 -29.828 2.223 1 98 103 LEU B CA 1
ATOM 3574 C C . LEU B 1 103 ? -5.535 -31.266 1.749 1 98 103 LEU B C 1
ATOM 3576 O O . LEU B 1 103 ? -5.219 -31.5 0.582 1 98 103 LEU B O 1
ATOM 3580 N N . LYS B 1 104 ? -5.73 -32.156 2.635 1 97.88 104 LYS B N 1
ATOM 3581 C CA . LYS B 1 104 ? -5.605 -33.594 2.291 1 97.88 104 LYS B CA 1
ATOM 3582 C C . LYS B 1 104 ? -6.609 -33.969 1.214 1 97.88 104 LYS B C 1
ATOM 3584 O O . LYS B 1 104 ? -6.266 -34.688 0.261 1 97.88 104 LYS B O 1
ATOM 3589 N N . ALA B 1 105 ? -7.801 -33.5 1.429 1 98.12 105 ALA B N 1
ATOM 3590 C CA . ALA B 1 105 ? -8.836 -33.781 0.439 1 98.12 105 ALA B CA 1
ATOM 3591 C C . ALA B 1 105 ? -8.469 -33.188 -0.92 1 98.12 105 ALA B C 1
ATOM 3593 O O . ALA B 1 105 ? -8.711 -33.812 -1.958 1 98.12 105 ALA B O 1
ATOM 3594 N N . ALA B 1 106 ? -7.938 -32.031 -0.894 1 98.06 106 ALA B N 1
ATOM 3595 C CA . ALA B 1 106 ? -7.523 -31.359 -2.125 1 98.06 106 ALA B CA 1
ATOM 3596 C C . ALA B 1 106 ? -6.445 -32.156 -2.85 1 98.06 106 ALA B C 1
ATOM 3598 O O . ALA B 1 106 ? -6.488 -32.281 -4.074 1 98.06 106 ALA B O 1
ATOM 3599 N N . VAL B 1 107 ? -5.484 -32.656 -2.143 1 98.5 107 VAL B N 1
ATOM 3600 C CA . VAL B 1 107 ? -4.414 -33.469 -2.723 1 98.5 107 VAL B CA 1
ATOM 3601 C C . VAL B 1 107 ? -5 -34.688 -3.406 1 98.5 107 VAL B C 1
ATOM 3603 O O . VAL B 1 107 ? -4.652 -35 -4.551 1 98.5 107 VAL B O 1
ATOM 3606 N N . ASP B 1 108 ? -5.883 -35.344 -2.725 1 98.19 108 ASP B N 1
ATOM 3607 C CA . ASP B 1 108 ? -6.531 -36.5 -3.281 1 98.19 108 ASP B CA 1
ATOM 3608 C C . ASP B 1 108 ? -7.266 -36.188 -4.578 1 98.19 108 ASP B C 1
ATOM 3610 O O . ASP B 1 108 ? -7.156 -36.906 -5.562 1 98.19 108 ASP B O 1
ATOM 3614 N N . ASP B 1 109 ? -7.953 -35.125 -4.508 1 97.5 109 ASP B N 1
ATOM 3615 C CA . ASP B 1 109 ? -8.727 -34.688 -5.672 1 97.5 109 ASP B CA 1
ATOM 3616 C C . ASP B 1 109 ? -7.805 -34.375 -6.848 1 97.5 109 ASP B C 1
ATOM 3618 O O . ASP B 1 109 ? -8.117 -34.688 -7.996 1 97.5 109 ASP B O 1
ATOM 3622 N N . ILE B 1 110 ? -6.719 -33.719 -6.617 1 98.56 110 ILE B N 1
ATOM 3623 C CA . ILE B 1 110 ? -5.77 -33.344 -7.652 1 98.56 110 ILE B CA 1
ATOM 3624 C C . ILE B 1 110 ? -5.152 -34.594 -8.281 1 98.56 110 ILE B C 1
ATOM 3626 O O . ILE B 1 110 ? -5.031 -34.688 -9.508 1 98.56 110 ILE B O 1
ATOM 3630 N N . ILE B 1 111 ? -4.84 -35.531 -7.477 1 98.31 111 ILE B N 1
ATOM 3631 C CA . ILE B 1 111 ? -4.23 -36.781 -7.965 1 98.31 111 ILE B CA 1
ATOM 3632 C C . ILE B 1 111 ? -5.207 -37.5 -8.891 1 98.31 111 ILE B C 1
ATOM 3634 O O . ILE B 1 111 ? -4.836 -37.906 -9.992 1 98.31 111 ILE B O 1
ATOM 3638 N N . LYS B 1 112 ? -6.422 -37.594 -8.406 1 97.88 112 LYS B N 1
ATOM 3639 C CA . LYS B 1 112 ? -7.445 -38.25 -9.211 1 97.88 112 LYS B CA 1
ATOM 3640 C C . LYS B 1 112 ? -7.633 -37.531 -10.547 1 97.88 112 LYS B C 1
ATOM 3642 O O . LYS B 1 112 ? -7.723 -38.156 -11.594 1 97.88 112 LYS B O 1
ATOM 3647 N N . PHE B 1 113 ? -7.68 -36.25 -10.469 1 97 113 PHE B N 1
ATOM 3648 C CA . PHE B 1 113 ? -7.867 -35.438 -11.664 1 97 113 PHE B CA 1
ATOM 3649 C C . PHE B 1 113 ? -6.723 -35.656 -12.648 1 97 113 PHE B C 1
ATOM 3651 O O . PHE B 1 113 ? -6.953 -35.875 -13.836 1 97 113 PHE B O 1
ATOM 3658 N N . CYS B 1 114 ? -5.535 -35.562 -12.188 1 97.5 114 CYS B N 1
ATOM 3659 C CA . CYS B 1 114 ? -4.344 -35.688 -13.023 1 97.5 114 CYS B CA 1
ATOM 3660 C C . CYS B 1 114 ? -4.27 -37.062 -13.664 1 97.5 114 CYS B C 1
ATOM 3662 O O . CYS B 1 114 ? -4.012 -37.188 -14.859 1 97.5 114 CYS B O 1
ATOM 3664 N N . ASN B 1 115 ? -4.516 -38 -12.883 1 96.25 115 ASN B N 1
ATOM 3665 C CA . ASN B 1 115 ? -4.43 -39.375 -13.383 1 96.25 115 ASN B CA 1
ATOM 3666 C C . ASN B 1 115 ? -5.496 -39.656 -14.438 1 96.25 115 ASN B C 1
ATOM 3668 O O . ASN B 1 115 ? -5.23 -40.344 -15.43 1 96.25 115 ASN B O 1
ATOM 3672 N N . LYS B 1 116 ? -6.621 -39.156 -14.211 1 96.81 116 LYS B N 1
ATOM 3673 C CA . LYS B 1 116 ? -7.695 -39.281 -15.195 1 96.81 116 LYS B CA 1
ATOM 3674 C C . LYS B 1 116 ? -7.32 -38.594 -16.5 1 96.81 116 LYS B C 1
ATOM 3676 O O . LYS B 1 116 ? -7.715 -39.062 -17.578 1 96.81 116 LYS B O 1
ATOM 3681 N N . LYS B 1 117 ? -6.562 -37.594 -16.438 1 95.75 117 LYS B N 1
ATOM 3682 C CA . LYS B 1 117 ? -6.184 -36.812 -17.625 1 95.75 117 LYS B CA 1
ATOM 3683 C C . LYS B 1 117 ? -4.887 -37.344 -18.234 1 95.75 117 LYS B C 1
ATOM 3685 O O . LYS B 1 117 ? -4.375 -36.781 -19.188 1 95.75 117 LYS B O 1
ATOM 3690 N N . GLY B 1 118 ? -4.234 -38.344 -17.578 1 95.12 118 GLY B N 1
ATOM 3691 C CA . GLY B 1 118 ? -3.092 -39.031 -18.172 1 95.12 118 GLY B CA 1
ATOM 3692 C C . GLY B 1 118 ? -1.765 -38.562 -17.578 1 95.12 118 GLY B C 1
ATOM 3693 O O . GLY B 1 118 ? -0.703 -38.938 -18.094 1 95.12 118 GLY B O 1
ATOM 3694 N N . THR B 1 119 ? -1.807 -37.719 -16.641 1 95.44 119 THR B N 1
ATOM 3695 C CA . THR B 1 119 ? -0.605 -37.312 -15.922 1 95.44 119 THR B CA 1
ATOM 3696 C C . THR B 1 119 ? -0.488 -38.062 -14.602 1 95.44 119 THR B C 1
ATOM 3698 O O . THR B 1 119 ? -1.26 -37.812 -13.672 1 95.44 119 THR B O 1
ATOM 3701 N N . GLN B 1 120 ? 0.458 -38.938 -14.484 1 96 120 GLN B N 1
ATOM 3702 C CA . GLN B 1 120 ? 0.589 -39.781 -13.305 1 96 120 GLN B CA 1
ATOM 3703 C C . GLN B 1 120 ? 1.144 -39 -12.117 1 96 120 GLN B C 1
ATOM 3705 O O . GLN B 1 120 ? 2.279 -38.531 -12.156 1 96 120 GLN B O 1
ATOM 3710 N N . ARG B 1 121 ? 0.306 -38.875 -11.141 1 97.88 121 ARG B N 1
ATOM 3711 C CA . ARG B 1 121 ? 0.713 -38.219 -9.906 1 97.88 121 ARG B CA 1
ATOM 3712 C C . ARG B 1 121 ? 0.442 -39.125 -8.695 1 97.88 121 ARG B C 1
ATOM 3714 O O . ARG B 1 121 ? -0.472 -39.938 -8.719 1 97.88 121 ARG B O 1
ATOM 3721 N N . LYS B 1 122 ? 1.285 -39.031 -7.625 1 97.81 122 LYS B N 1
ATOM 3722 C CA . LYS B 1 122 ? 1.147 -39.781 -6.383 1 97.81 122 LYS B CA 1
ATOM 3723 C C . LYS B 1 122 ? 1.274 -38.875 -5.168 1 97.81 122 LYS B C 1
ATOM 3725 O O . LYS B 1 122 ? 1.615 -37.688 -5.301 1 97.81 122 LYS B O 1
ATOM 3730 N N . GLU B 1 123 ? 0.982 -39.312 -4.059 1 97.81 123 GLU B N 1
ATOM 3731 C CA . GLU B 1 123 ? 0.963 -38.562 -2.816 1 97.81 123 GLU B CA 1
ATOM 3732 C C . GLU B 1 123 ? 2.33 -37.938 -2.527 1 97.81 123 GLU B C 1
ATOM 3734 O O . GLU B 1 123 ? 2.418 -36.844 -1.983 1 97.81 123 GLU B O 1
ATOM 3739 N N . SER B 1 124 ? 3.379 -38.656 -2.895 1 97.62 124 SER B N 1
ATOM 3740 C CA . SER B 1 124 ? 4.734 -38.188 -2.607 1 97.62 124 SER B CA 1
ATOM 3741 C C . SER B 1 124 ? 5.09 -36.969 -3.428 1 97.62 124 SER B C 1
ATOM 3743 O O . SER B 1 124 ? 6.09 -36.281 -3.156 1 97.62 124 SER B O 1
ATOM 3745 N N . ASP B 1 125 ? 4.277 -36.656 -4.418 1 98.44 125 ASP B N 1
ATOM 3746 C CA . ASP B 1 125 ? 4.492 -35.469 -5.238 1 98.44 125 ASP B CA 1
ATOM 3747 C C . ASP B 1 125 ? 3.957 -34.219 -4.543 1 98.44 125 ASP B C 1
ATOM 3749 O O . ASP B 1 125 ? 4.133 -33.094 -5.039 1 98.44 125 ASP B O 1
ATOM 3753 N N . PHE B 1 126 ? 3.342 -34.406 -3.371 1 98.69 126 PHE B N 1
ATOM 3754 C CA . PHE B 1 126 ? 2.73 -33.312 -2.619 1 98.69 126 PHE B CA 1
ATOM 3755 C C . PHE B 1 126 ? 3.211 -33.344 -1.173 1 98.69 126 PHE B C 1
ATOM 3757 O O . PHE B 1 126 ? 3.457 -34.406 -0.597 1 98.69 126 PHE B O 1
ATOM 3764 N N . LEU B 1 127 ? 3.381 -32.156 -0.615 1 98.75 127 LEU B N 1
ATOM 3765 C CA . LEU B 1 127 ? 3.559 -31.984 0.821 1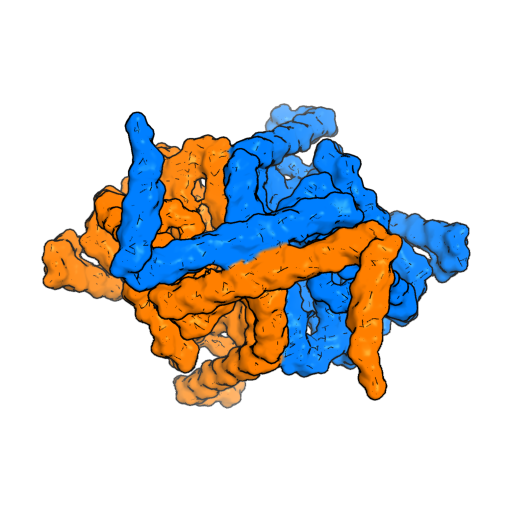 98.75 127 LEU B CA 1
ATOM 3766 C C . LEU B 1 127 ? 2.412 -31.172 1.412 1 98.75 127 LEU B C 1
ATOM 3768 O O . LEU B 1 127 ? 2.188 -30.016 1.014 1 98.75 127 LEU B O 1
ATOM 3772 N N . VAL B 1 128 ? 1.621 -31.797 2.227 1 98.69 128 VAL B N 1
ATOM 3773 C CA . VAL B 1 128 ? 0.612 -31.078 3 1 98.69 128 VAL B CA 1
ATOM 3774 C C . VAL B 1 128 ? 1.273 -30.375 4.184 1 98.69 128 VAL B C 1
ATOM 3776 O O . VAL B 1 128 ? 1.802 -31.016 5.086 1 98.69 128 VAL B O 1
ATOM 3779 N N . LEU B 1 129 ? 1.27 -29.047 4.188 1 98.62 129 LEU B N 1
ATOM 3780 C CA . LEU B 1 129 ? 1.95 -28.234 5.191 1 98.62 129 LEU B CA 1
ATOM 3781 C C . LEU B 1 129 ? 1.026 -27.141 5.73 1 98.62 129 LEU B C 1
ATOM 3783 O O . LEU B 1 129 ? 1.05 -26 5.246 1 98.62 129 LEU B O 1
ATOM 3787 N N . PRO B 1 130 ? 0.263 -27.5 6.781 1 98 130 PRO B N 1
ATOM 3788 C CA . PRO B 1 130 ? -0.661 -26.516 7.344 1 98 130 PRO B CA 1
ATOM 3789 C C . PRO B 1 130 ? 0.044 -25.234 7.797 1 98 130 PRO B C 1
ATOM 3791 O O . PRO B 1 130 ? 1.148 -25.297 8.344 1 98 130 PRO B O 1
ATOM 3794 N N . CYS B 1 131 ? -0.609 -24.125 7.488 1 96.44 131 CYS B N 1
ATOM 3795 C CA . CYS B 1 131 ? -0.066 -22.797 7.801 1 96.44 131 CYS B CA 1
ATOM 3796 C C . CYS B 1 131 ? -1.184 -21.781 8.008 1 96.44 131 CYS B C 1
ATOM 3798 O O . CYS B 1 131 ? -2.076 -21.672 7.164 1 96.44 131 CYS B O 1
ATOM 3800 N N . ASP B 1 132 ? -1.184 -21.125 9.148 1 96 132 ASP B N 1
ATOM 3801 C CA . ASP B 1 132 ? -2.107 -20.016 9.398 1 96 132 ASP B CA 1
ATOM 3802 C C . ASP B 1 132 ? -1.395 -18.672 9.305 1 96 132 ASP B C 1
ATOM 3804 O O . ASP B 1 132 ? -0.604 -18.312 10.18 1 96 132 ASP B O 1
ATOM 3808 N N . MET B 1 133 ? -1.812 -17.922 8.305 1 95.94 133 MET B N 1
ATOM 3809 C CA . MET B 1 133 ? -1.136 -16.672 7.98 1 95.94 133 MET B CA 1
ATOM 3810 C C . MET B 1 133 ? -1.364 -15.625 9.062 1 95.94 133 MET B C 1
ATOM 3812 O O . MET B 1 133 ? -0.654 -14.617 9.125 1 95.94 133 MET B O 1
ATOM 3816 N N . LEU B 1 134 ? -2.318 -15.805 9.891 1 95 134 LEU B N 1
ATOM 3817 C CA . LEU B 1 134 ? -2.564 -14.883 10.992 1 95 134 LEU B CA 1
ATOM 3818 C C . LEU B 1 134 ? -1.486 -15.016 12.062 1 95 134 LEU B C 1
ATOM 3820 O O . LEU B 1 134 ? -1.221 -14.062 12.805 1 95 134 LEU B O 1
ATOM 3824 N N . HIS B 1 135 ? -0.898 -16.219 12.133 1 96.81 135 HIS B N 1
ATOM 3825 C CA . HIS B 1 135 ? 0.108 -16.484 13.156 1 96.81 135 HIS B CA 1
ATOM 3826 C C . HIS B 1 135 ? 1.517 -16.391 12.578 1 96.81 135 HIS B C 1
ATOM 3828 O O . HIS B 1 135 ? 2.178 -17.406 12.383 1 96.81 135 HIS B O 1
ATOM 3834 N N . LEU B 1 136 ? 1.986 -15.195 12.492 1 97.56 136 LEU B N 1
ATOM 3835 C CA . LEU B 1 136 ? 3.266 -14.883 11.859 1 97.56 136 LEU B CA 1
ATOM 3836 C C . LEU B 1 136 ? 4.402 -15.641 12.539 1 97.56 136 LEU B C 1
ATOM 3838 O O . LEU B 1 136 ? 5.387 -16 11.891 1 97.56 136 LEU B O 1
ATOM 3842 N N . GLU B 1 137 ? 4.262 -15.883 13.805 1 95.88 137 GLU B N 1
ATOM 3843 C CA . GLU B 1 137 ? 5.32 -16.484 14.609 1 95.88 137 GLU B CA 1
ATOM 3844 C C . GLU B 1 137 ? 5.574 -17.938 14.195 1 95.88 137 GLU B C 1
ATOM 3846 O O . GLU B 1 137 ? 6.629 -18.484 14.492 1 95.88 137 GLU B O 1
ATOM 3851 N N . THR B 1 138 ? 4.688 -18.547 13.492 1 97.12 138 THR B N 1
ATOM 3852 C CA . THR B 1 138 ? 4.805 -19.953 13.125 1 97.12 138 THR B CA 1
ATOM 3853 C C . THR B 1 138 ? 5.473 -20.094 11.758 1 97.12 138 THR B C 1
ATOM 3855 O O . THR B 1 138 ? 5.871 -21.203 11.375 1 97.12 138 THR B O 1
ATOM 3858 N N . LEU B 1 139 ? 5.68 -19.047 11.023 1 98.12 139 LEU B N 1
ATOM 3859 C CA . LEU B 1 139 ? 6.102 -19.109 9.633 1 98.12 139 LEU B CA 1
ATOM 3860 C C . LEU B 1 139 ? 7.559 -19.547 9.531 1 98.12 139 LEU B C 1
ATOM 3862 O O . LEU B 1 139 ? 7.945 -20.219 8.562 1 98.12 139 LEU B O 1
ATOM 3866 N N . ASP B 1 140 ? 8.336 -19.234 10.547 1 97.69 140 ASP B N 1
ATOM 3867 C CA . ASP B 1 140 ? 9.734 -19.672 10.539 1 97.69 140 ASP B CA 1
ATOM 3868 C C . ASP B 1 140 ? 9.836 -21.188 10.484 1 97.69 140 ASP B C 1
ATOM 3870 O O . ASP B 1 140 ? 10.531 -21.75 9.625 1 97.69 140 ASP B O 1
ATOM 3874 N N . ASP B 1 141 ? 9.141 -21.812 11.344 1 97.88 141 ASP B N 1
ATOM 3875 C CA . ASP B 1 141 ? 9.156 -23.281 11.406 1 97.88 141 ASP B CA 1
ATOM 3876 C C . ASP B 1 141 ? 8.547 -23.875 10.141 1 97.88 141 ASP B C 1
ATOM 3878 O O . ASP B 1 141 ? 9 -24.922 9.656 1 97.88 141 ASP B O 1
ATOM 3882 N N . THR B 1 142 ? 7.543 -23.266 9.656 1 98.44 142 THR B N 1
ATOM 3883 C CA . THR B 1 142 ? 6.859 -23.75 8.453 1 98.44 142 THR B CA 1
ATOM 3884 C C . THR B 1 142 ? 7.812 -23.766 7.262 1 98.44 142 THR B C 1
ATOM 3886 O O . THR B 1 142 ? 7.82 -24.719 6.48 1 98.44 142 THR B O 1
ATOM 3889 N N . VAL B 1 143 ? 8.633 -22.75 7.109 1 98.62 143 VAL B N 1
ATOM 3890 C CA . VAL B 1 143 ? 9.547 -22.625 5.977 1 98.62 143 VAL B CA 1
ATOM 3891 C C . VAL B 1 143 ? 10.656 -23.672 6.086 1 98.62 143 VAL B C 1
ATOM 3893 O O . VAL B 1 143 ? 11.109 -24.219 5.074 1 98.62 143 VAL B O 1
ATOM 3896 N N . VAL B 1 144 ? 11.062 -23.953 7.301 1 98.25 144 VAL B N 1
ATOM 3897 C CA . VAL B 1 144 ? 12.078 -24.984 7.516 1 98.25 144 VAL B CA 1
ATOM 3898 C C . VAL B 1 144 ? 11.57 -26.328 7.008 1 98.25 144 VAL B C 1
ATOM 3900 O O . VAL B 1 144 ? 12.273 -27.047 6.293 1 98.25 144 VAL B O 1
ATOM 3903 N N . LYS B 1 145 ? 10.344 -26.641 7.352 1 98.5 145 LYS B N 1
ATOM 3904 C CA . LYS B 1 145 ? 9.734 -27.906 6.91 1 98.5 145 LYS B CA 1
ATOM 3905 C C . LYS B 1 145 ? 9.578 -27.938 5.395 1 98.5 145 LYS B C 1
ATOM 3907 O O . LYS B 1 145 ? 9.797 -28.969 4.766 1 98.5 145 LYS B O 1
ATOM 3912 N N . ALA B 1 146 ? 9.195 -26.828 4.84 1 98.75 146 ALA B N 1
ATOM 3913 C CA . ALA B 1 146 ? 9.047 -26.734 3.391 1 98.75 146 ALA B CA 1
ATOM 3914 C C . ALA B 1 146 ? 10.375 -27 2.686 1 98.75 146 ALA B C 1
ATOM 3916 O O . ALA B 1 146 ? 10.422 -27.75 1.705 1 98.75 146 ALA B O 1
ATOM 3917 N N . LYS B 1 147 ? 11.406 -26.406 3.145 1 98.19 147 LYS B N 1
ATOM 3918 C CA . LYS B 1 147 ? 12.734 -26.547 2.549 1 98.19 147 LYS B CA 1
ATOM 3919 C C . LYS B 1 147 ? 13.227 -27.984 2.658 1 98.19 147 LYS B C 1
ATOM 3921 O O . LYS B 1 147 ? 13.844 -28.516 1.728 1 98.19 147 LYS B O 1
ATOM 3926 N N . GLU B 1 148 ? 12.977 -28.609 3.77 1 98 148 GLU B N 1
ATOM 3927 C CA . GLU B 1 148 ? 13.484 -29.953 4.051 1 98 148 GLU B CA 1
ATOM 3928 C C . GLU B 1 148 ? 12.883 -30.984 3.1 1 98 148 GLU B C 1
ATOM 3930 O O . GLU B 1 148 ? 13.516 -32 2.799 1 98 148 GLU B O 1
ATOM 3935 N N . TRP B 1 149 ? 11.773 -30.75 2.566 1 98.31 149 TRP B N 1
ATOM 3936 C CA . TRP B 1 149 ? 11.062 -31.734 1.76 1 98.31 149 TRP B CA 1
ATOM 3937 C C . TRP B 1 149 ? 11.828 -32.031 0.478 1 98.31 149 TRP B C 1
ATOM 3939 O O . TRP B 1 149 ? 12.188 -33.188 0.223 1 98.31 149 TRP B O 1
ATOM 3949 N N . GLN B 1 150 ? 12.18 -31.047 -0.267 1 97.5 150 GLN B N 1
ATOM 3950 C CA . GLN B 1 150 ? 12.883 -31.25 -1.531 1 97.5 150 GLN B CA 1
ATOM 3951 C C . GLN B 1 150 ? 14.242 -30.562 -1.523 1 97.5 150 GLN B C 1
ATOM 3953 O O . GLN B 1 150 ? 15.008 -30.688 -2.482 1 97.5 150 GLN B O 1
ATOM 3958 N N . GLY B 1 151 ? 14.531 -29.797 -0.521 1 97.19 151 GLY B N 1
ATOM 3959 C CA . GLY B 1 151 ? 15.797 -29.078 -0.405 1 97.19 151 GLY B CA 1
ATOM 3960 C C . GLY B 1 151 ? 15.781 -27.734 -1.097 1 97.19 151 GLY B C 1
ATOM 3961 O O . GLY B 1 151 ? 16.75 -26.984 -1.013 1 97.19 151 GLY B O 1
ATOM 3962 N N . LYS B 1 152 ? 14.719 -27.469 -1.839 1 97.81 152 LYS B N 1
ATOM 3963 C CA . LYS B 1 152 ? 14.602 -26.219 -2.576 1 97.81 152 LYS B CA 1
ATOM 3964 C C . LYS B 1 152 ? 13.141 -25.812 -2.744 1 97.81 152 LYS B C 1
ATOM 3966 O O . LYS B 1 152 ? 12.242 -26.625 -2.559 1 97.81 152 LYS B O 1
ATOM 3971 N N . ILE B 1 153 ? 12.922 -24.562 -3.043 1 98.75 153 ILE B N 1
ATOM 3972 C CA . ILE B 1 153 ? 11.648 -23.984 -3.434 1 98.75 153 ILE B CA 1
ATOM 3973 C C . ILE B 1 153 ? 11.844 -23.094 -4.664 1 98.75 153 ILE B C 1
ATOM 3975 O O . ILE B 1 153 ? 12.453 -22.031 -4.582 1 98.75 153 ILE B O 1
ATOM 3979 N N . ASP B 1 154 ? 11.297 -23.531 -5.754 1 98.88 154 ASP B N 1
ATOM 3980 C CA . ASP B 1 154 ? 11.5 -22.812 -7.004 1 98.88 154 ASP B CA 1
ATOM 3981 C C . ASP B 1 154 ? 10.469 -21.703 -7.176 1 98.88 154 ASP B C 1
ATOM 3983 O O . ASP B 1 154 ? 10.781 -20.625 -7.688 1 98.88 154 ASP B O 1
ATOM 3987 N N . PHE B 1 155 ? 9.219 -22 -6.805 1 98.94 155 PHE B N 1
ATOM 3988 C CA . PHE B 1 155 ? 8.102 -21.078 -6.957 1 98.94 155 PHE B CA 1
ATOM 3989 C C . PHE B 1 155 ? 7.363 -20.891 -5.633 1 98.94 155 PHE B C 1
ATOM 3991 O O . PHE B 1 155 ? 7.074 -21.875 -4.941 1 98.94 155 PHE B O 1
ATOM 3998 N N . LEU B 1 156 ? 7.148 -19.672 -5.242 1 98.94 156 LEU B N 1
ATOM 3999 C CA . LEU B 1 156 ? 6.266 -19.344 -4.121 1 98.94 156 LEU B CA 1
ATOM 4000 C C . LEU B 1 156 ? 5.039 -18.578 -4.602 1 98.94 156 LEU B C 1
ATOM 4002 O O . LEU B 1 156 ? 5.156 -17.453 -5.078 1 98.94 156 LEU B O 1
ATOM 4006 N N . PHE B 1 157 ? 3.904 -19.219 -4.551 1 98.88 157 PHE B N 1
ATOM 4007 C CA . PHE B 1 157 ? 2.629 -18.578 -4.832 1 98.88 157 PHE B CA 1
ATOM 4008 C C . PHE B 1 157 ? 1.989 -18.062 -3.547 1 98.88 157 PHE B C 1
ATOM 4010 O O . PHE B 1 157 ? 1.343 -18.812 -2.822 1 98.88 157 PHE B O 1
ATOM 4017 N N . ASN B 1 158 ? 2.17 -16.766 -3.297 1 98.56 158 ASN B N 1
ATOM 4018 C CA . ASN B 1 158 ? 1.488 -16.094 -2.197 1 98.56 158 ASN B CA 1
ATOM 4019 C C . ASN B 1 158 ? 0.024 -15.82 -2.527 1 98.56 158 ASN B C 1
ATOM 4021 O O . ASN B 1 158 ? -0.325 -14.711 -2.945 1 98.56 158 ASN B O 1
ATOM 4025 N N . ASN B 1 159 ? -0.798 -16.797 -2.229 1 97.38 159 ASN B N 1
ATOM 4026 C CA . ASN B 1 159 ? -2.189 -16.719 -2.66 1 97.38 159 ASN B CA 1
ATOM 4027 C C . ASN B 1 159 ? -3.139 -16.609 -1.471 1 97.38 159 ASN B C 1
ATOM 4029 O O . ASN B 1 159 ? -4.273 -16.141 -1.616 1 97.38 159 ASN B O 1
ATOM 4033 N N . ALA B 1 160 ? -2.703 -17.062 -0.311 1 96.06 160 ALA B N 1
ATOM 4034 C CA . ALA B 1 160 ? -3.553 -16.984 0.874 1 96.06 160 ALA B CA 1
ATOM 4035 C C . ALA B 1 160 ? -3.941 -15.539 1.165 1 96.06 160 ALA B C 1
ATOM 4037 O O . ALA B 1 160 ? -3.111 -14.633 1.064 1 96.06 160 ALA B O 1
ATOM 4038 N N . GLY B 1 161 ? -5.207 -15.281 1.421 1 93.75 161 GLY B N 1
ATOM 4039 C CA . GLY B 1 161 ? -5.684 -13.945 1.733 1 93.75 161 GLY B CA 1
ATOM 4040 C C . GLY B 1 161 ? -7.125 -13.922 2.201 1 93.75 161 GLY B C 1
ATOM 4041 O O . GLY B 1 161 ? -7.824 -14.93 2.131 1 93.75 161 GLY B O 1
ATOM 4042 N N . ILE B 1 162 ? -7.508 -12.805 2.732 1 92.94 162 ILE B N 1
ATOM 4043 C CA . ILE B 1 162 ? -8.883 -12.555 3.143 1 92.94 162 ILE B CA 1
ATOM 4044 C C . ILE B 1 162 ? -9.352 -11.203 2.602 1 92.94 162 ILE B C 1
ATOM 4046 O O . ILE B 1 162 ? -8.531 -10.359 2.24 1 92.94 162 ILE B O 1
ATOM 4050 N N . ILE B 1 163 ? -10.68 -11.102 2.527 1 92.5 163 ILE B N 1
ATOM 4051 C CA . ILE B 1 163 ? -11.227 -9.836 2.072 1 92.5 163 ILE B CA 1
ATOM 4052 C C . ILE B 1 163 ? -11.867 -9.094 3.248 1 92.5 163 ILE B C 1
ATOM 4054 O O . ILE B 1 163 ? -12.484 -9.719 4.117 1 92.5 163 ILE B O 1
ATOM 4058 N N . GLY B 1 164 ? -11.562 -7.836 3.41 1 92.25 164 GLY B N 1
ATOM 4059 C CA . GLY B 1 164 ? -12.297 -6.938 4.293 1 92.25 164 GLY B CA 1
ATOM 4060 C C . GLY B 1 164 ? -13.383 -6.156 3.578 1 92.25 164 GLY B C 1
ATOM 4061 O O . GLY B 1 164 ? -13.102 -5.434 2.619 1 92.25 164 GLY B O 1
ATOM 4062 N N . VAL B 1 165 ? -14.625 -6.312 4.07 1 91.44 165 VAL B N 1
ATOM 4063 C CA . VAL B 1 165 ? -15.742 -5.695 3.361 1 91.44 165 VAL B CA 1
ATOM 4064 C C . VAL B 1 165 ? -16.625 -4.926 4.352 1 91.44 165 VAL B C 1
ATOM 4066 O O . VAL B 1 165 ? -16.969 -5.445 5.414 1 91.44 165 VAL B O 1
ATOM 4069 N N . GLY B 1 166 ? -16.891 -3.668 3.973 1 91.44 166 GLY B N 1
ATOM 4070 C CA . GLY B 1 166 ? -17.719 -2.811 4.801 1 91.44 166 GLY B CA 1
ATOM 4071 C C . GLY B 1 166 ? -17.094 -1.454 5.07 1 91.44 166 GLY B C 1
ATOM 4072 O O . GLY B 1 166 ? -15.891 -1.353 5.281 1 91.44 166 GLY B O 1
ATOM 4073 N N . ALA B 1 167 ? -17.953 -0.448 5.02 1 92.38 167 ALA B N 1
ATOM 4074 C CA . ALA B 1 167 ? -17.484 0.904 5.297 1 92.38 167 ALA B CA 1
ATOM 4075 C C . ALA B 1 167 ? -17.156 1.079 6.781 1 92.38 167 ALA B C 1
ATOM 4077 O O . ALA B 1 167 ? -17.906 0.598 7.641 1 92.38 167 ALA B O 1
ATOM 4078 N N . LEU B 1 168 ? -15.984 1.709 7.031 1 93.75 168 LEU B N 1
ATOM 4079 C CA . LEU B 1 168 ? -15.57 2.119 8.367 1 93.75 168 LEU B CA 1
ATOM 4080 C C . LEU B 1 168 ? -15.578 0.933 9.328 1 93.75 168 LEU B C 1
ATOM 4082 O O . LEU B 1 168 ? -16.156 1.011 10.414 1 93.75 168 LEU B O 1
ATOM 4086 N N . MET B 1 169 ? -14.992 -0.113 8.906 1 92.62 169 MET B N 1
ATOM 4087 C CA . MET B 1 169 ? -14.836 -1.296 9.75 1 92.62 169 MET B CA 1
ATOM 4088 C C . MET B 1 169 ? -14.039 -0.967 11.008 1 92.62 169 MET B C 1
ATOM 4090 O O . MET B 1 169 ? -13.234 -0.035 11.008 1 92.62 169 MET B O 1
ATOM 4094 N N . PRO B 1 170 ? -14.289 -1.769 12.062 1 94.5 170 PRO B N 1
ATOM 4095 C CA . PRO B 1 170 ? -13.461 -1.576 13.25 1 94.5 170 PRO B CA 1
ATOM 4096 C C . PRO B 1 170 ? -11.984 -1.901 13 1 94.5 170 PRO B C 1
ATOM 4098 O O . PRO B 1 170 ? -11.672 -2.73 12.141 1 94.5 170 PRO B O 1
ATOM 4101 N N . TYR B 1 171 ? -11.109 -1.289 13.766 1 96.31 171 TYR B N 1
ATOM 4102 C CA . TYR B 1 171 ? -9.68 -1.438 13.562 1 96.31 171 TYR B CA 1
ATOM 4103 C C . TYR B 1 171 ? -9.258 -2.9 13.656 1 96.31 171 TYR B C 1
ATOM 4105 O O . TYR B 1 171 ? -8.367 -3.346 12.93 1 96.31 171 TYR B O 1
ATOM 4113 N N . LYS B 1 172 ? -9.812 -3.629 14.57 1 95.25 172 LYS B N 1
ATOM 4114 C CA . LYS B 1 172 ? -9.453 -5.035 14.719 1 95.25 172 LYS B CA 1
ATOM 4115 C C . LYS B 1 172 ? -9.578 -5.781 13.398 1 95.25 172 LYS B C 1
ATOM 4117 O O . LYS B 1 172 ? -8.734 -6.613 13.062 1 95.25 172 LYS B O 1
ATOM 4122 N N . SER B 1 173 ? -10.625 -5.496 12.672 1 95.25 173 SER B N 1
ATOM 4123 C CA . SER B 1 173 ? -10.812 -6.086 11.344 1 95.25 173 SER B CA 1
ATOM 4124 C C . SER B 1 173 ? -9.75 -5.594 10.367 1 95.25 173 SER B C 1
ATOM 4126 O O . SER B 1 173 ? -9.219 -6.371 9.578 1 95.25 173 SER B O 1
ATOM 4128 N N . ASP B 1 174 ? -9.461 -4.285 10.422 1 96.88 174 ASP B N 1
ATOM 4129 C CA . ASP B 1 174 ? -8.43 -3.713 9.562 1 96.88 174 ASP B CA 1
ATOM 4130 C C . ASP B 1 174 ? -7.082 -4.402 9.789 1 96.88 174 ASP B C 1
ATOM 4132 O O . ASP B 1 174 ? -6.391 -4.758 8.836 1 96.88 174 ASP B O 1
ATOM 4136 N N . GLU B 1 175 ? -6.766 -4.535 11.023 1 97.31 175 GLU B N 1
ATOM 4137 C CA . GLU B 1 175 ? -5.492 -5.129 11.414 1 97.31 175 GLU B CA 1
ATOM 4138 C C . GLU B 1 175 ? -5.379 -6.566 10.906 1 97.31 175 GLU B C 1
ATOM 4140 O O . GLU B 1 175 ? -4.309 -6.992 10.461 1 97.31 175 GLU B O 1
ATOM 4145 N N . ARG B 1 176 ? -6.402 -7.297 11.016 1 95.94 176 ARG B N 1
ATOM 4146 C CA . ARG B 1 176 ? -6.418 -8.68 10.555 1 95.94 176 ARG B CA 1
ATOM 4147 C C . ARG B 1 176 ? -6.145 -8.758 9.055 1 95.94 176 ARG B C 1
ATOM 4149 O O . ARG B 1 176 ? -5.355 -9.594 8.609 1 95.94 176 ARG B O 1
ATOM 4156 N N . VAL B 1 177 ? -6.789 -7.902 8.289 1 97.19 177 VAL B N 1
ATOM 4157 C CA . VAL B 1 177 ? -6.609 -7.875 6.84 1 97.19 177 VAL B CA 1
ATOM 4158 C C . VAL B 1 177 ? -5.152 -7.551 6.504 1 97.19 177 VAL B C 1
ATOM 4160 O O . VAL B 1 177 ? -4.523 -8.25 5.707 1 97.19 177 VAL B O 1
ATOM 4163 N N . VAL B 1 178 ? -4.602 -6.547 7.148 1 98.5 178 VAL B N 1
ATOM 4164 C CA . VAL B 1 178 ? -3.24 -6.113 6.852 1 98.5 178 VAL B CA 1
ATOM 4165 C C . VAL B 1 178 ? -2.252 -7.199 7.281 1 98.5 178 VAL B C 1
ATOM 4167 O O . VAL B 1 178 ? -1.25 -7.438 6.602 1 98.5 178 VAL B O 1
ATOM 4170 N N . THR B 1 179 ? -2.527 -7.84 8.367 1 98.12 179 THR B N 1
ATOM 4171 C CA . THR B 1 179 ? -1.641 -8.891 8.867 1 98.12 179 THR B CA 1
ATOM 4172 C C . THR B 1 179 ? -1.574 -10.055 7.883 1 98.12 179 THR B C 1
ATOM 4174 O O . THR B 1 179 ? -0.487 -10.484 7.5 1 98.12 179 THR B O 1
ATOM 4177 N N . ILE B 1 180 ? -2.658 -10.469 7.43 1 97.44 180 ILE B N 1
ATOM 4178 C CA . ILE B 1 180 ? -2.725 -11.664 6.598 1 97.44 180 ILE B CA 1
ATOM 4179 C C . ILE B 1 180 ? -2.312 -11.32 5.168 1 97.44 180 ILE B C 1
ATOM 4181 O O . ILE B 1 180 ? -1.501 -12.023 4.562 1 97.44 180 ILE B O 1
ATOM 4185 N N . ASP B 1 181 ? -2.846 -10.227 4.641 1 98.25 181 ASP B N 1
ATOM 4186 C CA . ASP B 1 181 ? -2.721 -9.945 3.215 1 98.25 181 ASP B CA 1
ATOM 4187 C C . ASP B 1 181 ? -1.428 -9.188 2.914 1 98.25 181 ASP B C 1
ATOM 4189 O O . ASP B 1 181 ? -1.029 -9.062 1.755 1 98.25 181 ASP B O 1
ATOM 4193 N N . LEU B 1 182 ? -0.736 -8.703 3.939 1 98.75 182 LEU B N 1
ATOM 4194 C CA . LEU B 1 182 ? 0.491 -7.957 3.688 1 98.75 182 LEU B CA 1
ATOM 4195 C C . LEU B 1 182 ? 1.646 -8.516 4.512 1 98.75 182 LEU B C 1
ATOM 4197 O O . LEU B 1 182 ? 2.545 -9.164 3.973 1 98.75 182 LEU B O 1
ATOM 4201 N N . LEU B 1 183 ? 1.558 -8.453 5.809 1 98.75 183 LEU B N 1
ATOM 4202 C CA . LEU B 1 183 ? 2.682 -8.797 6.672 1 98.75 183 LEU B CA 1
ATOM 4203 C C . LEU B 1 183 ? 3.055 -10.266 6.52 1 98.75 183 LEU B C 1
ATOM 4205 O O . LEU B 1 183 ? 4.234 -10.602 6.414 1 98.75 183 LEU B O 1
ATOM 4209 N N . ALA B 1 184 ? 2.086 -11.117 6.523 1 98.69 184 ALA B N 1
ATOM 4210 C CA . ALA B 1 184 ? 2.354 -12.555 6.418 1 98.69 184 ALA B CA 1
ATOM 4211 C C . ALA B 1 184 ? 3.008 -12.891 5.078 1 98.69 184 ALA B C 1
ATOM 4213 O O . ALA B 1 184 ? 3.939 -13.695 5.023 1 98.69 184 ALA B O 1
ATOM 4214 N N . GLN B 1 185 ? 2.525 -12.297 4.027 1 98.44 185 GLN B N 1
ATOM 4215 C CA . GLN B 1 185 ? 3.082 -12.531 2.699 1 98.44 185 GLN B CA 1
ATOM 4216 C C . GLN B 1 185 ? 4.52 -12.023 2.609 1 98.44 185 GLN B C 1
ATOM 4218 O O . GLN B 1 185 ? 5.375 -12.68 2.008 1 98.44 185 GLN B O 1
ATOM 4223 N N . MET B 1 186 ? 4.762 -10.867 3.176 1 98.62 186 MET B N 1
ATOM 4224 C CA . MET B 1 186 ? 6.117 -10.32 3.229 1 98.62 186 MET B CA 1
ATOM 4225 C C . MET B 1 186 ? 7.055 -11.258 3.979 1 98.62 186 MET B C 1
ATOM 4227 O O . MET B 1 186 ? 8.156 -11.555 3.506 1 98.62 186 MET B O 1
ATOM 4231 N N . LYS B 1 187 ? 6.59 -11.711 5.105 1 98.62 187 LYS B N 1
ATOM 4232 C CA . LYS B 1 187 ? 7.434 -12.555 5.945 1 98.62 187 LYS B CA 1
ATOM 4233 C C . LYS B 1 187 ? 7.77 -13.867 5.242 1 98.62 187 LYS B C 1
ATOM 4235 O O . LYS B 1 187 ? 8.938 -14.266 5.176 1 98.62 187 LYS B O 1
ATOM 4240 N N . LEU B 1 188 ? 6.762 -14.492 4.738 1 98.62 188 LEU B N 1
ATOM 4241 C CA . LEU B 1 188 ? 6.977 -15.758 4.059 1 98.62 188 LEU B CA 1
ATOM 4242 C C . LEU B 1 188 ? 7.961 -15.602 2.904 1 98.62 188 LEU B C 1
ATOM 4244 O O . LEU B 1 188 ? 8.867 -16.422 2.742 1 98.62 188 LEU B O 1
ATOM 4248 N N . SER B 1 189 ? 7.797 -14.586 2.107 1 98.69 189 SER B N 1
ATOM 4249 C CA . SER B 1 189 ? 8.688 -14.32 0.985 1 98.69 189 SER B CA 1
ATOM 4250 C C . SER B 1 189 ? 10.125 -14.102 1.458 1 98.69 189 SER B C 1
ATOM 4252 O O . SER B 1 189 ? 11.062 -14.656 0.881 1 98.69 189 SER B O 1
ATOM 4254 N N . LYS B 1 190 ? 10.258 -13.32 2.52 1 98 190 LYS B N 1
ATOM 4255 C CA . LYS B 1 190 ? 11.586 -13.016 3.047 1 98 190 LYS B CA 1
ATOM 4256 C C . LYS B 1 190 ? 12.273 -14.273 3.557 1 98 190 LYS B C 1
ATOM 4258 O O . LYS B 1 190 ? 13.5 -14.391 3.469 1 98 190 LYS B O 1
ATOM 4263 N N . LEU B 1 191 ? 11.539 -15.172 4.082 1 98.25 191 LEU B N 1
ATOM 4264 C CA . LEU B 1 191 ? 12.094 -16.406 4.613 1 98.25 191 LEU B CA 1
ATOM 4265 C C . LEU B 1 191 ? 12.484 -17.359 3.484 1 98.25 191 LEU B C 1
ATOM 4267 O O . LEU B 1 191 ? 13.406 -18.172 3.641 1 98.25 191 LEU B O 1
ATOM 4271 N N . VAL B 1 192 ? 11.875 -17.234 2.303 1 98.75 192 VAL B N 1
ATOM 4272 C CA . VAL B 1 192 ? 12.094 -18.156 1.188 1 98.75 192 VAL B CA 1
ATOM 4273 C C . VAL B 1 192 ? 13.234 -17.641 0.312 1 98.75 192 VAL B C 1
ATOM 4275 O O . VAL B 1 192 ? 13.945 -18.422 -0.324 1 98.75 192 VAL B O 1
ATOM 4278 N N . ILE B 1 193 ? 13.5 -16.359 0.303 1 98.5 193 ILE B N 1
ATOM 4279 C CA . ILE B 1 193 ? 14.453 -15.695 -0.586 1 98.5 193 ILE B CA 1
ATOM 4280 C C . ILE B 1 193 ? 15.836 -16.312 -0.41 1 98.5 193 ILE B C 1
ATOM 4282 O O . ILE B 1 193 ? 16.5 -16.656 -1.391 1 98.5 193 ILE B O 1
ATOM 4286 N N . PRO B 1 194 ? 16.297 -16.531 0.864 1 97.88 194 PRO B N 1
ATOM 4287 C CA . PRO B 1 194 ? 17.625 -17.141 1 1 97.88 194 PRO B CA 1
ATOM 4288 C C . PRO B 1 194 ? 17.703 -18.531 0.408 1 97.88 194 PRO B C 1
ATOM 4290 O O . PRO B 1 194 ? 18.75 -18.938 -0.099 1 97.88 194 PRO B O 1
ATOM 4293 N N . ILE B 1 195 ? 16.641 -19.266 0.436 1 98.5 195 ILE B N 1
ATOM 4294 C CA . ILE B 1 195 ? 16.578 -20.609 -0.124 1 98.5 195 ILE B CA 1
ATOM 4295 C C . ILE B 1 195 ? 16.719 -20.547 -1.644 1 98.5 195 ILE B C 1
ATOM 4297 O O . ILE B 1 195 ? 17.5 -21.297 -2.238 1 98.5 195 ILE B O 1
ATOM 4301 N N . MET B 1 196 ? 16.031 -19.609 -2.264 1 98.69 196 MET B N 1
ATOM 4302 C CA . MET B 1 196 ? 16.062 -19.422 -3.711 1 98.69 196 MET B CA 1
ATOM 4303 C C . MET B 1 196 ? 17.438 -18.922 -4.164 1 98.69 196 MET B C 1
ATOM 4305 O O . MET B 1 196 ? 17.953 -19.344 -5.199 1 98.69 196 MET B O 1
ATOM 4309 N N . LYS B 1 197 ? 17.938 -18.031 -3.383 1 97.88 197 LYS B N 1
ATOM 4310 C CA . LYS B 1 197 ? 19.266 -17.5 -3.695 1 97.88 197 LYS B CA 1
ATOM 4311 C C . LYS B 1 197 ? 20.312 -18.609 -3.713 1 97.88 197 LYS B C 1
ATOM 4313 O O . LYS B 1 197 ? 21.125 -18.703 -4.641 1 97.88 197 LYS B O 1
ATOM 4318 N N . GLU B 1 198 ? 20.266 -19.422 -2.709 1 97.31 198 GLU B N 1
ATOM 4319 C CA . GLU B 1 198 ? 21.219 -20.531 -2.592 1 97.31 198 GLU B CA 1
ATOM 4320 C C . GLU B 1 198 ? 21.047 -21.516 -3.744 1 97.31 198 GLU B C 1
ATOM 4322 O O . GLU B 1 198 ? 22.031 -22.031 -4.273 1 97.31 198 GLU B O 1
ATOM 4327 N N . ALA B 1 199 ? 19.875 -21.766 -4.164 1 97.75 199 ALA B N 1
ATOM 4328 C CA . ALA B 1 199 ? 19.578 -22.719 -5.238 1 97.75 199 ALA B CA 1
ATOM 4329 C C . ALA B 1 199 ? 19.891 -22.109 -6.602 1 97.75 199 ALA B C 1
ATOM 4331 O O . ALA B 1 199 ? 19.984 -22.828 -7.602 1 97.75 199 ALA B O 1
ATOM 4332 N N . GLY B 1 200 ? 19.938 -20.734 -6.684 1 97.75 200 GLY B N 1
ATOM 4333 C CA . GLY B 1 200 ? 20.281 -20.047 -7.914 1 97.75 200 GLY B CA 1
ATOM 4334 C C . GLY B 1 200 ? 19.094 -19.828 -8.82 1 97.75 200 GLY B C 1
ATOM 4335 O O . GLY B 1 200 ? 19.25 -19.531 -10.008 1 97.75 200 GLY B O 1
ATOM 4336 N N . PHE B 1 201 ? 17.922 -20.047 -8.273 1 98.44 201 PHE B N 1
ATOM 4337 C CA . PHE B 1 201 ? 16.688 -19.844 -9.023 1 98.44 201 PHE B CA 1
ATOM 4338 C C . PHE B 1 201 ? 15.508 -19.625 -8.086 1 98.44 201 PHE B C 1
ATOM 4340 O O . PHE B 1 201 ? 15.43 -20.234 -7.023 1 98.44 201 PHE B O 1
ATOM 4347 N N . GLY B 1 202 ? 14.617 -18.734 -8.547 1 98.75 202 GLY B N 1
ATOM 4348 C CA . GLY B 1 202 ? 13.367 -18.562 -7.809 1 98.75 202 GLY B CA 1
ATOM 4349 C C . GLY B 1 202 ? 12.359 -17.688 -8.539 1 98.75 202 GLY B C 1
ATOM 4350 O O . GLY B 1 202 ? 12.719 -16.953 -9.461 1 98.75 202 GLY B O 1
ATOM 4351 N N . HIS B 1 203 ? 11.141 -17.828 -8.211 1 98.94 203 HIS B N 1
ATOM 4352 C CA . HIS B 1 203 ? 10.047 -17 -8.703 1 98.94 203 HIS B CA 1
ATOM 4353 C C . HIS B 1 203 ? 8.969 -16.812 -7.645 1 98.94 203 HIS B C 1
ATOM 4355 O O . HIS B 1 203 ? 8.359 -17.781 -7.195 1 98.94 203 HIS B O 1
ATOM 4361 N N . ILE B 1 204 ? 8.82 -15.633 -7.23 1 98.94 204 ILE B N 1
ATOM 4362 C CA . ILE B 1 204 ? 7.812 -15.305 -6.23 1 98.94 204 ILE B CA 1
ATOM 4363 C C . ILE B 1 204 ? 6.609 -14.656 -6.906 1 98.94 204 ILE B C 1
ATOM 4365 O O . ILE B 1 204 ? 6.742 -13.625 -7.574 1 98.94 204 ILE B O 1
ATOM 4369 N N . ILE B 1 205 ? 5.441 -15.266 -6.77 1 98.94 205 ILE B N 1
ATOM 4370 C CA . ILE B 1 205 ? 4.195 -14.797 -7.367 1 98.94 205 ILE B CA 1
ATOM 4371 C C . ILE B 1 205 ? 3.248 -14.32 -6.27 1 98.94 205 ILE B C 1
ATOM 4373 O O . ILE B 1 205 ? 2.928 -15.07 -5.344 1 98.94 205 ILE B O 1
ATOM 4377 N N . PHE B 1 206 ? 2.871 -13.047 -6.305 1 98.75 206 PHE B N 1
ATOM 4378 C CA . PHE B 1 206 ? 1.919 -12.461 -5.367 1 98.75 206 PHE B CA 1
ATOM 4379 C C . PHE B 1 206 ? 0.533 -12.367 -5.992 1 98.75 206 PHE B C 1
ATOM 4381 O O . PHE B 1 206 ? 0.388 -11.891 -7.121 1 98.75 206 PHE B O 1
ATOM 4388 N N . THR B 1 207 ? -0.457 -12.891 -5.289 1 97.75 207 THR B N 1
ATOM 4389 C CA . THR B 1 207 ? -1.838 -12.648 -5.691 1 97.75 207 THR B CA 1
ATOM 4390 C C . THR B 1 207 ? -2.389 -11.398 -5.012 1 97.75 207 THR B C 1
ATOM 4392 O O . THR B 1 207 ? -2.904 -11.469 -3.896 1 97.75 207 THR B O 1
ATOM 4395 N N . ALA B 1 208 ? -2.295 -10.359 -5.699 1 96.88 208 ALA B N 1
ATOM 4396 C CA . ALA B 1 208 ? -2.869 -9.109 -5.219 1 96.88 208 ALA B CA 1
ATOM 4397 C C . ALA B 1 208 ? -4.352 -9.016 -5.566 1 96.88 208 ALA B C 1
ATOM 4399 O O . ALA B 1 208 ? -5.133 -9.914 -5.238 1 96.88 208 ALA B O 1
ATOM 4400 N N . SER B 1 209 ? -4.77 -7.898 -6.176 1 94.94 209 SER B N 1
ATOM 4401 C CA . SER B 1 209 ? -6.141 -7.613 -6.582 1 94.94 209 SER B CA 1
ATOM 4402 C C . SER B 1 209 ? -6.207 -6.41 -7.512 1 94.94 209 SER B C 1
ATOM 4404 O O . SER B 1 209 ? -5.262 -5.621 -7.582 1 94.94 209 SER B O 1
ATOM 4406 N N . MET B 1 210 ? -7.281 -6.359 -8.234 1 94.06 210 MET B N 1
ATOM 4407 C CA . MET B 1 210 ? -7.547 -5.102 -8.93 1 94.06 210 MET B CA 1
ATOM 4408 C C . MET B 1 210 ? -7.629 -3.943 -7.941 1 94.06 210 MET B C 1
ATOM 4410 O O . MET B 1 210 ? -7.297 -2.807 -8.281 1 94.06 210 MET B O 1
ATOM 4414 N N . TYR B 1 211 ? -7.949 -4.277 -6.754 1 94.12 211 TYR B N 1
ATOM 4415 C CA . TYR B 1 211 ? -8.047 -3.277 -5.699 1 94.12 211 TYR B CA 1
ATOM 4416 C C . TYR B 1 211 ? -6.664 -2.889 -5.188 1 94.12 211 TYR B C 1
ATOM 4418 O O . TYR B 1 211 ? -6.539 -2.051 -4.289 1 94.12 211 TYR B O 1
ATOM 4426 N N . SER B 1 212 ? -5.637 -3.43 -5.77 1 96.44 212 SER B N 1
ATOM 4427 C CA . SER B 1 212 ? -4.281 -2.936 -5.539 1 96.44 212 SER B CA 1
ATOM 4428 C C . SER B 1 212 ? -3.924 -1.829 -6.523 1 96.44 212 SER B C 1
ATOM 4430 O O . SER B 1 212 ? -2.895 -1.166 -6.375 1 96.44 212 SER B O 1
ATOM 4432 N N . ARG B 1 213 ? -4.781 -1.568 -7.48 1 93.06 213 ARG B N 1
ATOM 4433 C CA . ARG B 1 213 ? -4.539 -0.559 -8.508 1 93.06 213 ARG B CA 1
ATOM 4434 C C . ARG B 1 213 ? -5.465 0.638 -8.328 1 93.06 213 ARG B C 1
ATOM 4436 O O . ARG B 1 213 ? -5.102 1.768 -8.656 1 93.06 213 ARG B O 1
ATOM 4443 N N . PHE B 1 214 ? -6.629 0.336 -7.883 1 94.62 214 PHE B N 1
ATOM 4444 C CA . PHE B 1 214 ? -7.531 1.442 -7.59 1 94.62 214 PHE B CA 1
ATOM 4445 C C . PHE B 1 214 ? -8.281 1.199 -6.289 1 94.62 214 PHE B C 1
ATOM 4447 O O . PHE B 1 214 ? -8.383 0.061 -5.824 1 94.62 214 PHE B O 1
ATOM 4454 N N . VAL B 1 215 ? -8.75 2.275 -5.707 1 95.81 215 VAL B N 1
ATOM 4455 C CA . VAL B 1 215 ? -9.352 2.234 -4.379 1 95.81 215 VAL B CA 1
ATOM 4456 C C . VAL B 1 215 ? -10.844 2.557 -4.477 1 95.81 215 VAL B C 1
ATOM 4458 O O . VAL B 1 215 ? -11.227 3.561 -5.086 1 95.81 215 VAL B O 1
ATOM 4461 N N . THR B 1 216 ? -11.656 1.724 -3.945 1 92.69 216 THR B N 1
ATOM 4462 C CA . THR B 1 216 ? -13.102 1.962 -3.904 1 92.69 216 THR B CA 1
ATOM 4463 C C . THR B 1 216 ? -13.594 2.039 -2.461 1 92.69 216 THR B C 1
ATOM 4465 O O . THR B 1 216 ? -12.906 1.589 -1.54 1 92.69 216 THR B O 1
ATOM 4468 N N . GLY B 1 217 ? -14.734 2.672 -2.289 1 92.25 217 GLY B N 1
ATOM 4469 C CA . GLY B 1 217 ? -15.352 2.707 -0.97 1 92.25 217 GLY B CA 1
ATOM 4470 C C . GLY B 1 217 ? -15.805 1.344 -0.486 1 92.25 217 GLY B C 1
ATOM 4471 O O . GLY B 1 217 ? -16.297 0.531 -1.274 1 92.25 217 GLY B O 1
ATOM 4472 N N . GLY B 1 218 ? -15.641 1.116 0.812 1 93.94 218 GLY B N 1
ATOM 4473 C CA . GLY B 1 218 ? -16.109 -0.122 1.42 1 93.94 218 GLY B CA 1
ATOM 4474 C C . GLY B 1 218 ? -15.023 -1.179 1.519 1 93.94 218 GLY B C 1
ATOM 4475 O O . GLY B 1 218 ? -15.25 -2.264 2.057 1 93.94 218 GLY B O 1
ATOM 4476 N N . PHE B 1 219 ? -13.805 -0.823 1.022 1 95.5 219 PHE B N 1
ATOM 4477 C CA . PHE B 1 219 ? -12.719 -1.792 1 1 95.5 219 PHE B CA 1
ATOM 4478 C C . PHE B 1 219 ? -11.414 -1.15 1.455 1 95.5 219 PHE B C 1
ATOM 4480 O O . PHE B 1 219 ? -10.336 -1.542 1.007 1 95.5 219 PHE B O 1
ATOM 4487 N N . ALA B 1 220 ? -11.461 -0.18 2.328 1 96.25 220 ALA B N 1
ATOM 4488 C CA . ALA B 1 220 ? -10.32 0.671 2.658 1 96.25 220 ALA B CA 1
ATOM 4489 C C . ALA B 1 220 ? -9.133 -0.162 3.137 1 96.25 220 ALA B C 1
ATOM 4491 O O . ALA B 1 220 ? -8.023 -0.022 2.623 1 96.25 220 ALA B O 1
ATOM 4492 N N . SER B 1 221 ? -9.344 -1.048 4.125 1 96.38 221 SER B N 1
ATOM 4493 C CA . SER B 1 221 ? -8.234 -1.815 4.676 1 96.38 221 SER B CA 1
ATOM 4494 C C . SER B 1 221 ? -7.727 -2.854 3.68 1 96.38 221 SER B C 1
ATOM 4496 O O . SER B 1 221 ? -6.531 -3.139 3.623 1 96.38 221 SER B O 1
ATOM 4498 N N . TYR B 1 222 ? -8.641 -3.467 2.916 1 96.69 222 TYR B N 1
ATOM 4499 C CA . TYR B 1 222 ? -8.258 -4.418 1.88 1 96.69 222 TYR B CA 1
ATOM 4500 C C . TYR B 1 222 ? -7.406 -3.744 0.807 1 96.69 222 TYR B C 1
ATOM 4502 O O . TYR B 1 222 ? -6.359 -4.262 0.419 1 96.69 222 TYR B O 1
ATOM 4510 N N . CYS B 1 223 ? -7.867 -2.572 0.381 1 98 223 CYS B N 1
ATOM 45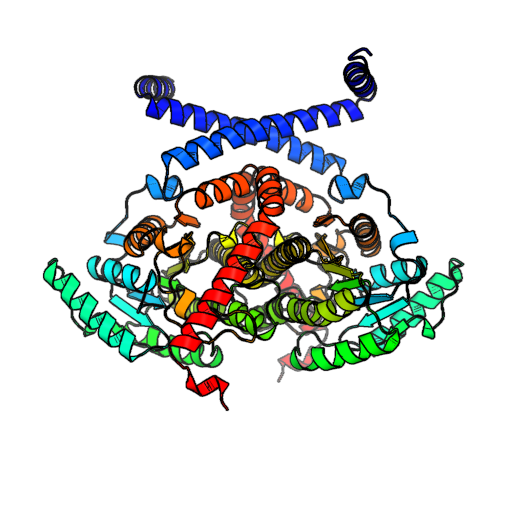11 C CA . CYS B 1 223 ? -7.09 -1.803 -0.584 1 98 223 CYS B CA 1
ATOM 4512 C C . CYS B 1 223 ? -5.727 -1.429 -0.015 1 98 223 CYS B C 1
ATOM 4514 O O . CYS B 1 223 ? -4.719 -1.486 -0.72 1 98 223 CYS B O 1
ATOM 4516 N N . ALA B 1 224 ? -5.68 -1.059 1.237 1 98.56 224 ALA B N 1
ATOM 4517 C CA . ALA B 1 224 ? -4.414 -0.714 1.879 1 98.56 224 ALA B CA 1
ATOM 4518 C C . ALA B 1 224 ? -3.434 -1.883 1.82 1 98.56 224 ALA B C 1
ATOM 4520 O O . ALA B 1 224 ? -2.287 -1.72 1.394 1 98.56 224 ALA B O 1
ATOM 4521 N N . ALA B 1 225 ? -3.883 -3.02 2.197 1 98.56 225 ALA B N 1
ATOM 4522 C CA . ALA B 1 225 ? -3.035 -4.211 2.23 1 98.56 225 ALA B CA 1
ATOM 4523 C C . ALA B 1 225 ? -2.557 -4.582 0.831 1 98.56 225 ALA B C 1
ATOM 4525 O O . ALA B 1 225 ? -1.372 -4.859 0.627 1 98.56 225 ALA B O 1
ATOM 4526 N N . LYS B 1 226 ? -3.475 -4.547 -0.094 1 98.56 226 LYS B N 1
ATOM 4527 C CA . LYS B 1 226 ? -3.148 -5.023 -1.436 1 98.56 226 LYS B CA 1
ATOM 4528 C C . LYS B 1 226 ? -2.303 -4 -2.191 1 98.56 226 LYS B C 1
ATOM 4530 O O . LYS B 1 226 ? -1.447 -4.371 -2.998 1 98.56 226 LYS B O 1
ATOM 4535 N N . HIS B 1 227 ? -2.537 -2.729 -1.958 1 98.56 227 HIS B N 1
ATOM 4536 C CA . HIS B 1 227 ? -1.613 -1.734 -2.488 1 98.56 227 HIS B CA 1
ATOM 4537 C C . HIS B 1 227 ? -0.219 -1.907 -1.896 1 98.56 227 HIS B C 1
ATOM 4539 O O . HIS B 1 227 ? 0.781 -1.807 -2.611 1 98.56 227 HIS B O 1
ATOM 4545 N N . GLY B 1 228 ? -0.18 -2.084 -0.6 1 98.75 228 GLY B N 1
ATOM 4546 C CA . GLY B 1 228 ? 1.097 -2.346 0.045 1 98.75 228 GLY B CA 1
ATOM 4547 C C . GLY B 1 228 ? 1.811 -3.562 -0.516 1 98.75 228 GLY B C 1
ATOM 4548 O O . GLY B 1 228 ? 3.018 -3.52 -0.766 1 98.75 228 GLY B O 1
ATOM 4549 N N . LEU B 1 229 ? 1.054 -4.59 -0.75 1 98.75 229 LEU B N 1
ATOM 4550 C CA . LEU B 1 229 ? 1.614 -5.836 -1.265 1 98.75 229 LEU B CA 1
ATOM 4551 C C . LEU B 1 229 ? 2.189 -5.637 -2.664 1 98.75 229 LEU B C 1
ATOM 4553 O O . LEU B 1 229 ? 3.285 -6.109 -2.963 1 98.75 229 LEU B O 1
ATOM 4557 N N . ARG B 1 230 ? 1.473 -4.992 -3.469 1 98.06 230 ARG B N 1
ATOM 4558 C CA . ARG B 1 230 ? 1.94 -4.727 -4.824 1 98.06 230 ARG B CA 1
ATOM 4559 C C . ARG B 1 230 ? 3.221 -3.898 -4.809 1 98.06 230 ARG B C 1
ATOM 4561 O O . ARG B 1 230 ? 4.16 -4.18 -5.559 1 98.06 230 ARG B O 1
ATOM 4568 N N . ALA B 1 231 ? 3.254 -2.902 -3.998 1 98.31 231 ALA B N 1
ATOM 4569 C CA . ALA B 1 231 ? 4.441 -2.057 -3.887 1 98.31 231 ALA B CA 1
ATOM 4570 C C . ALA B 1 231 ? 5.641 -2.857 -3.383 1 98.31 231 ALA B C 1
ATOM 4572 O O . ALA B 1 231 ? 6.758 -2.691 -3.879 1 98.31 231 ALA B O 1
ATOM 4573 N N . PHE B 1 232 ? 5.414 -3.715 -2.4 1 98.62 232 PHE B N 1
ATOM 4574 C CA . PHE B 1 232 ? 6.473 -4.57 -1.876 1 98.62 232 PHE B CA 1
ATOM 4575 C C . PHE B 1 232 ? 7.043 -5.461 -2.973 1 98.62 232 PHE B C 1
ATOM 4577 O O . PHE B 1 232 ? 8.258 -5.582 -3.111 1 98.62 232 PHE B O 1
ATOM 4584 N N . ALA B 1 233 ? 6.152 -6 -3.717 1 98.31 233 ALA B N 1
ATOM 4585 C CA . ALA B 1 233 ? 6.547 -6.887 -4.809 1 98.31 233 ALA B CA 1
ATOM 4586 C C . ALA B 1 233 ? 7.406 -6.148 -5.832 1 98.31 233 ALA B C 1
ATOM 4588 O O . ALA B 1 233 ? 8.438 -6.66 -6.266 1 98.31 233 ALA B O 1
ATOM 4589 N N . GLU B 1 234 ? 6.977 -5.004 -6.195 1 97.19 234 GLU B N 1
ATOM 4590 C CA . GLU B 1 234 ? 7.727 -4.195 -7.152 1 97.19 234 GLU B CA 1
ATOM 4591 C C . GLU B 1 234 ? 9.102 -3.83 -6.605 1 97.19 234 GLU B C 1
ATOM 4593 O O . GLU B 1 234 ? 10.094 -3.865 -7.336 1 97.19 234 GLU B O 1
ATOM 4598 N N . GLY B 1 235 ? 9.117 -3.412 -5.348 1 97.38 235 GLY B N 1
ATOM 4599 C CA . GLY B 1 235 ? 10.391 -3.105 -4.711 1 97.38 235 GLY B CA 1
ATOM 4600 C C . GLY B 1 235 ? 11.336 -4.293 -4.668 1 97.38 235 GLY B C 1
ATOM 4601 O O . GLY B 1 235 ? 12.523 -4.156 -4.977 1 97.38 235 GLY B O 1
ATOM 4602 N N . LEU B 1 236 ? 10.812 -5.418 -4.309 1 97.31 236 LEU B N 1
ATOM 4603 C CA . LEU B 1 236 ? 11.609 -6.641 -4.246 1 97.31 236 LEU B CA 1
ATOM 4604 C C . LEU B 1 236 ? 12.195 -6.977 -5.613 1 97.31 236 LEU B C 1
ATOM 4606 O O . LEU B 1 236 ? 13.359 -7.355 -5.715 1 97.31 236 LEU B O 1
ATOM 4610 N N . ASP B 1 237 ? 11.406 -6.887 -6.66 1 97.56 237 ASP B N 1
ATOM 4611 C CA . ASP B 1 237 ? 11.859 -7.156 -8.023 1 97.56 237 ASP B CA 1
ATOM 4612 C C . ASP B 1 237 ? 13.062 -6.289 -8.383 1 97.56 237 ASP B C 1
ATOM 4614 O O . ASP B 1 237 ? 14.047 -6.785 -8.93 1 97.56 237 ASP B O 1
ATOM 4618 N N . ARG B 1 238 ? 12.969 -5.035 -8.07 1 96.81 238 ARG B N 1
ATOM 4619 C CA . ARG B 1 238 ? 14.039 -4.098 -8.383 1 96.81 238 ARG B CA 1
ATOM 4620 C C . ARG B 1 238 ? 15.289 -4.398 -7.562 1 96.81 238 ARG B C 1
ATOM 4622 O O . ARG B 1 238 ? 16.406 -4.242 -8.055 1 96.81 238 ARG B O 1
ATOM 4629 N N . GLU B 1 239 ? 15.102 -4.801 -6.371 1 96.5 239 GLU B N 1
ATOM 4630 C CA . GLU B 1 239 ? 16.25 -5.141 -5.523 1 96.5 239 GLU B CA 1
ATOM 4631 C C . GLU B 1 239 ? 16.922 -6.414 -6.008 1 96.5 239 GLU B C 1
ATOM 4633 O O . GLU B 1 239 ? 18.156 -6.512 -5.988 1 96.5 239 GLU B O 1
ATOM 4638 N N . PHE B 1 240 ? 16.125 -7.41 -6.418 1 97.19 240 PHE B N 1
ATOM 4639 C CA . PHE B 1 240 ? 16.688 -8.617 -6.996 1 97.19 240 PHE B CA 1
ATOM 4640 C C . PHE B 1 240 ? 17.531 -8.281 -8.219 1 97.19 240 PHE B C 1
ATOM 4642 O O . PHE B 1 240 ? 18.656 -8.773 -8.359 1 97.19 240 PHE B O 1
ATOM 4649 N N . ARG B 1 241 ? 17.031 -7.477 -9.047 1 94 241 ARG B N 1
ATOM 4650 C CA . ARG B 1 241 ? 17.75 -7.062 -10.25 1 94 241 ARG B CA 1
ATOM 4651 C C . ARG B 1 241 ? 19.047 -6.348 -9.891 1 94 241 ARG B C 1
ATOM 4653 O O . ARG B 1 241 ? 20.094 -6.617 -10.484 1 94 241 ARG B O 1
ATOM 4660 N N . ALA B 1 242 ? 18.906 -5.512 -8.969 1 94.06 242 ALA B N 1
ATOM 4661 C CA . ALA B 1 242 ? 20.062 -4.723 -8.547 1 94.06 242 ALA B CA 1
ATOM 4662 C C . ALA B 1 242 ? 21.172 -5.621 -7.984 1 94.06 242 ALA B C 1
ATOM 4664 O O . ALA B 1 242 ? 22.359 -5.359 -8.188 1 94.06 242 ALA B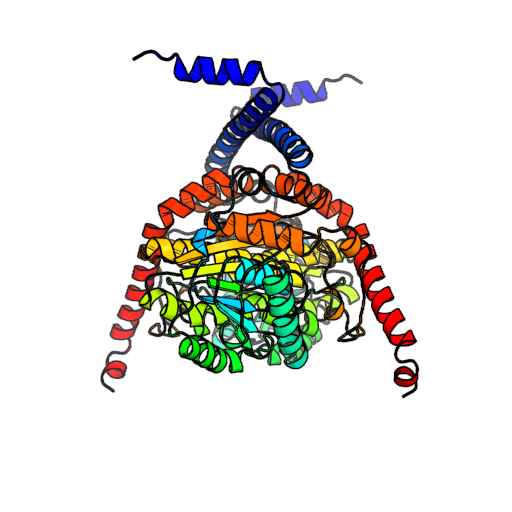 O 1
ATOM 4665 N N . LYS B 1 243 ? 20.734 -6.652 -7.328 1 94.25 243 LYS B N 1
ATOM 4666 C CA . LYS B 1 243 ? 21.703 -7.543 -6.676 1 94.25 243 LYS B CA 1
ATOM 4667 C C . LYS B 1 243 ? 22.141 -8.664 -7.617 1 94.25 243 LYS B C 1
ATOM 4669 O O . LYS B 1 243 ? 23.016 -9.453 -7.281 1 94.25 243 LYS B O 1
ATOM 4674 N N . GLY B 1 244 ? 21.484 -8.789 -8.734 1 95.19 244 GLY B N 1
ATOM 4675 C CA . GLY B 1 244 ? 21.812 -9.812 -9.711 1 95.19 244 GLY B CA 1
ATOM 4676 C C . GLY B 1 244 ? 21.281 -11.188 -9.336 1 95.19 244 GLY B C 1
ATOM 4677 O O . GLY B 1 244 ? 21.891 -12.203 -9.664 1 95.19 244 GLY B O 1
ATOM 4678 N N . TYR B 1 245 ? 20.25 -11.203 -8.523 1 97 245 TYR B N 1
ATOM 4679 C CA . TYR B 1 245 ? 19.641 -12.477 -8.172 1 97 245 TYR B CA 1
ATOM 4680 C C . TYR B 1 245 ? 18.781 -13 -9.32 1 97 245 TYR B C 1
ATOM 4682 O O . TYR B 1 245 ? 18.094 -12.227 -9.992 1 97 245 TYR B O 1
ATOM 4690 N N . ASN B 1 246 ? 18.922 -14.281 -9.578 1 98.19 246 ASN B N 1
ATOM 4691 C CA . ASN B 1 246 ? 18.031 -14.938 -10.531 1 98.19 246 ASN B CA 1
ATOM 4692 C C . ASN B 1 246 ? 16.703 -15.336 -9.891 1 98.19 246 ASN B C 1
ATOM 4694 O O . ASN B 1 246 ? 16.359 -16.516 -9.867 1 98.19 246 ASN B O 1
ATOM 4698 N N . ILE B 1 247 ? 16.047 -14.461 -9.383 1 98.62 247 ILE B N 1
ATOM 4699 C CA . ILE B 1 247 ? 14.727 -14.602 -8.766 1 98.62 247 ILE B CA 1
ATOM 4700 C C . ILE B 1 247 ? 13.742 -13.617 -9.406 1 98.62 247 ILE B C 1
ATOM 4702 O O . ILE B 1 247 ? 13.977 -12.406 -9.398 1 98.62 247 ILE B O 1
ATOM 4706 N N . ALA B 1 248 ? 12.672 -14.094 -9.992 1 98.62 248 ALA B N 1
ATOM 4707 C CA . ALA B 1 248 ? 11.648 -13.266 -10.633 1 98.62 248 ALA B CA 1
ATOM 4708 C C . ALA B 1 248 ? 10.516 -12.953 -9.656 1 98.62 248 ALA B C 1
ATOM 4710 O O . ALA B 1 248 ? 10.352 -13.641 -8.648 1 98.62 248 ALA B O 1
ATOM 4711 N N . VAL B 1 249 ? 9.82 -11.875 -9.922 1 98.62 249 VAL B N 1
ATOM 4712 C CA . VAL B 1 249 ? 8.625 -11.508 -9.172 1 98.62 249 VAL B CA 1
ATOM 4713 C C . VAL B 1 249 ? 7.477 -11.219 -10.141 1 98.62 249 VAL B C 1
ATOM 4715 O O . VAL B 1 249 ? 7.66 -10.523 -11.141 1 98.62 249 VAL B O 1
ATOM 4718 N N . THR B 1 250 ? 6.316 -11.805 -9.938 1 98.69 250 THR B N 1
ATOM 4719 C CA . THR B 1 250 ? 5.109 -11.5 -10.695 1 98.69 250 THR B CA 1
ATOM 4720 C C . THR B 1 250 ? 3.969 -11.102 -9.758 1 98.69 250 THR B C 1
ATOM 4722 O O . THR B 1 250 ? 3.688 -11.805 -8.781 1 98.69 250 THR B O 1
ATOM 4725 N N . ASN B 1 251 ? 3.371 -9.984 -10.008 1 98 251 ASN B N 1
ATOM 4726 C CA . ASN B 1 251 ? 2.18 -9.531 -9.289 1 98 251 ASN B CA 1
ATOM 4727 C C . ASN B 1 251 ? 0.91 -9.805 -10.094 1 98 251 ASN B C 1
ATOM 4729 O O . ASN B 1 251 ? 0.745 -9.281 -11.195 1 98 251 ASN B O 1
ATOM 4733 N N . ILE B 1 252 ? 0.022 -10.602 -9.539 1 98.38 252 ILE B N 1
ATOM 4734 C CA . ILE B 1 252 ? -1.253 -10.914 -10.18 1 98.38 252 ILE B CA 1
ATOM 4735 C C . ILE B 1 252 ? -2.346 -10.008 -9.609 1 98.38 252 ILE B C 1
ATOM 4737 O O . ILE B 1 252 ? -2.502 -9.898 -8.391 1 98.38 252 ILE B O 1
ATOM 4741 N N . CYS B 1 253 ? -3.078 -9.375 -10.461 1 97.56 253 CYS B N 1
ATOM 4742 C CA . CYS B 1 253 ? -4.184 -8.516 -10.047 1 97.56 253 CYS B CA 1
ATOM 4743 C C . CYS B 1 253 ? -5.512 -9.047 -10.578 1 97.56 253 CYS B C 1
ATOM 4745 O O . CYS B 1 253 ? -6.016 -8.555 -11.594 1 97.56 253 CYS B O 1
ATOM 4747 N N . PRO B 1 254 ? -6.098 -9.93 -9.836 1 96.44 254 PRO B N 1
ATOM 4748 C CA . PRO B 1 254 ? -7.406 -10.438 -10.258 1 96.44 254 PRO B CA 1
ATOM 4749 C C . PRO B 1 254 ? -8.547 -9.484 -9.914 1 96.44 254 PRO B C 1
ATOM 4751 O O . PRO B 1 254 ? -8.445 -8.711 -8.953 1 96.44 254 PRO B O 1
ATOM 4754 N N . GLY B 1 255 ? -9.562 -9.484 -10.727 1 93.75 255 GLY B N 1
ATOM 4755 C CA . GLY B 1 255 ? -10.844 -8.898 -10.352 1 93.75 255 GLY B CA 1
ATOM 4756 C C . GLY B 1 255 ? -11.734 -9.859 -9.578 1 93.75 255 GLY B C 1
ATOM 4757 O O . GLY B 1 255 ? -11.242 -10.633 -8.75 1 93.75 255 GLY B O 1
ATOM 4758 N N . TRP B 1 256 ? -12.969 -9.75 -9.766 1 87.75 256 TRP B N 1
ATOM 4759 C CA . TRP B 1 256 ? -13.898 -10.672 -9.125 1 87.75 256 TRP B CA 1
ATOM 4760 C C . TRP B 1 256 ? -13.742 -12.078 -9.688 1 87.75 256 TRP B C 1
ATOM 4762 O O . TRP B 1 256 ? -13.703 -12.266 -10.906 1 87.75 256 TRP B O 1
ATOM 4772 N N . VAL B 1 257 ? -13.547 -12.93 -8.797 1 86.06 257 VAL B N 1
ATOM 4773 C CA . VAL B 1 257 ? -13.383 -14.344 -9.133 1 86.06 257 VAL B CA 1
ATOM 4774 C C . VAL B 1 257 ? -14.375 -15.18 -8.336 1 86.06 257 VAL B C 1
ATOM 4776 O O . VAL B 1 257 ? -14.641 -14.906 -7.164 1 86.06 257 VAL B O 1
ATOM 4779 N N . ASP B 1 258 ? -14.844 -16.188 -8.953 1 85.44 258 ASP B N 1
ATOM 4780 C CA . ASP B 1 258 ? -15.766 -17.109 -8.281 1 85.44 258 ASP B CA 1
ATOM 4781 C C . ASP B 1 258 ? -15.031 -17.984 -7.281 1 85.44 258 ASP B C 1
ATOM 4783 O O . ASP B 1 258 ? -14.57 -19.078 -7.629 1 85.44 258 ASP B O 1
ATOM 4787 N N . THR B 1 259 ? -14.883 -17.484 -6.117 1 83.75 259 THR B N 1
ATOM 4788 C CA . THR B 1 259 ? -14.211 -18.172 -5.02 1 83.75 259 THR B CA 1
ATOM 4789 C C . THR B 1 259 ? -14.992 -18.016 -3.721 1 83.75 259 THR B C 1
ATOM 4791 O O . THR B 1 259 ? -15.875 -17.156 -3.621 1 83.75 259 THR B O 1
ATOM 4794 N N . PRO B 1 260 ? -14.711 -18.906 -2.801 1 77.38 260 PRO B N 1
ATOM 4795 C CA . PRO B 1 260 ? -15.359 -18.734 -1.5 1 77.38 260 PRO B CA 1
ATOM 4796 C C . PRO B 1 260 ? -14.688 -17.656 -0.647 1 77.38 260 PRO B C 1
ATOM 4798 O O . PRO B 1 260 ? -14.547 -17.828 0.566 1 77.38 260 PRO B O 1
ATOM 4801 N N . ILE B 1 261 ? -14.305 -16.562 -1.18 1 77.44 261 ILE B N 1
ATOM 4802 C CA . ILE B 1 261 ? -13.508 -15.555 -0.496 1 77.44 261 ILE B CA 1
ATOM 4803 C C . ILE B 1 261 ? -14.336 -14.906 0.612 1 77.44 261 ILE B C 1
ATOM 4805 O O . ILE B 1 261 ? -13.789 -14.5 1.644 1 77.44 261 ILE B O 1
ATOM 4809 N N . TYR B 1 262 ? -15.602 -14.859 0.463 1 76.25 262 TYR B N 1
ATOM 4810 C CA . TYR B 1 262 ? -16.438 -14.18 1.443 1 76.25 262 TYR B CA 1
ATOM 4811 C C . TYR B 1 262 ? -16.719 -15.078 2.645 1 76.25 262 TYR B C 1
ATOM 4813 O O . TYR B 1 262 ? -17.188 -14.609 3.682 1 76.25 262 TYR B O 1
ATOM 4821 N N . THR B 1 263 ? -16.375 -16.344 2.477 1 76.5 263 THR B N 1
ATOM 4822 C CA . THR B 1 263 ? -16.578 -17.25 3.598 1 76.5 263 THR B CA 1
ATOM 4823 C C . THR B 1 263 ? -15.719 -16.844 4.789 1 76.5 263 THR B C 1
ATOM 4825 O O . THR B 1 263 ? -16.109 -17.047 5.941 1 76.5 263 THR B O 1
ATOM 4828 N N . ARG B 1 264 ? -14.633 -16.141 4.504 1 79.88 264 ARG B N 1
ATOM 4829 C CA . ARG B 1 264 ? -13.727 -15.742 5.574 1 79.88 264 ARG B CA 1
ATOM 4830 C C . ARG B 1 264 ? -13.57 -14.227 5.613 1 79.88 264 ARG B C 1
ATOM 4832 O O . ARG B 1 264 ? -12.57 -13.719 6.121 1 79.88 264 ARG B O 1
ATOM 4839 N N . ALA B 1 265 ? -14.523 -13.648 5.094 1 84.44 265 ALA B N 1
ATOM 4840 C CA . ALA B 1 265 ? -14.477 -12.188 5.039 1 84.44 265 ALA B CA 1
ATOM 4841 C C . ALA B 1 265 ? -14.555 -11.586 6.438 1 84.44 265 ALA B C 1
ATOM 4843 O O . ALA B 1 265 ? -15.203 -12.133 7.328 1 84.44 265 ALA B O 1
ATOM 4844 N N . VAL B 1 266 ? -13.789 -10.492 6.582 1 89.25 266 VAL B N 1
ATOM 4845 C CA . VAL B 1 266 ? -13.914 -9.719 7.812 1 89.25 266 VAL B CA 1
ATOM 4846 C C . VAL B 1 266 ? -14.641 -8.406 7.523 1 89.25 266 VAL B C 1
ATOM 4848 O O . VAL B 1 266 ? -14.609 -7.906 6.398 1 89.25 266 VAL B O 1
ATOM 4851 N N . GLY B 1 267 ? -15.328 -7.922 8.531 1 90.5 267 GLY B N 1
ATOM 4852 C CA . GLY B 1 267 ? -16.141 -6.727 8.398 1 90.5 267 GLY B CA 1
ATOM 4853 C C . GLY B 1 267 ? -16.438 -6.051 9.727 1 90.5 267 GLY B C 1
ATOM 4854 O O . GLY B 1 267 ? -15.578 -5.996 10.602 1 90.5 267 GLY B O 1
ATOM 4855 N N . PRO B 1 268 ? -17.609 -5.445 9.719 1 85.06 268 PRO B N 1
ATOM 4856 C CA . PRO B 1 268 ? -18 -4.828 10.992 1 85.06 268 PRO B CA 1
ATOM 4857 C C . PRO B 1 268 ? -18.047 -5.828 12.148 1 85.06 268 PRO B C 1
ATOM 4859 O O . PRO B 1 268 ? -17.969 -7.039 11.922 1 85.06 268 PRO B O 1
ATOM 4862 N N . ALA B 1 269 ? -18.047 -5.34 13.32 1 76 269 ALA B N 1
ATOM 4863 C CA . ALA B 1 269 ? -17.938 -6.113 14.555 1 76 269 ALA B CA 1
ATOM 4864 C C . ALA B 1 269 ? -18.969 -7.234 14.594 1 76 269 ALA B C 1
ATOM 4866 O O . ALA B 1 269 ? -18.719 -8.305 15.156 1 76 269 ALA B O 1
ATOM 4867 N N . GLU B 1 270 ? -19.938 -7.145 13.961 1 74.06 270 GLU B N 1
ATOM 4868 C CA . GLU B 1 270 ? -21.031 -8.102 14.062 1 74.06 270 GLU B CA 1
ATOM 4869 C C . GLU B 1 270 ? -20.906 -9.195 13 1 74.06 270 GLU B C 1
ATOM 4871 O O . GLU B 1 270 ? -21.641 -10.18 13.031 1 74.06 270 GLU B O 1
ATOM 4876 N N . MET B 1 271 ? -19.938 -9.023 12.25 1 77.81 271 MET B N 1
ATOM 4877 C CA . MET B 1 271 ? -19.828 -10 11.172 1 77.81 271 MET B CA 1
ATOM 4878 C C . MET B 1 271 ? -19.281 -11.328 11.688 1 77.81 271 MET B C 1
ATOM 4880 O O . MET B 1 271 ? -18.297 -11.352 12.438 1 77.81 271 MET B O 1
ATOM 4884 N N . PRO B 1 272 ? -19.922 -12.359 11.266 1 69.38 272 PRO B N 1
ATOM 4885 C CA . PR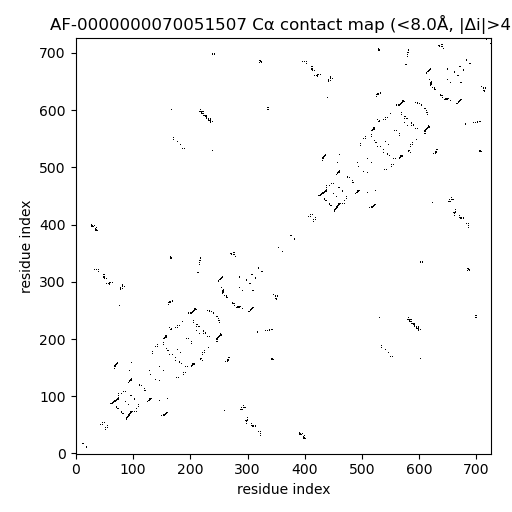O B 1 272 ? -19.453 -13.672 11.695 1 69.38 272 PRO B CA 1
ATOM 4886 C C . PRO B 1 272 ? -18.125 -14.07 11.047 1 69.38 272 PRO B C 1
ATOM 4888 O O . PRO B 1 272 ? -17.797 -13.562 9.977 1 69.38 272 PRO B O 1
ATOM 4891 N N . GLN B 1 273 ? -17.328 -14.859 11.586 1 65.62 273 GLN B N 1
ATOM 4892 C CA . GLN B 1 273 ? -16.016 -15.25 11.109 1 65.62 273 GLN B CA 1
ATOM 4893 C C . GLN B 1 273 ? -16.109 -16.109 9.859 1 65.62 273 GLN B C 1
ATOM 4895 O O . GLN B 1 273 ? -15.25 -16.031 8.977 1 65.62 273 GLN B O 1
ATOM 4900 N N . ALA B 1 274 ? -17.062 -16.938 9.812 1 63.78 274 ALA B N 1
ATOM 4901 C CA . ALA B 1 274 ? -17.125 -17.859 8.688 1 63.78 274 ALA B CA 1
ATOM 4902 C C . ALA B 1 274 ? -18.562 -18.141 8.266 1 63.78 274 ALA B C 1
ATOM 4904 O O . ALA B 1 274 ? -19.391 -18.516 9.086 1 63.78 274 ALA B O 1
ATOM 4905 N N . VAL B 1 275 ? -18.828 -17.672 7.047 1 66.44 275 VAL B N 1
ATOM 4906 C CA . VAL B 1 275 ? -20.141 -17.969 6.484 1 66.44 275 VAL B CA 1
ATOM 4907 C C . VAL B 1 275 ? -20.016 -18.344 5.012 1 66.44 275 VAL B C 1
ATOM 4909 O O . VAL B 1 275 ? -19.188 -17.766 4.293 1 66.44 275 VAL B O 1
ATOM 4912 N N . ASP B 1 276 ? -20.656 -19.375 4.699 1 67.12 276 ASP B N 1
ATOM 4913 C CA . ASP B 1 276 ? -20.719 -19.719 3.285 1 67.12 276 ASP B CA 1
ATOM 4914 C C . ASP B 1 276 ? -21.547 -18.719 2.496 1 67.12 276 ASP B C 1
ATOM 4916 O O . ASP B 1 276 ? -22.766 -18.797 2.463 1 67.12 276 ASP B O 1
ATOM 4920 N N . TYR B 1 277 ? -20.953 -17.688 2.045 1 70.56 277 TYR B N 1
ATOM 4921 C CA . TYR B 1 277 ? -21.625 -16.625 1.314 1 70.56 277 TYR B CA 1
ATOM 4922 C C . TYR B 1 277 ? -20.953 -16.375 -0.036 1 70.56 277 TYR B C 1
ATOM 4924 O O . TYR B 1 277 ? -19.734 -16.422 -0.146 1 70.56 277 TYR B O 1
ATOM 4932 N N . LYS B 1 278 ? -21.844 -16.375 -0.961 1 72.38 278 LYS B N 1
ATOM 4933 C CA . LYS B 1 278 ? -21.391 -15.984 -2.295 1 72.38 278 LYS B CA 1
ATOM 4934 C C . LYS B 1 278 ? -22.094 -14.727 -2.779 1 72.38 278 LYS B C 1
ATOM 4936 O O . LYS B 1 278 ? -23.312 -14.742 -3.018 1 72.38 278 LYS B O 1
ATOM 4941 N N . SER B 1 279 ? -21.391 -13.719 -2.986 1 70.5 279 SER B N 1
ATOM 4942 C CA . SER B 1 279 ? -21.984 -12.469 -3.469 1 70.5 279 SER B CA 1
ATOM 4943 C C . SER B 1 279 ? -22.266 -12.539 -4.965 1 70.5 279 SER B C 1
ATOM 4945 O O . SER B 1 279 ? -21.672 -13.352 -5.68 1 70.5 279 SER B O 1
ATOM 4947 N N . LYS B 1 280 ? -23.203 -11.648 -5.422 1 69.31 280 LYS B N 1
ATOM 4948 C CA . LYS B 1 280 ? -23.516 -11.539 -6.848 1 69.31 280 LYS B CA 1
ATOM 4949 C C . LYS B 1 280 ? -22.266 -11.18 -7.652 1 69.31 280 LYS B C 1
ATOM 4951 O O . LYS B 1 280 ? -22.062 -11.703 -8.75 1 69.31 280 LYS B O 1
ATOM 4956 N N . LYS B 1 281 ? -21.484 -10.367 -7.125 1 72.06 281 LYS B N 1
ATOM 4957 C CA . LYS B 1 281 ? -20.281 -9.93 -7.824 1 72.06 281 LYS B CA 1
ATOM 4958 C C . LYS B 1 281 ? -19.312 -11.094 -8.031 1 72.06 281 LYS B C 1
ATOM 4960 O O . LYS B 1 281 ? -18.688 -11.195 -9.078 1 72.06 281 LYS B O 1
ATOM 4965 N N . VAL B 1 282 ? -19.172 -11.883 -7.105 1 76.12 282 VAL B N 1
ATOM 4966 C CA . VAL B 1 282 ? -18.312 -13.047 -7.176 1 76.12 282 VAL B CA 1
ATOM 4967 C C . VAL B 1 282 ? -18.859 -14.047 -8.188 1 76.12 282 VAL B C 1
ATOM 4969 O O . VAL B 1 282 ? -18.109 -14.641 -8.969 1 76.12 282 VAL B O 1
ATOM 4972 N N . THR B 1 283 ? -20.109 -14.141 -8.234 1 74.38 283 THR B N 1
ATOM 4973 C CA . THR B 1 283 ? -20.75 -15.133 -9.094 1 74.38 283 THR B CA 1
ATOM 4974 C C . THR B 1 283 ? -20.578 -14.766 -10.562 1 74.38 283 THR B C 1
ATOM 4976 O O . THR B 1 283 ? -20.5 -15.641 -11.43 1 74.38 283 THR B O 1
ATOM 4979 N N . VAL B 1 284 ? -20.453 -13.531 -10.773 1 73.25 284 VAL B N 1
ATOM 4980 C CA . VAL B 1 284 ? -20.359 -13.094 -12.164 1 73.25 284 VAL B CA 1
ATOM 4981 C C . VAL B 1 284 ? -18.891 -12.969 -12.562 1 73.25 284 VAL B C 1
ATOM 4983 O O . VAL B 1 284 ? -18.578 -12.711 -13.727 1 73.25 284 VAL B O 1
ATOM 4986 N N . GLY B 1 285 ? -18.031 -13.25 -11.664 1 84.62 285 GLY B N 1
ATOM 4987 C CA . GLY B 1 285 ? -16.609 -13.117 -11.945 1 84.62 285 GLY B CA 1
ATOM 4988 C C . GLY B 1 285 ? -16.062 -14.281 -12.742 1 84.62 285 GLY B C 1
ATOM 4989 O O . GLY B 1 285 ? -16.812 -15.125 -13.227 1 84.62 285 GLY B O 1
ATOM 4990 N N . LEU B 1 286 ? -14.781 -14.211 -12.969 1 91.38 286 LEU B N 1
ATOM 4991 C CA . LEU B 1 286 ? -14.086 -15.281 -13.688 1 91.38 286 LEU B CA 1
ATOM 4992 C C . LEU B 1 286 ? -14.008 -16.547 -12.836 1 91.38 286 LEU B C 1
ATOM 4994 O O . LEU B 1 286 ? -14.062 -16.469 -11.602 1 91.38 286 LEU B O 1
ATOM 4998 N N . SER B 1 287 ? -13.922 -17.688 -13.508 1 93.81 287 SER B N 1
ATOM 4999 C CA . SER B 1 287 ? -13.711 -18.922 -12.766 1 93.81 287 SER B CA 1
ATOM 5000 C C . SER B 1 287 ? -12.289 -19.016 -12.234 1 93.81 287 SER B C 1
ATOM 5002 O O . SER B 1 287 ? -11.367 -18.438 -12.812 1 93.81 287 SER B O 1
ATOM 5004 N N . SER B 1 288 ? -12.141 -19.719 -11.148 1 95.25 288 SER B N 1
ATOM 5005 C CA . SER B 1 288 ? -10.812 -19.938 -10.57 1 95.25 288 SER B CA 1
ATOM 5006 C C . SER B 1 288 ? -9.875 -20.594 -11.57 1 95.25 288 SER B C 1
ATOM 5008 O O . SER B 1 288 ? -8.688 -20.281 -11.625 1 95.25 288 SER B O 1
ATOM 5010 N N . ASP B 1 289 ? -10.406 -21.453 -12.383 1 95.69 289 ASP B N 1
ATOM 5011 C CA . ASP B 1 289 ? -9.602 -22.156 -13.375 1 95.69 289 ASP B CA 1
ATOM 5012 C C . ASP B 1 289 ? -9.07 -21.203 -14.438 1 95.69 289 ASP B C 1
ATOM 5014 O O . ASP B 1 289 ? -7.902 -21.297 -14.828 1 95.69 289 ASP B O 1
ATOM 5018 N N . THR B 1 290 ? -9.922 -20.344 -14.867 1 95.56 290 THR B N 1
ATOM 5019 C CA . THR B 1 290 ? -9.516 -19.344 -15.859 1 95.56 290 THR B CA 1
ATOM 5020 C C . THR B 1 290 ? -8.43 -18.438 -15.305 1 95.56 290 THR B C 1
ATOM 5022 O O . THR B 1 290 ? -7.441 -18.156 -15.984 1 95.56 290 THR B O 1
ATOM 5025 N N . VAL B 1 291 ? -8.609 -18.031 -14.094 1 97.19 291 VAL B N 1
ATOM 5026 C CA . VAL B 1 291 ? -7.641 -17.141 -13.453 1 97.19 291 VAL B CA 1
ATOM 5027 C C . VAL B 1 291 ? -6.316 -17.891 -13.266 1 97.19 291 VAL B C 1
ATOM 5029 O O . VAL B 1 291 ? -5.25 -17.344 -13.547 1 97.19 291 VAL B O 1
ATOM 5032 N N . ALA B 1 292 ? -6.391 -19.125 -12.844 1 98.06 292 ALA B N 1
ATOM 5033 C CA . ALA B 1 292 ? -5.191 -19.922 -12.633 1 98.06 292 ALA B CA 1
ATOM 5034 C C . ALA B 1 292 ? -4.402 -20.078 -13.922 1 98.06 292 ALA B C 1
ATOM 5036 O O . ALA B 1 292 ? -3.172 -20 -13.922 1 98.06 292 ALA B O 1
ATOM 5037 N N . ALA B 1 293 ? -5.082 -20.328 -15 1 98 293 ALA B N 1
ATOM 5038 C CA . ALA B 1 293 ? -4.43 -20.484 -16.297 1 98 293 ALA B CA 1
ATOM 5039 C C . ALA B 1 293 ? -3.676 -19.203 -16.672 1 98 293 ALA B C 1
ATOM 5041 O O . ALA B 1 293 ? -2.561 -19.266 -17.203 1 98 293 ALA B O 1
ATOM 5042 N N . LYS B 1 294 ? -4.262 -18.078 -16.406 1 97.81 294 LYS B N 1
ATOM 5043 C CA . LYS B 1 294 ? -3.639 -16.797 -16.734 1 97.81 294 LYS B CA 1
ATOM 5044 C C . LYS B 1 294 ? -2.453 -16.516 -15.82 1 97.81 294 LYS B C 1
ATOM 5046 O O . LYS B 1 294 ? -1.473 -15.898 -16.234 1 97.81 294 LYS B O 1
ATOM 5051 N N . ILE B 1 295 ? -2.572 -16.953 -14.602 1 98.5 295 ILE B N 1
ATOM 5052 C CA . ILE B 1 295 ? -1.469 -16.812 -13.656 1 98.5 295 ILE B CA 1
ATOM 5053 C C . ILE B 1 295 ? -0.259 -17.594 -14.156 1 98.5 295 ILE B C 1
ATOM 5055 O O . ILE B 1 295 ? 0.854 -17.062 -14.211 1 98.5 295 ILE B O 1
ATOM 5059 N N . LEU B 1 296 ? -0.433 -18.875 -14.562 1 98.69 296 LEU B N 1
ATOM 5060 C CA . LEU B 1 296 ? 0.682 -19.688 -15.039 1 98.69 296 LEU B CA 1
ATOM 5061 C C . LEU B 1 296 ? 1.238 -19.141 -16.344 1 98.69 296 LEU B C 1
ATOM 5063 O O . LEU B 1 296 ? 2.453 -19.141 -16.562 1 98.69 296 LEU B O 1
ATOM 5067 N N . LYS B 1 297 ? 0.326 -18.641 -17.172 1 98.12 297 LYS B N 1
ATOM 5068 C CA . LYS B 1 297 ? 0.738 -18.062 -18.438 1 98.12 297 LYS B CA 1
ATOM 5069 C C . LYS B 1 297 ? 1.626 -16.844 -18.219 1 98.12 297 LYS B C 1
ATOM 5071 O O . LYS B 1 297 ? 2.727 -16.75 -18.766 1 98.12 297 LYS B O 1
ATOM 5076 N N . SER B 1 298 ? 1.203 -15.922 -17.438 1 98.06 298 SER B N 1
ATOM 5077 C CA . SER B 1 298 ? 1.944 -14.695 -17.188 1 98.06 298 SER B CA 1
ATOM 5078 C C . SER B 1 298 ? 3.236 -14.969 -16.422 1 98.06 298 SER B C 1
ATOM 5080 O O . SER B 1 298 ? 4.289 -14.422 -16.766 1 98.06 298 SER B O 1
ATOM 5082 N N . SER B 1 299 ? 3.182 -15.836 -15.469 1 98.56 299 SER B N 1
ATOM 5083 C CA . SER B 1 299 ? 4.336 -16.109 -14.625 1 98.56 299 SER B CA 1
ATOM 5084 C C . SER B 1 299 ? 5.422 -16.859 -15.398 1 98.56 299 SER B C 1
ATOM 5086 O O . SER B 1 299 ? 6.613 -16.594 -15.219 1 98.56 299 SER B O 1
ATOM 5088 N N . SER B 1 300 ? 5.016 -17.812 -16.234 1 98.75 300 SER B N 1
ATOM 5089 C CA . SER B 1 300 ? 6.004 -18.562 -17.016 1 98.75 300 SER B CA 1
ATOM 5090 C C . SER B 1 300 ? 6.746 -17.656 -17.984 1 98.75 300 SER B C 1
ATOM 5092 O O . SER B 1 300 ? 7.828 -18 -18.469 1 98.75 300 SER B O 1
ATOM 5094 N N . ASN B 1 301 ? 6.129 -16.531 -18.281 1 98.19 301 ASN B N 1
ATOM 5095 C CA . ASN B 1 301 ? 6.773 -15.523 -19.109 1 98.19 301 ASN B CA 1
ATOM 5096 C C . ASN B 1 301 ? 7.449 -14.445 -18.266 1 98.19 301 ASN B C 1
ATOM 5098 O O . ASN B 1 301 ? 7.941 -13.453 -18.797 1 98.19 301 ASN B O 1
ATOM 5102 N N . GLN B 1 302 ? 7.402 -14.594 -16.984 1 98 302 GLN B N 1
ATOM 5103 C CA . GLN B 1 302 ? 8.039 -13.734 -15.984 1 98 302 GLN B CA 1
ATOM 5104 C C . GLN B 1 302 ? 7.594 -12.281 -16.141 1 98 302 GLN B C 1
ATOM 5106 O O . GLN B 1 302 ? 8.414 -11.359 -16.062 1 98 302 GLN B O 1
ATOM 5111 N N . LEU B 1 303 ? 6.309 -12.156 -16.5 1 97.31 303 LEU B N 1
ATOM 5112 C CA . LEU B 1 303 ? 5.75 -10.812 -16.484 1 97.31 303 LEU B CA 1
ATOM 5113 C C . LEU B 1 303 ? 5.715 -10.242 -15.07 1 97.31 303 LEU B C 1
ATOM 5115 O O . LEU B 1 303 ? 5.406 -10.961 -14.117 1 97.31 303 LEU B O 1
ATOM 5119 N N . THR B 1 304 ? 6.016 -8.93 -14.922 1 96.06 304 THR B N 1
ATOM 5120 C CA . THR B 1 304 ? 6.086 -8.328 -13.594 1 96.06 304 THR B CA 1
ATOM 5121 C C . THR B 1 304 ? 4.688 -8.094 -13.031 1 96.06 304 THR B C 1
ATOM 5123 O O . THR B 1 304 ? 4.516 -7.969 -11.812 1 96.06 304 THR B O 1
ATOM 5126 N N . GLU B 1 305 ? 3.73 -7.984 -13.883 1 96.06 305 GLU B N 1
ATOM 5127 C CA . GLU B 1 305 ? 2.35 -7.758 -13.469 1 96.06 305 GLU B CA 1
ATOM 5128 C C . GLU B 1 305 ? 1.365 -8.336 -14.477 1 96.06 305 GLU B C 1
ATOM 5130 O O . GLU B 1 305 ? 1.642 -8.359 -15.68 1 96.06 305 GLU B O 1
ATOM 5135 N N . CYS B 1 306 ? 0.254 -8.82 -13.961 1 96.75 306 CYS B N 1
ATOM 5136 C CA . CYS B 1 306 ? -0.803 -9.406 -14.773 1 96.75 306 CYS B CA 1
ATOM 5137 C C . CYS B 1 306 ? -2.178 -9 -14.258 1 96.75 306 CYS B C 1
ATOM 5139 O O . CYS B 1 306 ? -2.48 -9.188 -13.078 1 96.75 306 CYS B O 1
ATOM 5141 N N . TRP B 1 307 ? -2.984 -8.375 -15.109 1 96.06 307 TRP B N 1
ATOM 5142 C CA . TRP B 1 307 ? -4.371 -8.055 -14.781 1 96.06 307 TRP B CA 1
ATOM 5143 C C . TRP B 1 307 ? -5.32 -9.109 -15.336 1 96.06 307 TRP B C 1
ATOM 5145 O O . TRP B 1 307 ? -5.328 -9.375 -16.547 1 96.06 307 TRP B O 1
ATOM 5155 N N . VAL B 1 308 ? -6.07 -9.734 -14.484 1 96.25 308 VAL B N 1
ATOM 5156 C CA . VAL B 1 308 ? -7.012 -10.781 -14.875 1 96.25 308 VAL B CA 1
ATOM 5157 C C . VAL B 1 308 ? -8.406 -10.438 -14.367 1 96.25 308 VAL B C 1
ATOM 5159 O O . VAL B 1 308 ? -8.727 -10.672 -13.195 1 96.25 308 VAL B O 1
ATOM 5162 N N . SER B 1 309 ? -9.219 -9.953 -15.188 1 93.62 309 SER B N 1
ATOM 5163 C CA . SER B 1 309 ? -10.555 -9.531 -14.781 1 93.62 309 SER B CA 1
ATOM 5164 C C . SER B 1 309 ? -11.453 -9.281 -15.984 1 93.62 309 SER B C 1
ATOM 5166 O O . SER B 1 309 ? -10.961 -8.984 -17.078 1 93.62 309 SER B O 1
ATOM 5168 N N . ARG B 1 310 ? -12.781 -9.383 -15.703 1 90.81 310 ARG B N 1
ATOM 5169 C CA . ARG B 1 310 ? -13.75 -8.922 -16.688 1 90.81 310 ARG B CA 1
ATOM 5170 C C . ARG B 1 310 ? -13.961 -7.41 -16.594 1 90.81 310 ARG B C 1
ATOM 5172 O O . ARG B 1 310 ? -13.438 -6.766 -15.68 1 90.81 310 ARG B O 1
ATOM 5179 N N . ASN B 1 311 ? -14.656 -6.883 -17.688 1 88.75 311 ASN B N 1
ATOM 5180 C CA . ASN B 1 311 ? -15.172 -5.523 -17.562 1 88.75 311 ASN B CA 1
ATOM 5181 C C . ASN B 1 311 ? -16.344 -5.461 -16.578 1 88.75 311 ASN B C 1
ATOM 5183 O O . ASN B 1 311 ? -17.094 -6.43 -16.438 1 88.75 311 ASN B O 1
ATOM 5187 N N . PRO B 1 312 ? -16.531 -4.457 -15.734 1 88.88 312 PRO B N 1
ATOM 5188 C CA . PRO B 1 312 ? -15.93 -3.137 -15.938 1 88.88 312 PRO B CA 1
ATOM 5189 C C . PRO B 1 312 ? -14.617 -2.961 -15.188 1 88.88 312 PRO B C 1
ATOM 5191 O O . PRO B 1 312 ? -13.945 -1.934 -15.336 1 88.88 312 PRO B O 1
ATOM 5194 N N . GLU B 1 313 ? -14.164 -3.898 -14.375 1 91.19 313 GLU B N 1
ATOM 5195 C CA . GLU B 1 313 ? -12.969 -3.73 -13.555 1 91.19 313 GLU B CA 1
ATOM 5196 C C . GLU B 1 313 ? -11.719 -3.57 -14.422 1 91.19 313 GLU B C 1
ATOM 5198 O O . GLU B 1 313 ? -10.844 -2.762 -14.109 1 91.19 313 GLU B O 1
ATOM 5203 N N . LEU B 1 314 ? -11.648 -4.383 -15.438 1 91.56 314 LEU B N 1
ATOM 5204 C CA . LEU B 1 314 ? -10.5 -4.285 -16.344 1 91.56 314 LEU B CA 1
ATOM 5205 C C . LEU B 1 314 ? -10.422 -2.898 -16.969 1 91.56 314 LEU B C 1
ATOM 5207 O O . LEU B 1 314 ? -9.336 -2.322 -17.062 1 91.56 314 LEU B O 1
ATOM 5211 N N . LEU B 1 315 ? -11.602 -2.355 -17.391 1 91.56 315 LEU B N 1
ATOM 5212 C CA . LEU B 1 315 ? -11.672 -1.013 -17.953 1 91.56 315 LEU B CA 1
ATOM 5213 C C . LEU B 1 315 ? -11.211 0.029 -16.938 1 91.56 315 LEU B C 1
ATOM 5215 O O . LEU B 1 315 ? -10.453 0.939 -17.281 1 91.56 315 LEU B O 1
ATOM 5219 N N . ILE B 1 316 ? -11.641 -0.101 -15.734 1 92.56 316 ILE B N 1
ATOM 5220 C CA . ILE B 1 316 ? -11.266 0.831 -14.672 1 92.56 316 ILE B CA 1
ATOM 5221 C C . ILE B 1 316 ? -9.758 0.776 -14.445 1 92.56 316 ILE B C 1
ATOM 5223 O O . ILE B 1 316 ? -9.117 1.812 -14.258 1 92.56 316 ILE B O 1
ATOM 5227 N N . ALA B 1 317 ? -9.234 -0.428 -14.438 1 91.94 317 ALA B N 1
ATOM 5228 C CA . ALA B 1 317 ? -7.793 -0.584 -14.258 1 91.94 317 ALA B CA 1
ATOM 5229 C C . ALA B 1 317 ? -7.023 0.119 -15.375 1 91.94 317 ALA B C 1
ATOM 5231 O O . ALA B 1 317 ? -6.023 0.794 -15.117 1 91.94 317 ALA B O 1
ATOM 5232 N N . TYR B 1 318 ? -7.43 -0.01 -16.625 1 90.31 318 TYR B N 1
ATOM 5233 C CA . TYR B 1 318 ? -6.785 0.663 -17.75 1 90.31 318 TYR B CA 1
ATOM 5234 C C . TYR B 1 318 ? -6.883 2.178 -17.609 1 90.31 318 TYR B C 1
ATOM 5236 O O . TYR B 1 318 ? -5.906 2.895 -17.844 1 90.31 318 TYR B O 1
ATOM 5244 N N . PHE B 1 319 ? -8.031 2.639 -17.234 1 91.81 319 PHE B N 1
ATOM 5245 C CA . PHE B 1 319 ? -8.203 4.074 -17.047 1 91.81 319 PHE B CA 1
ATOM 5246 C C . PHE B 1 319 ? -7.344 4.578 -15.891 1 91.81 319 PHE B C 1
ATOM 5248 O O . PHE B 1 319 ? -6.766 5.664 -15.969 1 91.81 319 PHE B O 1
ATOM 5255 N N . ASN B 1 320 ? -7.324 3.805 -14.875 1 91.94 320 ASN B N 1
ATOM 5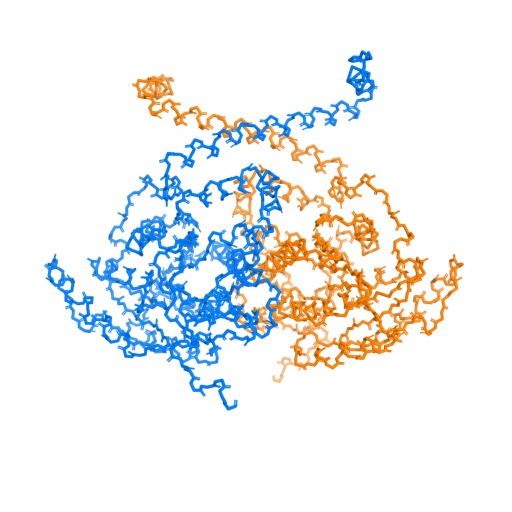256 C CA . ASN B 1 320 ? -6.504 4.207 -13.742 1 91.94 320 ASN B CA 1
ATOM 5257 C C . ASN B 1 320 ? -5.027 4.285 -14.109 1 91.94 320 ASN B C 1
ATOM 5259 O O . ASN B 1 320 ? -4.285 5.102 -13.562 1 91.94 320 ASN B O 1
ATOM 5263 N N . TYR B 1 321 ? -4.66 3.436 -15 1 89.44 321 TYR B N 1
ATOM 5264 C CA . TYR B 1 321 ? -3.264 3.367 -15.414 1 89.44 321 TYR B CA 1
ATOM 5265 C C . TYR B 1 321 ? -2.939 4.465 -16.422 1 89.44 321 TYR B C 1
ATOM 5267 O O . TYR B 1 321 ? -1.868 5.074 -16.359 1 89.44 321 TYR B O 1
ATOM 5275 N N . TYR B 1 322 ? -3.889 4.859 -17.359 1 87.81 322 TYR B N 1
ATOM 5276 C CA . TYR B 1 322 ? -3.549 5.723 -18.484 1 87.81 322 TYR B CA 1
ATOM 5277 C C . TYR B 1 322 ? -4.215 7.086 -18.344 1 87.81 322 TYR B C 1
ATOM 5279 O O . TYR B 1 322 ? -3.746 8.07 -18.906 1 87.81 322 TYR B O 1
ATOM 5287 N N . VAL B 1 323 ? -5.355 7.082 -17.703 1 91 323 VAL B N 1
ATOM 5288 C CA . VAL B 1 323 ? -6.102 8.32 -17.5 1 91 323 VAL B CA 1
ATOM 5289 C C . VAL B 1 323 ? -6.586 8.391 -16.062 1 91 323 VAL B C 1
ATOM 5291 O O . VAL B 1 323 ? -7.793 8.453 -15.805 1 91 323 VAL B O 1
ATOM 5294 N N . PRO B 1 324 ? -5.664 8.555 -15.156 1 88.94 324 PRO B N 1
ATOM 5295 C CA . PRO B 1 324 ? -5.988 8.383 -13.734 1 88.94 324 PRO B CA 1
ATOM 5296 C C . PRO B 1 324 ? -7.027 9.383 -13.242 1 88.94 324 PRO B C 1
ATOM 5298 O O . PRO B 1 324 ? -7.844 9.062 -12.375 1 88.94 324 PRO B O 1
ATOM 5301 N N . PHE B 1 325 ? -7.02 10.586 -13.719 1 87 325 PHE B N 1
ATOM 5302 C CA . PHE B 1 325 ? -7.984 11.562 -13.219 1 87 325 PHE B CA 1
ATOM 5303 C C . PHE B 1 325 ? -9.406 11.141 -13.562 1 87 325 PHE B C 1
ATOM 5305 O O . PHE B 1 325 ? -10.336 11.359 -12.781 1 87 325 PHE B O 1
ATOM 5312 N N . ALA B 1 326 ? -9.617 10.531 -14.734 1 90.06 326 ALA B N 1
ATOM 5313 C CA . ALA B 1 326 ? -10.945 10.039 -15.109 1 90.06 326 ALA B CA 1
ATOM 5314 C C . ALA B 1 326 ? -11.383 8.898 -14.203 1 90.06 326 ALA B C 1
ATOM 5316 O O . ALA B 1 326 ? -12.539 8.828 -13.797 1 90.06 326 ALA B O 1
ATOM 5317 N N . ALA B 1 327 ? -10.477 8.008 -13.961 1 92 327 ALA B N 1
ATOM 5318 C CA . ALA B 1 327 ? -10.766 6.902 -13.055 1 92 327 ALA B CA 1
ATOM 5319 C C . ALA B 1 327 ? -11.125 7.418 -11.664 1 92 327 ALA B C 1
ATOM 5321 O O . ALA B 1 327 ? -12.047 6.914 -11.023 1 92 327 ALA B O 1
ATOM 5322 N N . ARG B 1 328 ? -10.438 8.391 -11.195 1 91.06 328 ARG B N 1
ATOM 5323 C CA . ARG B 1 328 ? -10.695 8.969 -9.875 1 91.06 328 ARG B CA 1
ATOM 5324 C C . ARG B 1 328 ? -12.086 9.578 -9.805 1 91.06 328 ARG B C 1
ATOM 5326 O O . ARG B 1 328 ? -12.805 9.391 -8.812 1 91.06 328 ARG B O 1
ATOM 5333 N N . ILE B 1 329 ? -12.445 10.32 -10.812 1 90.5 329 ILE B N 1
ATOM 5334 C CA . ILE B 1 329 ? -13.766 10.93 -10.859 1 90.5 329 ILE B CA 1
ATOM 5335 C C . ILE B 1 329 ? -14.836 9.844 -10.797 1 90.5 329 ILE B C 1
ATOM 5337 O O . ILE B 1 329 ? -15.789 9.938 -10.016 1 90.5 329 ILE B O 1
ATOM 5341 N N . PHE B 1 330 ? -14.648 8.852 -11.578 1 92.38 330 PHE B N 1
ATOM 5342 C CA . PHE B 1 330 ? -15.609 7.75 -11.609 1 92.38 330 PHE B CA 1
ATOM 5343 C C . PHE B 1 330 ? -15.719 7.09 -10.242 1 92.38 330 PHE B C 1
ATOM 5345 O O . PHE B 1 330 ? -16.812 6.824 -9.758 1 92.38 330 PHE B O 1
ATOM 5352 N N . LEU B 1 331 ? -14.578 6.809 -9.602 1 92.06 331 LEU B N 1
ATOM 5353 C CA . LEU B 1 331 ? -14.539 6.117 -8.32 1 92.06 331 LEU B CA 1
ATOM 5354 C C . LEU B 1 331 ? -15.117 6.996 -7.215 1 92.06 331 LEU B C 1
ATOM 5356 O O . LEU B 1 331 ? -15.742 6.492 -6.281 1 92.06 331 LEU B O 1
ATOM 5360 N N . ASP B 1 332 ? -14.914 8.297 -7.32 1 91.44 332 ASP B N 1
ATOM 5361 C CA . ASP B 1 332 ? -15.508 9.227 -6.363 1 91.44 332 ASP B CA 1
ATOM 5362 C C . ASP B 1 332 ? -17.031 9.266 -6.5 1 91.44 332 ASP B C 1
ATOM 5364 O O . ASP B 1 332 ? -17.75 9.227 -5.5 1 91.44 332 ASP B O 1
ATOM 5368 N N . ILE B 1 333 ? -17.484 9.258 -7.723 1 90 333 ILE B N 1
ATOM 5369 C CA . ILE B 1 333 ? -18.922 9.328 -7.996 1 90 333 ILE B CA 1
ATOM 5370 C C . ILE B 1 333 ? -19.594 8.031 -7.566 1 90 333 ILE B C 1
ATOM 5372 O O . ILE B 1 333 ? -20.719 8.039 -7.07 1 90 333 ILE B O 1
ATOM 5376 N N . SER B 1 334 ? -18.906 6.969 -7.672 1 91.12 334 SER B N 1
ATOM 5377 C CA . SER B 1 334 ? -19.484 5.664 -7.391 1 91.12 334 SER B CA 1
ATOM 5378 C C . SER B 1 334 ? -19.312 5.289 -5.922 1 91.12 334 SER B C 1
ATOM 5380 O O . SER B 1 334 ? -19.734 4.203 -5.5 1 91.12 334 SER B O 1
ATOM 5382 N N . ALA B 1 335 ? -18.703 6.141 -5.184 1 90.5 335 ALA B N 1
ATOM 5383 C CA . ALA B 1 335 ? -18.375 5.824 -3.801 1 90.5 335 ALA B CA 1
ATOM 5384 C C . ALA B 1 335 ? -19.625 5.477 -2.994 1 90.5 335 ALA B C 1
ATOM 5386 O O . ALA B 1 335 ? -19.625 4.496 -2.246 1 90.5 335 ALA B O 1
ATOM 5387 N N . ARG B 1 336 ? -20.672 6.199 -3.135 1 91.56 336 ARG B N 1
ATOM 5388 C CA . ARG B 1 336 ? -21.906 5.973 -2.391 1 91.56 336 ARG B CA 1
ATOM 5389 C C . ARG B 1 336 ? -22.516 4.625 -2.746 1 91.56 336 ARG B C 1
ATOM 5391 O O . ARG B 1 336 ? -22.906 3.859 -1.861 1 91.56 336 ARG B O 1
ATOM 5398 N N . SER B 1 337 ? -22.594 4.414 -4.023 1 91.75 337 SER B N 1
ATOM 5399 C CA . SER B 1 337 ? -23.188 3.16 -4.473 1 91.75 337 SER B CA 1
ATOM 5400 C C . SER B 1 337 ? -22.344 1.965 -4.062 1 91.75 337 SER B C 1
ATOM 5402 O O . SER B 1 337 ? -22.875 0.911 -3.705 1 91.75 337 SER B O 1
ATOM 5404 N N . MET B 1 338 ? -21.078 2.113 -4.117 1 90.25 338 MET B N 1
ATOM 5405 C CA . MET B 1 338 ? -20.188 1.021 -3.758 1 90.25 338 MET B CA 1
ATOM 5406 C C . MET B 1 338 ? -20.25 0.728 -2.264 1 90.25 338 MET B C 1
ATOM 5408 O O . MET B 1 338 ? -20.25 -0.434 -1.854 1 90.25 338 MET B O 1
ATOM 5412 N N . CYS B 1 339 ? -20.297 1.746 -1.483 1 92.44 339 CYS B N 1
ATOM 5413 C CA . CYS B 1 339 ? -20.422 1.553 -0.044 1 92.44 339 CYS B CA 1
ATOM 5414 C C . CYS B 1 339 ? -21.766 0.917 0.303 1 92.44 339 CYS B C 1
ATOM 5416 O O . CYS B 1 339 ? -21.844 0.055 1.18 1 92.44 339 CYS B O 1
ATOM 5418 N N . ALA B 1 340 ? -22.781 1.32 -0.393 1 91.06 340 ALA B N 1
ATOM 5419 C CA . ALA B 1 340 ? -24.109 0.721 -0.181 1 91.06 340 ALA B CA 1
ATOM 5420 C C . ALA B 1 340 ? -24.094 -0.767 -0.521 1 91.06 340 ALA B C 1
ATOM 5422 O O . ALA B 1 340 ? -24.688 -1.578 0.187 1 91.06 340 ALA B O 1
ATOM 5423 N N . ALA B 1 341 ? -23.438 -1.061 -1.562 1 88.38 341 ALA B N 1
ATOM 5424 C CA . ALA B 1 341 ? -23.344 -2.455 -1.988 1 88.38 341 ALA B CA 1
ATOM 5425 C C . ALA B 1 341 ? -22.609 -3.297 -0.95 1 88.38 341 ALA B C 1
ATOM 5427 O O . ALA B 1 341 ? -23 -4.441 -0.687 1 88.38 341 ALA B O 1
ATOM 5428 N N . THR B 1 342 ? -21.516 -2.781 -0.412 1 89.06 342 THR B N 1
ATOM 5429 C CA . THR B 1 342 ? -20.766 -3.52 0.591 1 89.06 342 THR B CA 1
ATOM 5430 C C . THR B 1 342 ? -21.562 -3.66 1.882 1 89.06 342 THR B C 1
ATOM 5432 O O . THR B 1 342 ? -21.5 -4.695 2.549 1 89.06 342 THR B O 1
ATOM 5435 N N . ASP B 1 343 ? -22.25 -2.633 2.225 1 87.31 343 ASP B N 1
ATOM 5436 C CA . ASP B 1 343 ? -23.125 -2.713 3.391 1 87.31 343 ASP B CA 1
ATOM 5437 C C . ASP B 1 343 ? -24.203 -3.783 3.201 1 87.31 343 ASP B C 1
ATOM 5439 O O . ASP B 1 343 ? -24.547 -4.5 4.141 1 87.31 343 ASP B O 1
ATOM 5443 N N . GLU B 1 344 ? -24.719 -3.83 2.008 1 86.75 344 GLU B N 1
ATOM 5444 C CA . GLU B 1 344 ? -25.703 -4.859 1.693 1 86.75 344 GLU B CA 1
ATOM 5445 C C . GLU B 1 344 ? -25.094 -6.258 1.81 1 86.75 344 GLU B C 1
ATOM 5447 O O . GLU B 1 344 ? -25.75 -7.18 2.312 1 86.75 344 GLU B O 1
ATOM 5452 N N . THR B 1 345 ? -23.938 -6.371 1.317 1 84.31 345 THR B N 1
ATOM 5453 C CA . THR B 1 345 ? -23.234 -7.641 1.428 1 84.31 345 THR B CA 1
ATOM 5454 C C . THR B 1 345 ? -23.062 -8.039 2.891 1 84.31 345 THR B C 1
ATOM 5456 O O . THR B 1 345 ? -23.297 -9.195 3.258 1 84.31 345 THR B O 1
ATOM 5459 N N . VAL B 1 346 ? -22.656 -7.137 3.719 1 86.19 346 VAL B N 1
ATOM 5460 C CA . VAL B 1 346 ? -22.469 -7.375 5.145 1 86.19 346 VAL B CA 1
ATOM 5461 C C . VAL B 1 346 ? -23.781 -7.797 5.789 1 86.19 346 VAL B C 1
ATOM 5463 O O . VAL B 1 346 ? -23.828 -8.758 6.559 1 86.19 346 VAL B O 1
ATOM 5466 N N . ALA B 1 347 ? -24.797 -7.121 5.43 1 85.44 347 ALA B N 1
ATOM 5467 C CA . ALA B 1 347 ? -26.109 -7.445 5.965 1 85.44 347 ALA B CA 1
ATOM 5468 C C . ALA B 1 347 ? -26.547 -8.852 5.559 1 85.44 347 ALA B C 1
ATOM 5470 O O . ALA B 1 347 ? -27.109 -9.586 6.367 1 85.44 347 ALA B O 1
ATOM 5471 N N . ASP B 1 348 ? -26.266 -9.188 4.32 1 82.75 348 ASP B N 1
ATOM 5472 C CA . ASP B 1 348 ? -26.609 -10.508 3.816 1 82.75 348 ASP B CA 1
ATOM 5473 C C . ASP B 1 348 ? -25.844 -11.594 4.57 1 82.75 348 ASP B C 1
ATOM 5475 O O . ASP B 1 348 ? -26.406 -12.648 4.891 1 82.75 348 ASP B O 1
ATOM 5479 N N . ILE B 1 349 ? -24.656 -11.344 4.84 1 82.38 349 ILE B N 1
ATOM 5480 C CA . ILE B 1 349 ? -23.812 -12.305 5.543 1 82.38 349 ILE B CA 1
ATOM 5481 C C . ILE B 1 349 ? -24.312 -12.484 6.973 1 82.38 349 ILE B C 1
ATOM 5483 O O . ILE B 1 349 ? -24.406 -13.609 7.469 1 82.38 349 ILE B O 1
ATOM 5487 N N . ILE B 1 350 ? -24.609 -11.398 7.609 1 82.62 350 ILE B N 1
ATOM 5488 C CA . ILE B 1 350 ? -25.109 -11.445 8.977 1 82.62 350 ILE B CA 1
ATOM 5489 C C . ILE B 1 350 ? -26.438 -12.188 9.016 1 82.62 350 ILE B C 1
ATOM 5491 O O . ILE B 1 350 ? -26.688 -13 9.914 1 82.62 350 ILE B O 1
ATOM 5495 N N . ALA B 1 351 ? -27.266 -11.953 8.031 1 81.31 351 ALA B N 1
ATOM 5496 C CA . ALA B 1 351 ? -28.578 -12.594 7.957 1 81.31 351 ALA B CA 1
ATOM 5497 C C . ALA B 1 351 ? -28.453 -14.102 7.742 1 81.31 351 ALA B C 1
ATOM 5499 O O . ALA B 1 351 ? -29.25 -14.875 8.273 1 81.31 351 ALA B O 1
ATOM 5500 N N . GLN B 1 352 ? -27.578 -14.477 6.992 1 77.81 352 GLN B N 1
ATOM 5501 C CA . GLN B 1 352 ? -27.359 -15.898 6.723 1 77.81 352 GLN B CA 1
ATOM 5502 C C . GLN B 1 352 ? -26.891 -16.625 7.973 1 77.81 352 GLN B C 1
ATOM 5504 O O . GLN B 1 352 ? -27.234 -17.797 8.18 1 77.81 352 GLN B O 1
ATOM 5509 N N . LYS B 1 353 ? -26.078 -16.016 8.789 1 68.31 353 LYS B N 1
ATOM 5510 C CA . LYS B 1 353 ? -25.656 -16.609 10.055 1 68.31 353 LYS B CA 1
ATOM 5511 C C . LYS B 1 353 ? -26.844 -16.828 10.984 1 68.31 353 LYS B C 1
ATOM 5513 O O . LYS B 1 353 ? -26.938 -17.844 11.664 1 68.31 353 LYS B O 1
ATOM 5518 N N . ALA B 1 354 ? -27.656 -15.773 11.023 1 63.28 354 ALA B N 1
ATOM 5519 C CA . ALA B 1 354 ? -28.828 -15.867 11.891 1 63.28 354 ALA B CA 1
ATOM 5520 C C . ALA B 1 354 ? -29.703 -17.047 11.492 1 63.28 354 ALA B C 1
ATOM 5522 O O . ALA B 1 354 ? -30.297 -17.719 12.352 1 63.28 354 ALA B O 1
ATOM 5523 N N . VAL B 1 355 ? -29.703 -17.328 10.242 1 60.38 355 VAL B N 1
ATOM 5524 C CA . VAL B 1 355 ? -30.516 -18.438 9.75 1 60.38 355 VAL B CA 1
ATOM 5525 C C . VAL B 1 355 ? -29.812 -19.766 10.031 1 60.38 355 VAL B C 1
ATOM 5527 O O . VAL B 1 355 ? -30.469 -20.75 10.398 1 60.38 355 VAL B O 1
ATOM 5530 N N . ASN B 1 356 ? -28.547 -19.641 9.906 1 59.34 356 ASN B N 1
ATOM 5531 C CA . ASN B 1 356 ? -27.828 -20.891 10.047 1 59.34 356 ASN B CA 1
ATOM 5532 C C . ASN B 1 356 ? -27.578 -21.234 11.516 1 59.34 356 ASN B C 1
ATOM 5534 O O . ASN B 1 356 ? -27.344 -22.391 11.852 1 59.34 356 ASN B O 1
ATOM 5538 N N . ASN B 1 357 ? -27.406 -20.047 12.477 1 55 357 ASN B N 1
ATOM 5539 C CA . ASN B 1 357 ? -27.297 -20.328 13.906 1 55 357 ASN B CA 1
ATOM 5540 C C . ASN B 1 357 ? -28.281 -19.5 14.719 1 55 357 ASN B C 1
ATOM 5542 O O . ASN B 1 357 ? -27.906 -18.531 15.375 1 55 357 ASN B O 1
ATOM 5546 N N . PRO B 1 358 ? -29.656 -19.859 14.75 1 48.47 358 PRO B N 1
ATOM 5547 C CA . PRO B 1 358 ? -30.672 -19.109 15.477 1 48.47 358 PRO B CA 1
ATOM 5548 C C . PRO B 1 358 ? -30.391 -19.016 16.969 1 48.47 358 PRO B C 1
ATOM 5550 O O . PRO B 1 358 ? -30.797 -18.047 17.625 1 48.47 358 PRO B O 1
ATOM 5553 N N . ARG B 1 359 ? -29.922 -19.891 17.672 1 43.84 359 ARG B N 1
ATOM 5554 C CA . ARG B 1 359 ? -29.797 -19.922 19.125 1 43.84 359 ARG B CA 1
ATOM 5555 C C . ARG B 1 359 ? -28.781 -18.906 19.625 1 43.84 359 ARG B C 1
ATOM 5557 O O . ARG B 1 359 ? -28.609 -18.734 20.828 1 43.84 359 ARG B O 1
ATOM 5564 N N . ALA B 1 360 ? -27.828 -18.547 19 1 41.25 360 ALA B N 1
ATOM 5565 C CA . ALA B 1 360 ? -26.75 -17.734 19.578 1 41.25 360 ALA B CA 1
ATOM 5566 C C . ALA B 1 360 ? -27.25 -16.328 19.922 1 41.25 360 ALA B C 1
ATOM 5568 O O . ALA B 1 360 ? -26.547 -15.547 20.562 1 41.25 360 ALA B O 1
ATOM 5569 N N . GLU B 1 361 ? -28.234 -15.766 19.359 1 36.06 361 GLU B N 1
ATOM 5570 C CA . GLU B 1 361 ? -28.812 -14.477 19.75 1 36.06 361 GLU B CA 1
ATOM 5571 C C . GLU B 1 361 ? -29.609 -14.594 21.047 1 36.06 361 GLU B C 1
ATOM 5573 O O . GLU B 1 361 ? -30.031 -13.586 21.609 1 36.06 361 GLU B O 1
ATOM 5578 N N . LEU B 1 362 ? -30.016 -15.648 21.422 1 34.28 362 LEU B N 1
ATOM 5579 C CA . LEU B 1 362 ? -30.812 -15.742 22.641 1 34.28 362 LEU B CA 1
ATOM 5580 C C . LEU B 1 362 ? -29.906 -15.734 23.875 1 34.28 362 LEU B C 1
ATOM 5582 O O . LEU B 1 362 ? -30.391 -15.688 25 1 34.28 362 LEU B O 1
ATOM 5586 N N . ARG B 1 363 ? -28.672 -16.031 23.75 1 26.2 363 ARG B N 1
ATOM 5587 C CA . ARG B 1 363 ? -27.953 -15.883 25.016 1 26.2 363 ARG B CA 1
ATOM 5588 C C . ARG B 1 363 ? -27.25 -14.531 25.078 1 26.2 363 ARG B C 1
ATOM 5590 O O . ARG B 1 363 ? -26.625 -14.094 24.109 1 26.2 363 ARG B O 1
#

Nearest PDB structures (foldseek):
  4yxf-assembly1_B  TM=8.385E-01  e=4.699E-13  Pseudomonas fluorescens
  1fdv-assembly2_D  TM=7.927E-01  e=4.184E-13  Homo sapiens
  1fds-assembly1_A-2  TM=7.080E-01  e=6.932E-14  Homo sapiens
  4cm1-assembly1_B  TM=7.509E-01  e=1.753E-13  Trypanosoma brucei brucei
  1iol-assembly1_A-2  TM=7.025E-01  e=2.249E-12  Homo sapiens

Radius of gyration: 26.54 Å; Cα contacts (8 Å, |Δi|>4): 1468; chains: 2; bounding box: 66×79×76 Å

pLDDT: mean 88.7, std 15.2, range [26.2, 98.94]